Protein AF-A0A127CJ32-F1 (afdb_monomer)

Solvent-accessible surface area (backbone atoms only — not comparable to full-atom values): 21690 Å² total; per-residue (Å²): 109,70,67,39,52,53,50,20,53,51,26,46,73,71,66,37,37,70,59,18,32,52,29,31,52,57,45,31,76,76,44,78,71,43,34,70,42,28,24,51,36,9,49,26,25,50,77,70,68,38,36,68,61,11,40,55,28,12,53,53,11,35,75,62,33,82,74,50,36,66,20,25,42,38,36,1,36,33,29,38,77,70,67,36,59,68,58,13,13,54,27,20,23,50,15,33,53,49,46,43,75,73,35,54,48,81,48,98,65,89,65,73,87,57,88,65,82,77,72,32,80,92,42,14,89,19,22,33,42,22,20,31,47,69,52,68,53,53,19,43,51,53,31,38,40,49,36,27,53,47,30,63,82,47,38,66,28,42,28,42,34,36,32,27,50,90,53,38,48,68,66,54,55,50,49,26,45,74,42,65,23,47,78,45,70,58,47,83,73,55,63,73,47,46,66,76,46,50,24,55,51,58,62,61,45,89,76,43,42,34,41,34,32,37,44,34,38,28,67,79,45,61,53,57,39,50,57,50,49,53,34,62,74,67,62,44,38,21,36,36,57,31,61,53,51,74,54,42,55,89,43,43,68,40,35,29,32,40,33,44,68,56,57,74,57,42,70,59,55,51,55,58,61,65,74,49,88,72,95,43,65,87,56,40,46,46,56,44,33,36,66,72,42,33,26,50,34,78,78,38,54,41,40,32,28,68,58,42,61,63,90,75,38,42,72,62,67,78,85,84,71,62,87,86,54,50,79,66,41,70,40,36,75,42,73,51,74,46,84,48,103,54,63,63,71,45,61,34,42,34,35,40,30,36,56,43,94,53,63,92,93,56,79,77,46,68,44,78,76,48,73,55,70,44,53,24,52,93,34,26,37,70,49,44,39,33,40,77,58,59,74,31,45,86,73,44,36,46,75,43,43,30,42,79,88,78,66,45,68,50,80,132

Radius of gyration: 22.95 Å; Cα contacts (8 Å, |Δi|>4): 775; chains: 1; bounding box: 63×51×63 Å

Foldseek 3Di:
DVVLVVQLVVCVVVLVLVSNLVSLVVVCVVVVLALVSLLSNLVSCLSVVVLVSSLVSLVSSCVNPVLPLSSLLSQLSSVQSVVNLQSLQVSLLSSQVSLCVVAQDAAPDDFDQDADDFQDLVLADQEEAFEFDEADAQLLLVLLLLQLQCCVVQPVRYAYEYEYEPRHDPVSVVSSVVSVHHYHYQDPLLVVAQRLCSRVQSLQDPRHFKYAAAYSLFHRDNLLSVQVVVQSVVSFFKEAEAQGSSSSANHDSHGMMGTRRLFDNPSVLRVVLVVDDDPDSVCSSSVSCSNRVSNSQVVTYAYEYCRHCHPNHHHGDDDDPSSPDTGRDRQFPDKDKDQAPDDFFDKKKKFKWFWDDDDPPDDIDIDTPDMDIATQDPRMGMGTHGNVLVVCCVPGIDMWIADRPPRHTDDD

pLDDT: mean 92.84, std 7.93, range [50.16, 98.88]

Sequence (412 aa):
MSSFWEGYNRAYHYANYGEALAFARAAAGVQPDNPVIWSNIAVCHLRLGAFDDAIEAAERSLSFDPRHFVAFDALSHAWGEKKDDRKTGEYGRRALELRDEIFGCAPPEDRPAVRQPPPSAATRERNVIAFSLYGDRPRYCETAVMNARARESVYPDWTCRFYVDKSVPGVTIGQLREAGAEVIFADQRMRRWPGPMWRFAALDENGAHRVIFRDADSLISAREAETVREWVESGRQFHGIRDWFTHTELLLAGLWGATVGALPPMRLLVSRFLQAPLNSRHFADQHFLRQFVWPYARRDILQHDRLFGFMSPRPLPGADDLTTHHIGANLSSGGISRRVDLADGVAVRWELRETLPTPEGEAPGYRVVCSYSTVVQNGMLIEHLPKPWLDRMAKDIRIVFFHPKTGQPSGP

Mean predicted aligned error: 5.3 Å

Structure (mmCIF, N/CA/C/O backbone):
data_AF-A0A127CJ32-F1
#
_entry.id   AF-A0A127CJ32-F1
#
loop_
_atom_site.group_PDB
_atom_site.id
_atom_site.type_symbol
_atom_site.label_atom_id
_atom_site.label_alt_id
_atom_site.label_comp_id
_atom_site.label_asym_id
_atom_site.label_entity_id
_atom_site.label_seq_id
_atom_site.pdbx_PDB_ins_code
_atom_site.Cartn_x
_atom_site.Cartn_y
_atom_site.Cartn_z
_atom_site.occupancy
_atom_site.B_iso_or_equiv
_atom_site.auth_seq_id
_atom_site.auth_comp_id
_atom_site.auth_asym_id
_atom_site.auth_atom_id
_atom_site.pdbx_PDB_model_num
ATOM 1 N N . MET A 1 1 ? 29.771 -12.470 -5.934 1.00 60.44 1 MET A N 1
ATOM 2 C CA . MET A 1 1 ? 28.434 -12.344 -6.562 1.00 60.44 1 MET A CA 1
ATOM 3 C C . MET A 1 1 ? 27.342 -12.503 -5.513 1.00 60.44 1 MET A C 1
ATOM 5 O O . MET A 1 1 ? 26.740 -11.493 -5.183 1.00 60.44 1 MET A O 1
ATOM 9 N N . SER A 1 2 ? 27.158 -13.691 -4.914 1.00 72.56 2 SER A N 1
ATOM 10 C CA . SER A 1 2 ? 26.175 -13.898 -3.824 1.00 72.56 2 SER A CA 1
ATOM 11 C C . SER A 1 2 ? 26.381 -12.937 -2.647 1.00 72.56 2 SER A C 1
ATOM 13 O O . SER A 1 2 ? 25.444 -12.276 -2.221 1.00 72.56 2 SER A O 1
ATOM 15 N N . SER A 1 3 ? 27.635 -12.740 -2.221 1.00 82.81 3 SER A N 1
ATOM 16 C CA . SER A 1 3 ? 27.980 -11.869 -1.088 1.00 82.81 3 SER A CA 1
ATOM 17 C C . SER A 1 3 ? 27.609 -10.392 -1.276 1.00 82.81 3 SER A C 1
ATOM 19 O O . SER A 1 3 ? 27.178 -9.752 -0.319 1.00 82.81 3 SER A O 1
ATOM 21 N N . PHE A 1 4 ? 27.740 -9.840 -2.491 1.00 87.56 4 PHE A N 1
ATOM 22 C CA . PHE A 1 4 ? 27.346 -8.452 -2.771 1.00 87.56 4 PHE A CA 1
ATOM 23 C C . PHE A 1 4 ? 25.832 -8.284 -2.686 1.00 87.56 4 PHE A C 1
ATOM 25 O O . PHE A 1 4 ? 25.355 -7.328 -2.084 1.00 87.56 4 PHE A O 1
ATOM 32 N N . TRP A 1 5 ? 25.081 -9.231 -3.254 1.00 85.38 5 TRP A N 1
ATOM 33 C CA . TRP A 1 5 ? 23.622 -9.188 -3.251 1.00 85.38 5 TRP A CA 1
ATOM 34 C C . TRP A 1 5 ? 23.029 -9.450 -1.875 1.00 85.38 5 TRP A C 1
ATOM 36 O O . TRP A 1 5 ? 22.090 -8.771 -1.476 1.00 85.38 5 TRP A O 1
ATOM 46 N N . GLU A 1 6 ? 23.599 -10.381 -1.117 1.00 88.19 6 GLU A N 1
ATOM 47 C CA . GLU A 1 6 ? 23.233 -10.613 0.279 1.00 88.19 6 GLU A CA 1
ATOM 48 C C . GLU A 1 6 ? 23.499 -9.369 1.134 1.00 88.19 6 GLU A C 1
ATOM 50 O O . GLU A 1 6 ? 22.621 -8.948 1.887 1.00 88.19 6 GLU A O 1
ATOM 55 N N . GLY A 1 7 ? 24.672 -8.744 0.974 1.00 91.38 7 GLY A N 1
ATOM 56 C CA . GLY A 1 7 ? 25.023 -7.493 1.647 1.00 91.38 7 GLY A CA 1
ATOM 57 C C . GLY A 1 7 ? 24.068 -6.352 1.295 1.00 91.38 7 GLY A C 1
ATOM 58 O O . GLY A 1 7 ? 23.503 -5.731 2.195 1.00 91.38 7 GLY A O 1
ATOM 59 N N . TYR A 1 8 ? 23.822 -6.137 -0.002 1.00 92.75 8 TYR A N 1
ATOM 60 C CA . TYR A 1 8 ? 22.871 -5.147 -0.511 1.00 92.75 8 TYR A CA 1
ATOM 61 C C . TYR A 1 8 ? 21.465 -5.368 0.053 1.00 92.75 8 TYR A C 1
ATOM 63 O O . TYR A 1 8 ? 20.904 -4.467 0.672 1.00 92.75 8 TYR A O 1
ATOM 71 N N . ASN A 1 9 ? 20.908 -6.572 -0.113 1.00 89.62 9 ASN A N 1
ATOM 72 C CA . ASN A 1 9 ? 19.543 -6.889 0.306 1.00 89.62 9 ASN A CA 1
ATOM 73 C C . ASN A 1 9 ? 19.374 -6.731 1.817 1.00 89.62 9 ASN A C 1
ATOM 75 O O . ASN A 1 9 ? 18.359 -6.204 2.269 1.00 89.62 9 ASN A O 1
ATOM 79 N N . ARG A 1 10 ? 20.376 -7.143 2.602 1.00 90.19 10 ARG A N 1
ATOM 80 C CA . ARG A 1 10 ? 20.375 -6.971 4.056 1.00 90.19 10 ARG A CA 1
ATOM 81 C C . ARG A 1 10 ? 20.405 -5.493 4.439 1.00 90.19 10 ARG A C 1
ATOM 83 O O . ARG A 1 10 ? 19.554 -5.061 5.210 1.00 90.19 10 ARG A O 1
ATOM 90 N N . ALA A 1 11 ? 21.346 -4.720 3.900 1.00 91.50 11 ALA A N 1
ATOM 91 C CA . ALA A 1 11 ? 21.467 -3.295 4.201 1.00 91.50 11 ALA A CA 1
ATOM 92 C C . ALA A 1 11 ? 20.196 -2.528 3.802 1.00 91.50 11 ALA A C 1
ATOM 94 O O . ALA A 1 11 ? 19.658 -1.759 4.597 1.00 91.50 11 ALA A O 1
ATOM 95 N N . TYR A 1 12 ? 19.655 -2.813 2.614 1.00 89.19 12 TYR A N 1
ATOM 96 C CA . TYR A 1 12 ? 18.417 -2.213 2.126 1.00 89.19 12 TYR A CA 1
ATOM 97 C C . TYR A 1 12 ? 17.211 -2.583 3.002 1.00 89.19 12 TYR A C 1
ATOM 99 O O . TYR A 1 12 ? 16.410 -1.717 3.346 1.00 89.19 12 TYR A O 1
ATOM 107 N N . HIS A 1 13 ? 17.105 -3.846 3.430 1.00 85.75 13 HIS A N 1
ATOM 108 C CA . HIS A 1 13 ? 16.056 -4.305 4.346 1.00 85.75 13 HIS A CA 1
ATOM 109 C C . HIS A 1 13 ? 16.076 -3.555 5.688 1.00 85.75 13 HIS A C 1
ATOM 111 O O . HIS A 1 13 ? 15.020 -3.241 6.232 1.00 85.75 13 HIS A O 1
ATOM 117 N N . TYR A 1 14 ? 17.262 -3.233 6.211 1.00 86.88 14 TYR A N 1
ATOM 118 C CA . TYR A 1 14 ? 17.421 -2.437 7.433 1.00 86.88 14 TYR A CA 1
ATOM 119 C C . TYR A 1 14 ? 17.436 -0.920 7.187 1.00 86.88 14 TYR A C 1
ATOM 121 O O . TYR A 1 14 ? 17.801 -0.165 8.084 1.00 86.88 14 TYR A O 1
ATOM 129 N N . ALA A 1 15 ? 17.038 -0.468 5.991 1.00 90.00 15 ALA A N 1
ATOM 130 C CA . ALA A 1 15 ? 17.041 0.937 5.581 1.00 90.00 15 ALA A CA 1
ATOM 131 C C . ALA A 1 15 ? 18.417 1.634 5.696 1.00 90.00 15 ALA A C 1
ATOM 133 O O . ALA A 1 15 ? 18.497 2.861 5.719 1.00 90.00 15 ALA A O 1
ATOM 134 N N . ASN A 1 16 ? 19.516 0.870 5.716 1.00 93.69 16 ASN A N 1
ATOM 135 C CA . ASN A 1 16 ? 20.873 1.402 5.638 1.00 93.69 16 ASN A CA 1
ATOM 136 C C . ASN A 1 16 ? 21.259 1.625 4.169 1.00 93.69 16 ASN A C 1
ATOM 138 O O . ASN A 1 16 ? 22.044 0.882 3.575 1.00 93.69 16 ASN A O 1
ATOM 142 N N . TYR A 1 17 ? 20.656 2.641 3.552 1.00 96.19 17 TYR A N 1
ATOM 143 C CA . TYR A 1 17 ? 20.795 2.889 2.115 1.00 96.19 17 TYR A CA 1
ATOM 144 C C . TYR A 1 17 ? 22.214 3.303 1.701 1.00 96.19 17 TYR A C 1
ATOM 146 O O . TYR A 1 17 ? 22.620 3.020 0.576 1.00 96.19 17 TYR A O 1
ATOM 154 N N . GLY A 1 18 ? 22.992 3.910 2.606 1.00 97.31 18 GLY A N 1
ATOM 155 C CA . GLY A 1 18 ? 24.402 4.228 2.363 1.00 97.31 18 GLY A CA 1
ATOM 156 C C . GLY A 1 18 ? 25.269 2.972 2.246 1.00 97.31 18 GLY A C 1
ATOM 157 O O . GLY A 1 18 ? 26.056 2.840 1.310 1.00 97.31 18 GLY A O 1
ATOM 158 N N . GLU A 1 19 ? 25.074 2.003 3.143 1.00 96.69 19 GLU A N 1
ATOM 159 C CA . GLU A 1 19 ? 25.751 0.704 3.057 1.00 96.69 19 GLU A CA 1
ATOM 160 C C . GLU A 1 19 ? 25.273 -0.102 1.839 1.00 96.69 19 GLU A C 1
ATOM 162 O O . GLU A 1 19 ? 26.089 -0.670 1.112 1.00 96.69 19 GLU A O 1
ATOM 167 N N . ALA A 1 20 ? 23.967 -0.098 1.550 1.00 97.00 20 ALA A N 1
ATOM 168 C CA . ALA A 1 20 ? 23.429 -0.737 0.350 1.00 97.00 20 ALA A CA 1
ATOM 169 C C . ALA A 1 20 ? 24.051 -0.143 -0.928 1.00 97.00 20 ALA A C 1
ATOM 171 O O . ALA A 1 20 ? 24.468 -0.882 -1.821 1.00 97.00 20 ALA A O 1
ATOM 172 N N . LEU A 1 21 ? 24.188 1.184 -1.001 1.00 97.88 21 LEU A N 1
ATOM 173 C CA . LEU A 1 21 ? 24.863 1.866 -2.105 1.00 97.88 21 LEU A CA 1
ATOM 174 C C . LEU A 1 21 ? 26.329 1.432 -2.244 1.00 97.88 21 LEU A C 1
ATOM 176 O O . LEU A 1 21 ? 26.787 1.201 -3.363 1.00 97.88 21 LEU A O 1
ATOM 180 N N . ALA A 1 22 ? 27.058 1.274 -1.135 1.00 97.38 22 ALA A N 1
ATOM 181 C CA . ALA A 1 22 ? 28.441 0.799 -1.159 1.00 97.38 22 ALA A CA 1
ATOM 182 C C . ALA A 1 22 ? 28.550 -0.618 -1.754 1.00 97.38 22 ALA A C 1
ATOM 184 O O . ALA A 1 22 ? 29.389 -0.851 -2.628 1.00 97.38 22 ALA A O 1
ATOM 185 N N . PHE A 1 23 ? 27.661 -1.540 -1.362 1.00 97.38 23 PHE A N 1
ATOM 186 C CA . PHE A 1 23 ? 27.599 -2.879 -1.962 1.00 97.38 23 PHE A CA 1
ATOM 187 C C . PHE A 1 23 ? 27.260 -2.836 -3.457 1.00 97.38 23 PHE A C 1
ATOM 189 O O . PHE A 1 23 ? 27.900 -3.532 -4.246 1.00 97.38 23 PHE A O 1
ATOM 196 N N . ALA A 1 24 ? 26.296 -2.004 -3.860 1.00 96.50 24 ALA A N 1
ATOM 197 C CA . ALA A 1 24 ? 25.907 -1.867 -5.263 1.00 96.50 24 ALA A CA 1
ATOM 198 C C . ALA A 1 24 ? 27.045 -1.285 -6.126 1.00 96.50 24 ALA A C 1
ATOM 200 O O . ALA A 1 24 ? 27.310 -1.789 -7.215 1.00 96.50 24 ALA A O 1
ATOM 201 N N . ARG A 1 25 ? 27.789 -0.291 -5.620 1.00 97.25 25 ARG A N 1
ATOM 202 C CA . ARG A 1 25 ? 28.976 0.268 -6.296 1.00 97.25 25 ARG A CA 1
ATOM 203 C C . ARG A 1 25 ? 30.116 -0.743 -6.406 1.00 97.25 25 ARG A C 1
ATOM 205 O O . ARG A 1 25 ? 30.742 -0.839 -7.458 1.00 97.25 25 ARG A O 1
ATOM 212 N N . ALA A 1 26 ? 30.361 -1.533 -5.360 1.00 96.69 26 ALA A N 1
ATOM 213 C CA . ALA A 1 26 ? 31.343 -2.613 -5.421 1.00 96.69 26 ALA A CA 1
ATOM 214 C C . ALA A 1 26 ? 30.962 -3.665 -6.480 1.00 96.69 26 ALA A C 1
ATOM 216 O O . ALA A 1 26 ? 31.823 -4.115 -7.234 1.00 96.69 26 ALA A O 1
ATOM 217 N N . ALA A 1 27 ? 29.671 -4.002 -6.596 1.00 95.94 27 ALA A N 1
ATOM 218 C CA . ALA A 1 27 ? 29.175 -4.884 -7.649 1.00 95.94 27 ALA A CA 1
ATOM 219 C C . ALA A 1 27 ? 29.354 -4.273 -9.053 1.00 95.94 27 ALA A C 1
ATOM 221 O O . ALA A 1 27 ? 29.775 -4.981 -9.968 1.00 95.94 27 ALA A O 1
ATOM 222 N N . ALA A 1 28 ? 29.116 -2.966 -9.214 1.00 96.31 28 ALA A N 1
ATOM 223 C CA . ALA A 1 28 ? 29.332 -2.253 -10.477 1.00 96.31 28 ALA A CA 1
ATOM 224 C C . ALA A 1 28 ? 30.807 -2.255 -10.910 1.00 96.31 28 ALA A C 1
ATOM 226 O O . ALA A 1 28 ? 31.095 -2.315 -12.099 1.00 96.31 28 ALA A O 1
ATOM 227 N N . GLY A 1 29 ? 31.753 -2.255 -9.962 1.00 96.12 29 GLY A N 1
ATOM 228 C CA . GLY A 1 29 ? 33.181 -2.407 -10.264 1.00 96.12 29 GLY A CA 1
ATOM 229 C C . GLY A 1 29 ? 33.552 -3.770 -10.864 1.00 96.12 29 GLY A C 1
ATOM 230 O O . GLY A 1 29 ? 34.578 -3.885 -11.527 1.00 96.12 29 GLY A O 1
ATOM 231 N N . VAL A 1 30 ? 32.720 -4.797 -10.653 1.00 96.25 30 VAL A N 1
ATOM 232 C CA . VAL A 1 30 ? 32.907 -6.150 -11.205 1.00 96.25 30 VAL A CA 1
ATOM 233 C C . VAL A 1 30 ? 32.093 -6.356 -12.485 1.00 96.25 30 VAL A C 1
ATOM 235 O O . VAL A 1 30 ? 32.560 -7.022 -13.403 1.00 96.25 30 VAL A O 1
ATOM 238 N N . GLN A 1 31 ? 30.879 -5.803 -12.546 1.00 95.00 31 GLN A N 1
ATOM 239 C CA . GLN A 1 31 ? 29.969 -5.889 -13.693 1.00 95.00 31 GLN A CA 1
ATOM 240 C C . GLN A 1 31 ? 29.469 -4.490 -14.081 1.00 95.00 31 GLN A C 1
ATOM 242 O O . GLN A 1 31 ? 28.337 -4.120 -13.749 1.00 95.00 31 GLN A O 1
ATOM 247 N N . PRO A 1 32 ? 30.314 -3.686 -14.748 1.00 96.00 32 PRO A N 1
ATOM 248 C CA . PRO A 1 32 ? 30.006 -2.288 -15.042 1.00 96.00 32 PRO A CA 1
ATOM 249 C C . PRO A 1 32 ? 28.881 -2.108 -16.066 1.00 96.00 32 PRO A C 1
ATOM 251 O O . PRO A 1 32 ? 28.354 -1.005 -16.182 1.00 96.00 32 PRO A O 1
ATOM 254 N N . ASP A 1 33 ? 28.511 -3.163 -16.788 1.00 96.56 33 ASP A N 1
ATOM 255 C CA . ASP A 1 33 ? 27.497 -3.210 -17.844 1.00 96.56 33 ASP A CA 1
ATOM 256 C C . ASP A 1 33 ? 26.167 -3.846 -17.407 1.00 96.56 33 ASP A C 1
ATOM 258 O O . ASP A 1 33 ? 25.260 -4.016 -18.217 1.00 96.56 33 ASP A O 1
ATOM 262 N N . ASN A 1 34 ? 26.012 -4.187 -16.124 1.00 96.81 34 ASN A N 1
ATOM 263 C CA . ASN A 1 34 ? 24.796 -4.824 -15.629 1.00 96.81 34 ASN A CA 1
ATOM 264 C C . ASN A 1 34 ? 23.712 -3.779 -15.277 1.00 96.81 34 ASN A C 1
ATOM 266 O O . ASN A 1 34 ? 23.861 -3.051 -14.285 1.00 96.81 34 ASN A O 1
ATOM 270 N N . PRO A 1 35 ? 22.580 -3.729 -16.005 1.00 97.25 35 PRO A N 1
ATOM 271 C CA . PRO A 1 35 ? 21.538 -2.723 -15.792 1.00 97.25 35 PRO A CA 1
ATOM 272 C C . PRO A 1 35 ? 20.882 -2.823 -14.409 1.00 97.25 35 PRO A C 1
ATOM 274 O O . PRO A 1 35 ? 20.533 -1.796 -13.823 1.00 97.25 35 PRO A O 1
ATOM 277 N N . VAL A 1 36 ? 20.768 -4.030 -13.840 1.00 96.19 36 VAL A N 1
ATOM 278 C CA . VAL A 1 36 ? 20.150 -4.258 -12.523 1.00 96.19 36 VAL A CA 1
ATOM 279 C C . VAL A 1 36 ? 20.970 -3.604 -11.411 1.00 96.19 36 VAL A C 1
ATOM 281 O O . VAL A 1 36 ? 20.409 -3.025 -10.479 1.00 96.19 36 VAL A O 1
ATOM 284 N N . ILE A 1 37 ? 22.303 -3.652 -11.508 1.00 97.06 37 ILE A N 1
ATOM 285 C CA . ILE A 1 37 ? 23.186 -2.994 -10.538 1.00 97.06 37 ILE A CA 1
ATOM 286 C C . ILE A 1 37 ? 22.979 -1.476 -10.583 1.00 97.06 37 ILE A C 1
ATOM 288 O O . ILE A 1 37 ? 22.774 -0.858 -9.538 1.00 97.06 37 ILE A O 1
ATOM 292 N N . TRP A 1 38 ? 22.958 -0.884 -11.777 1.00 98.44 38 TRP A N 1
ATOM 293 C CA . TRP A 1 38 ? 22.760 0.557 -11.945 1.00 98.44 38 TRP A CA 1
ATOM 294 C C . TRP A 1 38 ? 21.380 1.033 -11.483 1.00 98.44 38 TRP A C 1
ATOM 296 O O . TRP A 1 38 ? 21.287 2.057 -10.808 1.00 98.44 38 TRP A O 1
ATOM 306 N N . SER A 1 39 ? 20.313 0.262 -11.720 1.00 97.62 39 SER A N 1
ATOM 307 C CA . SER A 1 39 ? 19.000 0.601 -11.157 1.00 97.62 39 SER A CA 1
ATOM 308 C C . SER A 1 39 ? 18.976 0.502 -9.630 1.00 97.62 39 SER A C 1
ATOM 310 O O . SER A 1 39 ? 18.330 1.311 -8.973 1.00 97.62 39 SER A O 1
ATOM 312 N N . ASN A 1 40 ? 19.706 -0.448 -9.038 1.00 97.06 40 ASN A N 1
ATOM 313 C CA . ASN A 1 40 ? 19.808 -0.564 -7.581 1.00 97.06 40 ASN A CA 1
ATOM 314 C C . ASN A 1 40 ? 20.594 0.604 -6.965 1.00 97.06 40 ASN A C 1
ATOM 316 O O . ASN A 1 40 ? 20.224 1.083 -5.892 1.00 97.06 40 ASN A O 1
ATOM 320 N N . ILE A 1 41 ? 21.630 1.097 -7.657 1.00 98.38 41 ILE A N 1
ATOM 321 C CA . ILE A 1 41 ? 22.334 2.343 -7.313 1.00 98.38 41 ILE A CA 1
ATOM 322 C C . ILE A 1 41 ? 21.359 3.527 -7.358 1.00 98.38 41 ILE A C 1
ATOM 324 O O . ILE A 1 41 ? 21.283 4.275 -6.383 1.00 98.38 41 ILE A O 1
ATOM 328 N N . ALA A 1 42 ? 20.569 3.656 -8.430 1.00 98.56 42 ALA A N 1
ATOM 329 C CA . ALA A 1 42 ? 19.568 4.714 -8.564 1.00 98.56 42 ALA A CA 1
ATOM 330 C C . ALA A 1 42 ? 18.549 4.690 -7.413 1.00 98.56 42 ALA A C 1
ATOM 332 O O . ALA A 1 42 ? 18.299 5.713 -6.778 1.00 98.56 42 ALA A O 1
ATOM 333 N N . VAL A 1 43 ? 18.022 3.509 -7.070 1.00 97.25 43 VAL A N 1
ATOM 334 C CA . VAL A 1 43 ? 17.089 3.337 -5.946 1.00 97.25 43 VAL A CA 1
ATOM 335 C C . VAL A 1 43 ? 17.726 3.734 -4.610 1.00 97.25 43 VAL A C 1
ATOM 337 O O . VAL A 1 43 ? 17.070 4.390 -3.802 1.00 97.25 43 VAL A O 1
ATOM 340 N N . CYS A 1 44 ? 18.994 3.398 -4.363 1.00 97.94 44 CYS A N 1
ATOM 341 C CA . CYS A 1 44 ? 19.684 3.863 -3.158 1.00 97.94 44 CYS A CA 1
ATOM 342 C C . CYS A 1 44 ? 19.823 5.390 -3.124 1.00 97.94 44 CYS A C 1
ATOM 344 O O . CYS A 1 44 ? 19.557 5.992 -2.086 1.00 97.94 44 CYS A O 1
ATOM 346 N N . HIS A 1 45 ? 20.186 6.023 -4.243 1.00 98.56 45 HIS A N 1
ATOM 347 C CA . HIS A 1 45 ? 20.282 7.482 -4.331 1.00 98.56 45 HIS A CA 1
ATOM 348 C C . HIS A 1 45 ? 18.931 8.173 -4.088 1.00 98.56 45 HIS A C 1
ATOM 350 O O . HIS A 1 45 ? 18.883 9.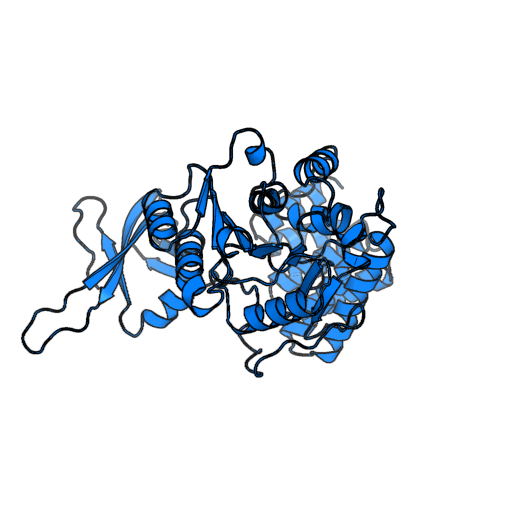136 -3.323 1.00 98.56 45 HIS A O 1
ATOM 356 N N . LEU A 1 46 ? 17.821 7.627 -4.606 1.00 97.88 46 LEU A N 1
ATOM 357 C CA . LEU A 1 46 ? 16.466 8.102 -4.283 1.00 97.88 46 LEU A CA 1
ATOM 358 C C . LEU A 1 46 ? 16.195 8.074 -2.777 1.00 97.88 46 LEU A C 1
ATOM 360 O O . LEU A 1 46 ? 15.709 9.047 -2.209 1.00 97.88 46 LEU A 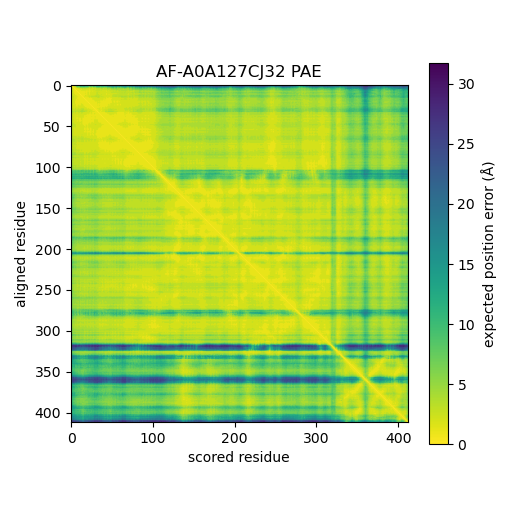O 1
ATOM 364 N N . ARG A 1 47 ? 16.538 6.967 -2.109 1.00 96.06 47 ARG A N 1
ATOM 365 C CA . ARG A 1 47 ? 16.340 6.815 -0.658 1.00 96.06 47 ARG A CA 1
ATOM 366 C C . ARG A 1 47 ? 17.228 7.734 0.179 1.00 96.06 47 ARG A C 1
ATOM 368 O O . ARG A 1 47 ? 16.891 8.006 1.326 1.00 96.06 47 ARG A O 1
ATOM 375 N N . LEU A 1 48 ? 18.332 8.205 -0.391 1.00 96.81 48 LEU A N 1
ATOM 376 C CA . LEU A 1 48 ? 19.244 9.173 0.215 1.00 96.81 48 LEU A CA 1
ATOM 377 C C . LEU A 1 48 ? 18.895 10.632 -0.140 1.00 96.81 48 LEU A C 1
ATOM 379 O O . LEU A 1 48 ? 19.576 11.536 0.335 1.00 96.81 48 LEU A O 1
ATOM 383 N N . GLY A 1 49 ? 17.866 10.878 -0.961 1.00 97.25 49 GLY A N 1
ATOM 384 C CA . GLY A 1 49 ? 17.489 12.222 -1.424 1.00 97.25 49 GLY A CA 1
ATOM 385 C C . GLY A 1 49 ? 18.426 12.817 -2.484 1.00 97.25 49 GLY A C 1
ATOM 386 O O . GLY A 1 49 ? 18.331 13.998 -2.807 1.00 97.25 49 GLY A O 1
ATOM 387 N N . ALA A 1 50 ? 19.339 12.016 -3.036 1.00 98.25 50 ALA A N 1
ATOM 388 C CA . ALA A 1 50 ? 20.295 12.426 -4.060 1.00 98.25 50 ALA A CA 1
ATOM 389 C C . ALA A 1 50 ? 19.686 12.235 -5.461 1.00 98.25 50 ALA A C 1
ATOM 391 O O . ALA A 1 50 ? 20.030 11.305 -6.187 1.00 98.25 50 ALA A O 1
ATOM 392 N N . PHE A 1 51 ? 18.716 13.080 -5.820 1.00 98.44 51 PHE A N 1
ATOM 393 C CA . PHE A 1 51 ? 17.881 12.862 -7.008 1.00 98.44 51 PHE A CA 1
ATOM 394 C C . PHE A 1 51 ? 18.635 12.982 -8.339 1.00 98.44 51 PHE A C 1
ATOM 396 O O . PHE A 1 51 ? 18.331 12.237 -9.265 1.00 98.44 51 PHE A O 1
ATOM 403 N N . ASP A 1 52 ? 19.625 13.872 -8.439 1.00 98.69 52 ASP A N 1
ATOM 404 C CA . ASP A 1 52 ? 20.444 14.005 -9.653 1.00 98.69 52 ASP A CA 1
ATOM 405 C C . ASP A 1 52 ? 21.323 12.766 -9.885 1.00 98.69 52 ASP A C 1
ATOM 407 O O . ASP A 1 52 ? 21.305 12.200 -10.977 1.00 98.69 52 ASP A O 1
ATOM 411 N N . ASP A 1 53 ? 21.974 12.258 -8.835 1.00 98.69 53 ASP A N 1
ATOM 412 C CA . ASP A 1 53 ? 22.734 11.002 -8.900 1.00 98.69 53 ASP A CA 1
ATOM 413 C C . ASP A 1 53 ? 21.831 9.802 -9.244 1.00 98.69 53 ASP A C 1
ATOM 415 O O . ASP A 1 53 ? 22.239 8.869 -9.940 1.00 98.69 53 ASP A O 1
ATOM 419 N N . ALA A 1 54 ? 20.586 9.805 -8.750 1.00 98.75 54 ALA A N 1
ATOM 420 C CA . ALA A 1 54 ? 19.613 8.769 -9.078 1.00 98.75 54 ALA A CA 1
ATOM 421 C C . ALA A 1 54 ? 19.248 8.777 -10.568 1.00 98.75 54 ALA A C 1
ATOM 423 O O . ALA A 1 54 ? 19.139 7.705 -11.168 1.00 98.75 54 ALA A O 1
ATOM 424 N N . ILE A 1 55 ? 19.080 9.965 -11.160 1.00 98.88 55 ILE A N 1
ATOM 425 C CA . ILE A 1 55 ? 18.812 10.131 -12.593 1.00 98.88 55 ILE A CA 1
ATOM 426 C C . ILE A 1 55 ? 19.996 9.611 -13.406 1.00 98.88 55 ILE A C 1
ATOM 428 O O . ILE A 1 55 ? 19.789 8.761 -14.269 1.00 98.88 55 ILE A O 1
ATOM 432 N N . GLU A 1 56 ? 21.223 10.030 -13.084 1.00 98.75 56 GLU A N 1
ATOM 433 C CA . GLU A 1 56 ? 22.429 9.582 -13.793 1.00 98.75 56 GLU A CA 1
ATOM 434 C C . GLU A 1 56 ? 22.572 8.051 -13.749 1.00 98.75 56 GLU A C 1
ATOM 436 O O . GLU A 1 56 ? 22.778 7.400 -14.775 1.00 98.75 56 GLU A O 1
ATOM 441 N N . ALA A 1 57 ? 22.393 7.444 -12.572 1.00 98.75 57 ALA A N 1
ATOM 442 C CA . ALA A 1 57 ? 22.472 5.994 -12.420 1.00 98.75 57 ALA A CA 1
ATOM 443 C C . ALA A 1 57 ? 21.357 5.253 -13.182 1.00 98.75 57 ALA A C 1
ATOM 445 O O . ALA A 1 57 ? 21.600 4.186 -13.754 1.00 98.75 57 ALA A O 1
ATOM 446 N N . ALA A 1 58 ? 20.140 5.799 -13.219 1.00 98.75 58 ALA A N 1
ATOM 447 C CA . ALA A 1 58 ? 19.035 5.203 -13.961 1.00 98.75 58 ALA A CA 1
ATOM 448 C C . ALA A 1 58 ? 19.227 5.332 -15.482 1.00 98.75 58 ALA A C 1
ATOM 450 O O . ALA A 1 58 ? 19.030 4.356 -16.203 1.00 98.75 58 ALA A O 1
ATOM 451 N N . GLU A 1 59 ? 19.690 6.480 -15.979 1.00 98.75 59 GLU A N 1
ATOM 452 C CA . GLU A 1 59 ? 20.063 6.666 -17.388 1.00 98.75 59 GLU A CA 1
ATOM 453 C C . GLU A 1 59 ? 21.211 5.728 -17.782 1.00 98.75 59 GLU A C 1
ATOM 455 O O . GLU A 1 59 ? 21.182 5.107 -18.848 1.00 98.75 59 GLU A O 1
ATOM 460 N N . ARG A 1 60 ? 22.183 5.524 -16.884 1.00 98.50 60 ARG A N 1
ATOM 461 C CA . ARG A 1 60 ? 23.254 4.544 -17.083 1.00 98.50 60 ARG A CA 1
ATOM 462 C C . ARG A 1 60 ? 22.718 3.119 -17.187 1.00 98.50 60 ARG A C 1
ATOM 464 O O . ARG A 1 60 ? 23.145 2.389 -18.080 1.00 98.50 60 ARG A O 1
ATOM 471 N N . SER A 1 61 ? 21.760 2.737 -16.342 1.00 98.69 61 SER A N 1
ATOM 472 C CA . SER A 1 61 ? 21.062 1.448 -16.440 1.00 98.69 61 SER A CA 1
ATOM 473 C C . SER A 1 61 ? 20.397 1.271 -17.811 1.00 98.69 61 SER A C 1
ATOM 475 O O . SER A 1 61 ? 20.627 0.264 -18.482 1.00 98.69 61 SER A O 1
ATOM 477 N N . LEU A 1 62 ? 19.668 2.291 -18.276 1.00 98.56 62 LEU A N 1
ATOM 478 C CA . LEU A 1 62 ? 18.992 2.278 -19.577 1.00 98.56 62 LEU A CA 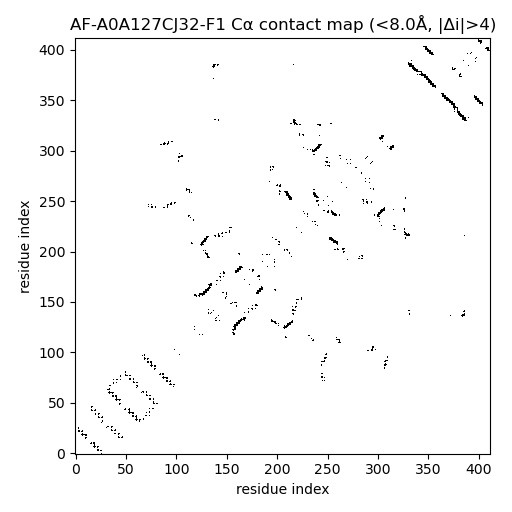1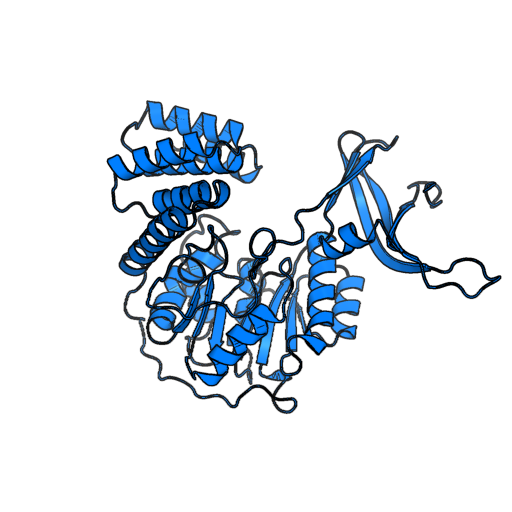
ATOM 479 C C . LEU A 1 62 ? 19.951 2.279 -20.775 1.00 98.56 62 LEU A C 1
ATOM 481 O O . LEU A 1 62 ? 19.586 1.791 -21.841 1.00 98.56 62 LEU A O 1
ATOM 485 N N . SER A 1 63 ? 21.181 2.778 -20.611 1.00 98.44 63 SER A N 1
ATOM 486 C CA . SER A 1 63 ? 22.214 2.684 -21.652 1.00 98.44 63 SER A CA 1
ATOM 487 C C . SER A 1 63 ? 22.673 1.243 -21.913 1.00 98.44 63 SER A C 1
ATOM 489 O O . SER A 1 63 ? 23.144 0.949 -23.010 1.00 98.44 63 SER A O 1
ATOM 491 N N . PHE A 1 64 ? 22.505 0.345 -20.933 1.00 98.25 64 PHE A N 1
ATOM 492 C CA . PHE A 1 64 ? 22.812 -1.082 -21.065 1.00 98.25 64 PHE A CA 1
ATOM 493 C C . PHE A 1 64 ? 21.582 -1.923 -21.409 1.00 98.25 64 PHE A C 1
ATOM 495 O O . PHE A 1 64 ? 21.672 -2.821 -22.242 1.00 98.25 64 PHE A O 1
ATOM 502 N N . ASP A 1 65 ? 20.429 -1.620 -20.809 1.00 97.94 65 ASP A N 1
ATOM 503 C CA . ASP A 1 65 ? 19.148 -2.229 -21.170 1.00 97.94 65 ASP A CA 1
ATOM 504 C C . ASP A 1 65 ? 18.052 -1.158 -21.294 1.00 97.94 65 ASP A C 1
ATOM 506 O O . ASP A 1 65 ? 17.439 -0.768 -20.293 1.00 97.94 65 ASP A O 1
ATOM 510 N N . PRO A 1 66 ? 17.735 -0.721 -22.529 1.00 97.81 66 PRO A N 1
ATOM 511 C CA . PRO A 1 66 ? 16.687 0.267 -22.787 1.00 97.81 66 PRO A CA 1
ATOM 512 C C . PRO A 1 66 ? 15.269 -0.187 -22.404 1.00 97.81 66 PRO A C 1
ATOM 514 O O . PRO A 1 66 ? 14.315 0.585 -22.530 1.00 97.81 66 PRO A O 1
ATOM 517 N N . ARG A 1 67 ? 15.091 -1.450 -21.998 1.00 97.25 67 ARG A N 1
ATOM 518 C CA . ARG A 1 67 ? 13.809 -2.050 -21.610 1.00 97.25 67 ARG A CA 1
ATOM 519 C C . ARG A 1 67 ? 13.733 -2.355 -20.109 1.00 97.25 67 ARG A C 1
ATOM 521 O O . ARG A 1 67 ? 12.756 -2.961 -19.664 1.00 97.25 67 ARG A O 1
ATOM 528 N N . HIS A 1 68 ? 14.699 -1.895 -19.312 1.00 97.19 68 HIS A N 1
ATOM 529 C CA . HIS A 1 68 ? 14.717 -2.118 -17.867 1.00 97.19 68 HIS A CA 1
ATOM 530 C C . HIS A 1 68 ? 13.735 -1.198 -17.124 1.00 97.19 68 HIS A C 1
ATOM 532 O O . HIS A 1 68 ? 14.074 -0.092 -16.701 1.00 97.19 68 HIS A O 1
ATOM 538 N N . PHE A 1 69 ? 12.493 -1.658 -16.937 1.00 97.00 69 PHE A N 1
ATOM 539 C CA . PHE A 1 69 ? 11.410 -0.851 -16.349 1.00 97.00 69 PHE A CA 1
ATOM 540 C C . PHE A 1 69 ? 11.712 -0.298 -14.944 1.00 97.00 69 PHE A C 1
ATOM 542 O O . PHE A 1 69 ? 11.189 0.755 -14.591 1.00 97.00 69 PHE A O 1
ATOM 549 N N . VAL A 1 70 ? 12.582 -0.949 -14.158 1.00 96.81 70 VAL A N 1
ATOM 550 C CA . VAL A 1 70 ? 12.958 -0.475 -12.810 1.00 96.81 70 VAL A CA 1
ATOM 551 C C . VAL A 1 70 ? 13.757 0.830 -12.872 1.00 96.81 70 VAL A C 1
ATOM 553 O O . VAL A 1 70 ? 13.632 1.676 -11.988 1.00 96.81 70 VAL A O 1
ATOM 556 N N . ALA A 1 71 ? 14.551 1.041 -13.925 1.00 98.38 71 ALA A N 1
ATOM 557 C CA . ALA A 1 71 ? 15.221 2.324 -14.131 1.00 98.38 71 ALA A CA 1
ATOM 558 C C . ALA A 1 71 ? 14.219 3.432 -14.492 1.00 98.38 71 ALA A C 1
ATOM 560 O O . ALA A 1 71 ? 14.348 4.554 -14.009 1.00 98.38 71 ALA A O 1
ATOM 561 N N . PHE A 1 72 ? 13.172 3.111 -15.259 1.00 98.75 72 PHE A N 1
ATOM 562 C CA . PHE A 1 72 ? 12.083 4.052 -15.530 1.00 98.75 72 PHE A CA 1
ATOM 563 C C . PHE A 1 72 ? 11.277 4.406 -14.270 1.00 98.75 72 PHE A C 1
ATOM 565 O O . PHE A 1 72 ? 10.915 5.569 -14.099 1.00 98.75 72 PHE A O 1
ATOM 572 N N . ASP A 1 73 ? 11.068 3.460 -13.345 1.00 98.06 73 ASP A N 1
ATOM 573 C CA . ASP A 1 73 ? 10.495 3.772 -12.025 1.00 98.06 73 ASP A CA 1
ATOM 574 C C . ASP A 1 73 ? 11.360 4.770 -11.260 1.00 98.06 73 ASP A C 1
ATOM 576 O O . ASP A 1 73 ? 10.848 5.726 -10.676 1.00 98.06 73 ASP A O 1
ATOM 580 N N . ALA A 1 74 ? 12.678 4.547 -11.266 1.00 98.50 74 ALA A N 1
ATOM 581 C CA . ALA A 1 74 ? 13.613 5.408 -10.563 1.00 98.50 74 ALA A CA 1
ATOM 582 C C . ALA A 1 74 ? 13.624 6.829 -11.149 1.00 98.50 74 ALA A C 1
ATOM 584 O O . ALA A 1 74 ? 13.617 7.800 -10.394 1.00 98.50 74 ALA A O 1
ATOM 585 N N . LEU A 1 75 ? 13.557 6.955 -12.478 1.00 98.75 75 LEU A N 1
ATOM 586 C CA . LEU A 1 75 ? 13.431 8.243 -13.159 1.00 98.75 75 LEU A CA 1
ATOM 587 C C . LEU A 1 75 ? 12.102 8.931 -12.840 1.00 98.75 75 LEU A C 1
ATOM 589 O O . LEU A 1 75 ? 12.109 10.106 -12.486 1.00 98.75 75 LEU A O 1
ATOM 593 N N . SER A 1 76 ? 10.977 8.212 -12.909 1.00 98.50 76 SER A N 1
ATOM 594 C CA . SER A 1 76 ? 9.660 8.750 -12.535 1.00 98.50 76 SER A CA 1
ATOM 595 C C . SER A 1 76 ? 9.675 9.303 -11.109 1.00 98.50 76 SER A C 1
ATOM 597 O O . SER A 1 76 ? 9.217 10.415 -10.861 1.00 98.50 76 SER A O 1
ATOM 599 N N . HIS A 1 77 ? 10.277 8.563 -10.176 1.00 98.19 77 HIS A N 1
ATOM 600 C CA . HIS A 1 77 ? 10.431 8.994 -8.791 1.00 98.19 77 HIS A CA 1
ATOM 601 C C . HIS A 1 77 ? 11.311 10.246 -8.673 1.00 98.19 77 HIS A C 1
ATOM 603 O O . HIS A 1 77 ? 10.874 11.237 -8.094 1.00 98.19 77 HIS A O 1
ATOM 609 N N . ALA A 1 78 ? 12.520 10.235 -9.242 1.00 98.44 78 ALA A N 1
ATOM 610 C CA . ALA A 1 78 ? 13.447 11.362 -9.139 1.00 98.44 78 ALA A CA 1
ATOM 611 C C . ALA A 1 78 ? 12.860 12.652 -9.731 1.00 98.44 78 ALA A C 1
ATOM 613 O O . ALA A 1 78 ? 12.954 13.717 -9.122 1.00 98.44 78 ALA A O 1
ATOM 614 N N . TRP A 1 79 ? 12.228 12.567 -10.904 1.00 98.31 79 TRP A N 1
ATOM 615 C CA . TRP A 1 79 ? 11.600 13.724 -11.540 1.00 98.31 79 TRP A CA 1
ATOM 616 C C . TRP A 1 79 ? 10.352 14.200 -10.795 1.00 98.31 79 TRP A C 1
ATOM 618 O O . TRP A 1 79 ? 10.117 15.408 -10.744 1.00 98.31 79 TRP A O 1
ATOM 628 N N . GLY A 1 80 ? 9.624 13.288 -10.146 1.00 96.00 80 GLY A N 1
ATOM 629 C CA . GLY A 1 80 ? 8.511 13.625 -9.264 1.00 96.00 80 GLY A CA 1
ATOM 630 C C . GLY A 1 80 ? 8.951 14.435 -8.045 1.00 96.00 80 GLY A C 1
ATOM 631 O O . GLY A 1 80 ? 8.360 15.471 -7.748 1.00 96.00 80 GLY A O 1
ATOM 632 N N . GLU A 1 81 ? 10.050 14.039 -7.399 1.00 95.75 81 GLU A N 1
ATOM 633 C CA . GLU A 1 81 ? 10.666 14.796 -6.295 1.00 95.75 81 GLU A CA 1
ATOM 634 C C . GLU A 1 81 ? 11.183 16.169 -6.756 1.00 95.75 81 GLU A C 1
ATOM 636 O O . GLU A 1 81 ? 11.061 17.173 -6.050 1.00 95.75 81 GLU A O 1
ATOM 641 N N . LYS A 1 82 ? 11.686 16.251 -7.994 1.00 96.19 82 LYS A N 1
ATOM 642 C CA . LYS A 1 82 ? 12.071 17.515 -8.644 1.00 96.19 82 LYS A CA 1
ATOM 643 C C . LYS A 1 82 ? 10.880 18.331 -9.172 1.00 96.19 82 LYS A C 1
ATOM 645 O O . LYS A 1 82 ? 11.102 19.413 -9.714 1.00 96.19 82 LYS A O 1
ATOM 650 N N . LYS A 1 83 ? 9.641 17.853 -8.997 1.00 94.75 83 LYS A N 1
ATOM 651 C CA . LYS A 1 83 ? 8.391 18.499 -9.435 1.00 94.75 83 LYS A CA 1
ATOM 652 C C . LYS A 1 83 ? 8.310 18.750 -10.951 1.00 94.75 83 LYS A C 1
ATOM 654 O O . LYS A 1 83 ? 7.681 19.711 -11.387 1.00 94.75 83 LYS A O 1
ATOM 659 N N . ASP A 1 84 ? 8.940 17.894 -11.760 1.00 96.38 84 ASP A N 1
ATOM 660 C CA . ASP A 1 84 ? 8.794 17.891 -13.224 1.00 96.38 84 ASP A CA 1
ATOM 661 C C . ASP A 1 84 ? 7.745 16.844 -13.627 1.00 96.38 84 ASP A C 1
ATOM 663 O O . ASP A 1 84 ? 8.059 15.687 -13.927 1.00 96.38 84 ASP A O 1
ATOM 667 N N . ASP A 1 85 ? 6.474 17.252 -13.621 1.00 93.94 85 ASP A N 1
ATOM 668 C CA . ASP A 1 85 ? 5.343 16.373 -13.943 1.00 93.94 85 ASP A CA 1
ATOM 669 C C . ASP A 1 85 ? 5.411 15.830 -15.380 1.00 93.94 85 ASP A C 1
ATOM 671 O O . ASP A 1 85 ? 4.965 14.711 -15.640 1.00 93.94 85 ASP A O 1
ATOM 675 N N . ARG A 1 86 ? 6.021 16.572 -16.318 1.00 97.12 86 ARG A N 1
ATOM 676 C CA . ARG A 1 86 ? 6.155 16.131 -17.714 1.00 97.12 86 ARG A CA 1
ATOM 677 C C . ARG A 1 86 ? 7.081 14.921 -17.807 1.00 97.12 86 ARG A C 1
ATOM 679 O O . ARG A 1 86 ? 6.697 13.910 -18.394 1.00 97.12 86 ARG A O 1
ATOM 686 N N . LYS A 1 87 ? 8.284 15.010 -17.231 1.00 98.31 87 LYS A N 1
ATOM 687 C CA . LYS A 1 87 ? 9.237 13.886 -17.215 1.00 98.31 87 LYS A CA 1
ATOM 688 C C . LYS A 1 87 ? 8.741 12.734 -16.351 1.00 98.31 87 LYS A C 1
ATOM 690 O O . LYS A 1 87 ? 8.905 11.577 -16.727 1.00 98.31 87 LYS A O 1
ATOM 695 N N . THR A 1 88 ? 8.091 13.042 -15.234 1.00 97.94 88 THR A N 1
ATOM 696 C CA . THR A 1 88 ? 7.435 12.041 -14.384 1.00 97.94 88 THR A CA 1
ATOM 697 C C . THR A 1 88 ? 6.419 11.225 -15.180 1.00 97.94 88 THR A C 1
ATOM 699 O O . THR A 1 88 ? 6.477 9.996 -15.190 1.00 97.94 88 THR A O 1
ATOM 702 N N . GLY A 1 89 ? 5.519 11.902 -15.899 1.00 97.81 89 GLY A N 1
ATOM 703 C CA . GLY A 1 89 ? 4.519 11.261 -16.748 1.00 97.81 89 GLY A CA 1
ATOM 704 C C . GLY A 1 89 ? 5.141 10.407 -17.853 1.00 97.81 89 GLY A C 1
ATOM 705 O O . GLY A 1 89 ? 4.716 9.273 -18.061 1.00 97.81 89 GLY A O 1
ATOM 706 N N . GLU A 1 90 ? 6.176 10.923 -18.522 1.00 98.44 90 GLU A N 1
ATOM 707 C CA . GLU A 1 90 ? 6.919 10.232 -19.586 1.00 98.44 90 GLU A CA 1
ATOM 708 C C . GLU A 1 90 ? 7.552 8.920 -19.094 1.00 98.44 90 GLU A C 1
ATOM 710 O O . GLU A 1 90 ? 7.273 7.846 -19.636 1.00 98.44 90 GLU A O 1
ATOM 715 N N . TYR A 1 91 ? 8.359 8.984 -18.032 1.00 98.69 91 TYR A N 1
ATOM 716 C CA . TYR A 1 91 ? 9.069 7.813 -17.521 1.00 98.69 91 TYR A CA 1
ATOM 717 C C . TYR A 1 91 ? 8.145 6.829 -16.807 1.00 98.69 91 TYR A C 1
ATOM 719 O O . TYR A 1 91 ? 8.260 5.621 -17.017 1.00 98.69 91 TYR A O 1
ATOM 727 N N . GLY A 1 92 ? 7.180 7.318 -16.026 1.00 98.56 92 GLY A N 1
ATOM 728 C CA . GLY A 1 92 ? 6.206 6.453 -15.368 1.00 98.56 92 GLY A CA 1
ATOM 729 C C . GLY A 1 92 ? 5.306 5.720 -16.366 1.00 98.56 92 GLY A C 1
ATOM 730 O O . GLY A 1 92 ? 5.076 4.519 -16.209 1.00 98.56 92 GLY A O 1
ATOM 731 N N . ARG A 1 93 ? 4.883 6.381 -17.458 1.00 98.69 93 ARG A N 1
ATOM 732 C CA . ARG A 1 93 ? 4.186 5.714 -18.572 1.00 98.69 93 ARG A CA 1
ATOM 733 C C . ARG A 1 93 ? 5.044 4.606 -19.164 1.00 98.69 93 ARG A C 1
ATOM 735 O O . ARG A 1 93 ? 4.554 3.491 -19.328 1.00 98.69 93 ARG A O 1
ATOM 742 N N . ARG A 1 94 ? 6.320 4.887 -19.446 1.00 98.62 94 ARG A N 1
ATOM 743 C CA . ARG A 1 94 ? 7.207 3.896 -20.059 1.00 98.62 94 ARG A CA 1
ATOM 744 C C . ARG A 1 94 ? 7.422 2.675 -19.164 1.00 98.62 94 ARG A C 1
ATOM 746 O O . ARG A 1 94 ? 7.440 1.548 -19.658 1.00 98.62 94 ARG A O 1
ATOM 753 N N . ALA A 1 95 ? 7.528 2.886 -17.852 1.00 98.56 95 ALA A N 1
ATOM 754 C CA . ALA A 1 95 ? 7.623 1.808 -16.874 1.00 98.56 95 ALA A CA 1
ATOM 755 C C . ALA A 1 95 ? 6.369 0.911 -16.871 1.00 98.56 95 ALA A C 1
ATOM 757 O O . ALA A 1 95 ? 6.484 -0.312 -16.760 1.00 98.56 95 ALA A O 1
ATOM 758 N N . LEU A 1 96 ? 5.178 1.502 -17.015 1.00 98.50 96 LEU A N 1
ATOM 759 C CA . LEU A 1 96 ? 3.902 0.781 -17.084 1.00 98.50 96 LEU A CA 1
ATOM 760 C C . LEU A 1 96 ? 3.741 0.011 -18.401 1.00 98.50 96 LEU A C 1
ATOM 762 O O . LEU A 1 96 ? 3.368 -1.159 -18.375 1.00 98.50 96 LEU A O 1
ATOM 766 N N . GLU A 1 97 ? 4.076 0.627 -19.536 1.00 98.56 97 GLU A N 1
ATOM 767 C CA . GLU A 1 97 ? 4.035 -0.017 -20.857 1.00 98.56 97 GLU A CA 1
ATOM 768 C C . GLU A 1 97 ? 4.941 -1.248 -20.916 1.00 98.56 97 GLU A C 1
ATOM 770 O O . GLU A 1 97 ? 4.493 -2.325 -21.295 1.00 98.56 97 GLU A O 1
ATOM 775 N N . LEU A 1 98 ? 6.196 -1.124 -20.471 1.00 98.38 98 LEU A N 1
ATOM 776 C CA . LEU A 1 98 ? 7.133 -2.249 -20.445 1.00 98.38 98 LEU A CA 1
ATOM 777 C C . LEU A 1 98 ? 6.651 -3.375 -19.527 1.00 98.38 98 LEU A C 1
ATOM 779 O O . LEU A 1 98 ? 6.757 -4.549 -19.880 1.00 98.38 98 LEU A O 1
ATOM 783 N N . ARG A 1 99 ? 6.090 -3.041 -18.360 1.00 97.81 99 ARG A N 1
ATOM 784 C CA . ARG A 1 99 ? 5.477 -4.044 -17.484 1.00 97.81 99 ARG A CA 1
ATOM 785 C C . ARG A 1 99 ? 4.288 -4.733 -18.150 1.00 97.81 99 ARG A C 1
ATOM 787 O O . ARG A 1 99 ? 4.151 -5.944 -18.011 1.00 97.81 99 ARG A O 1
ATOM 794 N N . ASP A 1 100 ? 3.440 -4.000 -18.862 1.00 98.00 100 ASP A N 1
ATOM 795 C CA . ASP A 1 100 ? 2.282 -4.564 -19.560 1.00 98.00 100 ASP A CA 1
ATOM 796 C C . ASP A 1 100 ? 2.687 -5.443 -20.749 1.00 98.00 100 ASP A C 1
ATOM 798 O O . ASP A 1 100 ? 2.088 -6.495 -20.961 1.00 98.00 100 ASP A O 1
ATOM 802 N N . GLU A 1 101 ? 3.747 -5.077 -21.472 1.00 97.19 101 GLU A N 1
ATOM 803 C CA . GLU A 1 101 ? 4.359 -5.929 -22.498 1.00 97.19 101 GLU A CA 1
ATOM 804 C C . GLU A 1 101 ? 4.836 -7.269 -21.903 1.00 97.19 101 GLU A C 1
ATOM 806 O O . GLU A 1 101 ? 4.680 -8.315 -22.531 1.00 97.19 101 GLU A O 1
ATOM 811 N N . ILE A 1 102 ? 5.393 -7.257 -20.684 1.00 95.88 102 ILE A N 1
ATOM 812 C CA . ILE A 1 102 ? 5.923 -8.457 -20.012 1.00 95.88 102 ILE A CA 1
ATOM 813 C C . ILE A 1 102 ? 4.805 -9.312 -19.397 1.00 95.88 102 ILE A C 1
ATOM 815 O O . ILE A 1 102 ? 4.832 -10.538 -19.502 1.00 95.88 102 ILE A O 1
ATOM 819 N N . PHE A 1 103 ? 3.851 -8.684 -18.708 1.00 96.12 103 PHE A N 1
ATOM 820 C CA . PHE A 1 103 ? 2.897 -9.376 -17.835 1.00 96.12 103 PHE A CA 1
ATOM 821 C C . PHE A 1 103 ? 1.459 -9.382 -18.345 1.00 96.12 103 PHE A C 1
ATOM 823 O O . PHE A 1 103 ? 0.626 -10.126 -17.833 1.00 96.12 103 PHE A O 1
ATOM 830 N N . GLY A 1 104 ? 1.134 -8.574 -19.345 1.00 93.25 104 GLY A N 1
ATOM 831 C CA . GLY A 1 104 ? -0.200 -8.498 -19.914 1.00 93.25 104 GLY A CA 1
ATOM 832 C C . GLY A 1 104 ? -0.506 -9.645 -20.885 1.00 93.25 104 GLY A C 1
ATOM 833 O O . GLY A 1 104 ? -1.032 -9.437 -21.974 1.00 93.25 104 GLY A O 1
ATOM 834 N N . CYS A 1 105 ? -0.184 -10.881 -20.533 1.00 90.94 105 CYS A N 1
ATOM 835 C CA . CYS A 1 105 ? -0.593 -12.023 -21.341 1.00 90.94 105 CYS A CA 1
ATOM 836 C C . CYS A 1 105 ? -2.118 -12.242 -21.275 1.00 90.94 105 CYS A C 1
ATOM 838 O O . CYS A 1 105 ? -2.822 -11.670 -20.438 1.00 90.94 105 CYS A O 1
ATOM 840 N N . ALA A 1 106 ? -2.643 -13.077 -22.174 1.00 91.00 106 ALA A N 1
ATOM 841 C CA . ALA A 1 106 ? -4.017 -13.549 -22.050 1.00 91.00 106 ALA A CA 1
ATOM 842 C C . ALA A 1 106 ? -4.163 -14.386 -20.763 1.00 91.00 106 ALA A C 1
ATOM 844 O O . ALA A 1 106 ? -3.264 -15.174 -20.448 1.00 91.00 106 ALA A O 1
ATOM 845 N N . PRO A 1 107 ? -5.270 -14.240 -20.014 1.00 91.69 107 PRO A N 1
ATOM 846 C CA . PRO A 1 107 ? -5.489 -15.057 -18.834 1.00 91.69 107 PRO A CA 1
ATOM 847 C C . PRO A 1 107 ? -5.649 -16.539 -19.228 1.00 91.69 107 PRO A C 1
ATOM 849 O O . PRO A 1 107 ? -6.131 -16.830 -20.323 1.00 91.69 107 PRO A O 1
ATOM 852 N N . PRO A 1 108 ? -5.293 -17.492 -18.342 1.00 88.88 108 PRO A N 1
ATOM 853 C CA . PRO A 1 108 ? -5.462 -18.926 -18.608 1.00 88.88 108 PRO A CA 1
ATOM 854 C C . PRO A 1 108 ? -6.905 -19.358 -18.895 1.00 88.88 108 PRO A C 1
ATOM 856 O O . PRO A 1 108 ? -7.122 -20.380 -19.540 1.00 88.88 108 PRO A O 1
ATOM 859 N N . GLU A 1 109 ? -7.881 -18.611 -18.382 1.00 90.06 109 GLU A N 1
ATOM 860 C CA . GLU A 1 109 ? -9.301 -18.813 -18.642 1.00 90.06 109 GLU A CA 1
ATOM 861 C C . GLU A 1 109 ? -9.973 -17.463 -18.901 1.00 90.06 109 GLU A C 1
ATOM 863 O O . GLU A 1 109 ? -9.709 -16.484 -18.200 1.00 90.06 109 GLU A O 1
ATOM 868 N N . ASP A 1 110 ? -10.855 -17.411 -19.899 1.00 88.38 110 ASP A N 1
ATOM 869 C CA . ASP A 1 110 ? -11.717 -16.253 -20.110 1.00 88.38 110 ASP A CA 1
ATOM 870 C C . ASP A 1 110 ? -12.838 -16.244 -19.067 1.00 88.38 110 ASP A C 1
ATOM 872 O O . ASP A 1 110 ? -13.414 -17.280 -18.723 1.00 88.38 110 ASP A O 1
ATOM 876 N N . ARG A 1 111 ? -13.178 -15.048 -18.579 1.00 89.62 111 ARG A N 1
ATOM 877 C CA . ARG A 1 111 ? -14.283 -14.843 -17.642 1.00 89.62 111 ARG A CA 1
ATOM 878 C C . ARG A 1 111 ? -15.217 -13.755 -18.152 1.00 89.62 111 ARG A C 1
ATOM 880 O O . ARG A 1 111 ? -14.753 -12.641 -18.400 1.00 89.62 111 ARG A O 1
ATOM 887 N N . PRO A 1 112 ? -16.515 -14.052 -18.332 1.00 86.31 112 PRO A N 1
ATOM 888 C CA . PRO A 1 112 ? -17.465 -13.046 -18.774 1.00 86.31 112 PRO A CA 1
ATOM 889 C C . PRO A 1 112 ? -17.623 -11.966 -17.702 1.00 86.31 112 PRO A C 1
ATOM 891 O O . PRO A 1 112 ? -17.539 -12.242 -16.504 1.00 86.31 112 PRO A O 1
ATOM 894 N N . ALA A 1 113 ? -17.887 -10.737 -18.142 1.00 88.38 113 ALA A N 1
ATOM 895 C CA . ALA A 1 113 ? -18.168 -9.637 -17.233 1.00 88.38 113 ALA A CA 1
ATOM 896 C C . ALA A 1 113 ? -19.412 -9.945 -16.386 1.00 88.38 113 ALA A C 1
ATOM 898 O O . ALA A 1 113 ? -20.467 -10.313 -16.908 1.00 88.38 113 ALA A O 1
ATOM 899 N N . VAL A 1 114 ? -19.293 -9.761 -15.074 1.00 88.38 114 VAL A N 1
ATOM 900 C CA . VAL A 1 114 ? -20.375 -9.943 -14.112 1.00 88.38 114 VAL A CA 1
ATOM 901 C C . VAL A 1 114 ? -20.970 -8.579 -13.789 1.00 88.38 114 VAL A C 1
ATOM 903 O O . VAL A 1 114 ? -20.270 -7.654 -13.381 1.00 88.38 114 VAL A O 1
ATOM 906 N N . ARG A 1 115 ? -22.286 -8.432 -13.958 1.00 88.62 115 ARG A N 1
ATOM 907 C CA . ARG A 1 115 ? -22.993 -7.229 -13.507 1.00 88.62 115 ARG A CA 1
ATOM 908 C C . ARG A 1 115 ? -23.479 -7.426 -12.082 1.00 88.62 115 ARG A C 1
ATOM 910 O O . ARG A 1 115 ? -24.128 -8.420 -11.777 1.00 88.62 115 ARG A O 1
ATOM 917 N N . GLN A 1 116 ? -23.195 -6.444 -11.239 1.00 93.19 116 GLN A N 1
ATOM 918 C CA . GLN A 1 116 ? -23.683 -6.378 -9.867 1.00 93.19 116 GLN A CA 1
ATOM 919 C C . GLN A 1 116 ? -24.514 -5.103 -9.687 1.00 93.19 116 GLN A C 1
ATOM 921 O O . GLN A 1 116 ? -24.193 -4.090 -10.322 1.00 93.19 116 GLN A O 1
ATOM 926 N N . PRO A 1 117 ? -25.549 -5.104 -8.829 1.00 93.81 117 PRO A N 1
ATOM 927 C CA . PRO A 1 117 ? -26.305 -3.888 -8.534 1.00 93.81 117 PRO A CA 1
ATOM 928 C C . PRO A 1 117 ? -25.378 -2.813 -7.947 1.00 93.81 117 PRO A C 1
ATOM 930 O O . PRO A 1 117 ? -24.361 -3.166 -7.343 1.00 93.81 117 PRO A O 1
ATOM 933 N N . PRO A 1 118 ? -25.663 -1.514 -8.132 1.00 94.81 118 PRO A N 1
ATOM 934 C CA . PRO A 1 118 ? -24.865 -0.459 -7.515 1.00 94.81 118 PRO A CA 1
ATOM 935 C C . PRO A 1 118 ? -24.891 -0.577 -5.977 1.00 94.81 118 PRO A C 1
ATOM 937 O O . PRO A 1 118 ? -25.874 -1.086 -5.429 1.00 94.81 118 PRO A O 1
ATOM 940 N N . PRO A 1 119 ? -23.836 -0.127 -5.271 1.00 97.56 119 PRO A N 1
ATOM 941 C CA . PRO A 1 119 ? -23.868 0.008 -3.821 1.00 97.56 119 PRO A CA 1
ATOM 942 C C . PRO A 1 119 ? -25.071 0.843 -3.373 1.00 97.56 119 PRO A C 1
ATOM 944 O O . PRO A 1 119 ? -25.425 1.838 -4.000 1.00 97.56 119 PRO A O 1
ATOM 947 N N . SER A 1 120 ? -25.711 0.393 -2.302 1.00 97.38 120 SER A N 1
ATOM 948 C CA . SER A 1 120 ? -26.844 1.035 -1.645 1.00 97.38 120 SER A CA 1
ATOM 949 C C . SER A 1 120 ? -26.903 0.547 -0.199 1.00 97.38 120 SER A C 1
ATOM 951 O O . SER A 1 120 ? -26.297 -0.480 0.129 1.00 97.38 120 SER A O 1
ATOM 953 N N . ALA A 1 121 ? -27.718 1.185 0.639 1.00 96.25 121 ALA A N 1
ATOM 954 C CA . ALA A 1 121 ? -27.942 0.730 2.009 1.00 96.25 121 ALA A CA 1
ATOM 955 C C . ALA A 1 121 ? -28.366 -0.754 2.086 1.00 96.25 121 ALA A C 1
ATOM 957 O O . ALA A 1 121 ? -27.936 -1.468 2.988 1.00 96.25 121 ALA A O 1
ATOM 958 N N . ALA A 1 122 ? -29.145 -1.245 1.111 1.00 96.56 122 ALA A N 1
ATOM 959 C CA . ALA A 1 122 ? -29.619 -2.632 1.057 1.00 96.56 122 ALA A CA 1
ATOM 960 C C . ALA A 1 122 ? -28.536 -3.647 0.646 1.00 96.56 122 ALA A C 1
ATOM 962 O O . ALA A 1 122 ? -28.653 -4.837 0.931 1.00 96.56 122 ALA A O 1
ATOM 963 N N . THR A 1 123 ? -27.487 -3.198 -0.044 1.00 96.31 123 THR A N 1
ATOM 964 C CA . THR A 1 123 ? -26.381 -4.046 -0.517 1.00 96.31 123 THR A CA 1
ATOM 965 C C . THR A 1 123 ? -25.064 -3.720 0.180 1.00 96.31 123 THR A C 1
ATOM 967 O O . THR A 1 123 ? -24.016 -4.179 -0.273 1.00 96.31 123 THR A O 1
ATOM 970 N N . ARG A 1 124 ? -25.093 -2.931 1.261 1.00 96.00 124 ARG A N 1
ATOM 971 C CA . ARG A 1 124 ? -23.902 -2.420 1.953 1.00 96.00 124 ARG A CA 1
ATOM 972 C C . ARG A 1 124 ? -22.922 -3.529 2.324 1.00 96.00 124 ARG A C 1
ATOM 974 O O . ARG A 1 124 ? -21.767 -3.486 1.922 1.00 96.00 124 ARG A O 1
ATOM 981 N N . GLU A 1 125 ? -23.417 -4.581 2.971 1.00 94.38 125 GLU A N 1
ATOM 982 C CA . GLU A 1 125 ? -22.622 -5.742 3.409 1.00 94.38 125 GLU A CA 1
ATOM 983 C C . GLU A 1 125 ? -21.986 -6.529 2.249 1.00 94.38 125 GLU A C 1
ATOM 985 O O . GLU A 1 125 ? -21.076 -7.333 2.446 1.00 94.38 125 GLU A O 1
ATOM 990 N N . ARG A 1 126 ? -22.442 -6.291 1.013 1.00 96.88 126 ARG A N 1
ATOM 991 C CA . ARG A 1 126 ? -21.914 -6.926 -0.198 1.00 96.88 126 ARG A CA 1
ATOM 992 C C . ARG A 1 126 ? -20.857 -6.072 -0.901 1.00 96.88 126 ARG A C 1
ATOM 994 O O . ARG A 1 126 ? -20.205 -6.570 -1.812 1.00 96.88 126 ARG A O 1
ATOM 1001 N N . ASN A 1 127 ? -20.669 -4.810 -0.524 1.00 98.31 127 ASN A N 1
ATOM 1002 C CA . ASN A 1 127 ? -19.670 -3.927 -1.127 1.00 98.31 127 ASN A CA 1
ATOM 1003 C C . ASN A 1 127 ? -18.588 -3.637 -0.085 1.00 98.31 127 ASN A C 1
ATOM 1005 O O . ASN A 1 127 ? -18.825 -2.946 0.900 1.00 98.31 127 ASN A O 1
ATOM 1009 N N . VAL A 1 128 ? -17.403 -4.216 -0.269 1.00 98.62 128 VAL A N 1
ATOM 1010 C CA . VAL A 1 128 ? -16.398 -4.334 0.796 1.00 98.62 128 VAL A CA 1
ATOM 1011 C C . VAL A 1 128 ? -15.188 -3.441 0.531 1.00 98.62 128 VAL A C 1
ATOM 1013 O O . VAL A 1 128 ? -14.619 -3.465 -0.557 1.00 98.62 128 VAL A O 1
ATOM 1016 N N . ILE A 1 129 ? -14.750 -2.709 1.555 1.00 98.75 129 ILE A N 1
ATOM 1017 C CA . ILE A 1 129 ? -13.435 -2.058 1.617 1.00 98.75 129 ILE A CA 1
ATOM 1018 C C . ILE A 1 129 ? -12.533 -2.954 2.464 1.00 98.75 129 ILE A C 1
ATOM 1020 O O . ILE A 1 129 ? -12.699 -3.040 3.681 1.00 98.75 129 ILE A O 1
ATOM 1024 N N . ALA A 1 130 ? -11.626 -3.683 1.821 1.00 98.69 130 ALA A N 1
ATOM 1025 C CA . ALA A 1 130 ? -10.842 -4.729 2.462 1.00 98.69 130 ALA A CA 1
ATOM 1026 C C . ALA A 1 130 ? -9.443 -4.239 2.866 1.00 98.69 130 ALA A C 1
ATOM 1028 O O . ALA A 1 130 ? -8.681 -3.728 2.038 1.00 98.69 130 ALA A O 1
ATOM 1029 N N . PHE A 1 131 ? -9.086 -4.490 4.128 1.00 98.62 131 PHE A N 1
ATOM 1030 C CA . PHE A 1 131 ? -7.814 -4.124 4.750 1.00 98.62 131 PHE A CA 1
ATOM 1031 C C . PHE A 1 131 ? -7.138 -5.344 5.386 1.00 98.62 131 PHE A C 1
ATOM 1033 O O . PHE A 1 131 ? -7.805 -6.229 5.921 1.00 98.62 131 PHE A O 1
ATOM 1040 N N . SER A 1 132 ? -5.807 -5.362 5.378 1.00 98.06 132 SER A N 1
ATOM 1041 C CA . SER A 1 132 ? -4.994 -6.287 6.179 1.00 98.06 132 SER A CA 1
ATOM 1042 C C . SER A 1 132 ? -4.402 -5.499 7.346 1.00 98.06 132 SER A C 1
ATOM 1044 O O . SER A 1 132 ? -3.831 -4.434 7.115 1.00 98.06 132 SER A O 1
ATOM 1046 N N . LEU A 1 133 ? -4.519 -5.996 8.578 1.00 97.81 133 LEU A N 1
ATOM 1047 C CA . LEU A 1 133 ? -3.979 -5.330 9.766 1.00 97.81 133 LEU A CA 1
ATOM 1048 C C . LEU A 1 133 ? -3.325 -6.351 10.703 1.00 97.81 133 LEU A C 1
ATOM 1050 O O . LEU A 1 133 ? -3.944 -7.319 11.125 1.00 97.81 133 LEU A O 1
ATOM 1054 N N . TYR A 1 134 ? -2.062 -6.127 11.036 1.00 95.62 134 TYR A N 1
ATOM 1055 C CA . TYR A 1 134 ? -1.284 -6.953 11.954 1.00 95.62 134 TYR A CA 1
ATOM 1056 C C . TYR A 1 134 ? -0.225 -6.085 12.636 1.00 95.62 134 TYR A C 1
ATOM 1058 O O . TYR A 1 134 ? 0.179 -5.041 12.119 1.00 95.62 134 TYR A O 1
ATOM 1066 N N . GLY A 1 135 ? 0.235 -6.535 13.795 1.00 94.44 135 GLY A N 1
ATOM 1067 C CA . GLY A 1 135 ? 1.060 -5.773 14.717 1.00 94.44 135 GLY A CA 1
ATOM 1068 C C . GLY A 1 135 ? 0.244 -4.842 15.612 1.00 94.44 135 GLY A C 1
ATOM 1069 O O . GLY A 1 135 ? -0.965 -4.677 15.460 1.00 94.44 135 GLY A O 1
ATOM 1070 N N . ASP A 1 136 ? 0.953 -4.213 16.537 1.00 94.19 136 ASP A N 1
ATOM 1071 C CA . ASP A 1 136 ? 0.431 -3.352 17.598 1.00 94.19 136 ASP A CA 1
ATOM 1072 C C . ASP A 1 136 ? 0.872 -1.891 17.461 1.00 94.19 136 ASP A C 1
ATOM 1074 O O . ASP A 1 136 ? 0.599 -1.067 18.333 1.00 94.19 136 ASP A O 1
ATO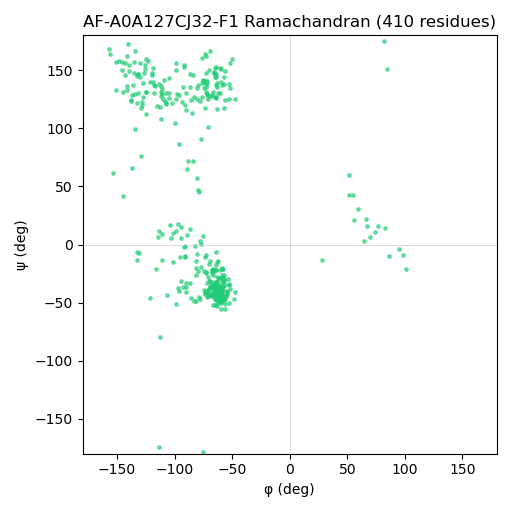M 1078 N N . ARG A 1 137 ? 1.544 -1.544 16.356 1.00 93.06 137 ARG A N 1
ATOM 1079 C CA . ARG A 1 137 ? 2.074 -0.192 16.169 1.00 93.06 137 ARG A CA 1
ATOM 1080 C C . ARG A 1 137 ? 0.933 0.827 16.037 1.00 93.06 137 ARG A C 1
ATOM 1082 O O . ARG A 1 137 ? 0.067 0.633 15.170 1.00 93.06 137 ARG A O 1
ATOM 1089 N N . PRO A 1 138 ? 0.979 1.949 16.782 1.00 93.06 138 PRO A N 1
ATOM 1090 C CA . PRO A 1 138 ? -0.067 2.973 16.774 1.00 93.06 138 PRO A CA 1
ATOM 1091 C C . PRO A 1 138 ? -0.369 3.493 15.375 1.00 93.06 138 PRO A C 1
ATOM 1093 O O . PRO A 1 138 ? -1.524 3.616 14.989 1.00 93.06 138 PRO A O 1
ATOM 1096 N N . ARG A 1 139 ? 0.672 3.726 14.571 1.00 91.75 139 ARG A N 1
ATOM 1097 C CA . ARG A 1 139 ? 0.539 4.229 13.201 1.00 91.75 139 ARG A CA 1
ATOM 1098 C C . ARG A 1 139 ? -0.444 3.413 12.345 1.00 91.75 139 ARG A C 1
ATOM 1100 O O . ARG A 1 139 ? -1.243 3.979 11.610 1.00 91.75 139 ARG A O 1
ATOM 1107 N N . TYR A 1 140 ? -0.460 2.089 12.506 1.00 94.62 140 TYR A N 1
ATOM 1108 C CA . TYR A 1 140 ? -1.370 1.208 11.773 1.00 94.62 140 TYR A CA 1
ATOM 1109 C C . TYR A 1 140 ? -2.725 1.070 12.463 1.00 94.62 140 TYR A C 1
ATOM 1111 O O . TYR A 1 140 ? -3.761 1.187 11.812 1.00 94.62 140 TYR A O 1
ATOM 1119 N N . CYS A 1 141 ? -2.723 0.848 13.779 1.00 96.00 141 CYS A N 1
ATOM 1120 C CA . CYS A 1 141 ? -3.944 0.624 14.551 1.00 96.00 141 CYS A CA 1
ATOM 1121 C C . CYS A 1 141 ? -4.857 1.859 14.548 1.00 96.00 141 CYS A C 1
ATOM 1123 O O . CYS A 1 141 ? -6.053 1.748 14.285 1.00 96.00 141 CYS A O 1
ATOM 1125 N N . GLU A 1 142 ? -4.287 3.044 14.762 1.00 95.00 142 GLU A N 1
ATOM 1126 C CA . GLU A 1 142 ? -5.030 4.302 14.772 1.00 95.00 142 GLU A CA 1
ATOM 1127 C C . GLU A 1 142 ? -5.556 4.659 13.378 1.00 95.00 142 GLU A C 1
ATOM 1129 O O . GLU A 1 142 ? -6.720 5.035 13.246 1.00 95.00 142 GLU A O 1
ATOM 1134 N N . THR A 1 143 ? -4.749 4.483 12.322 1.00 95.19 143 THR A N 1
ATOM 1135 C CA . THR A 1 143 ? -5.205 4.749 10.944 1.00 95.19 143 THR A CA 1
ATOM 1136 C C . THR A 1 143 ? -6.327 3.791 10.531 1.00 95.19 143 THR A C 1
ATOM 1138 O O . THR A 1 143 ? -7.307 4.215 9.920 1.00 95.19 143 THR A O 1
ATOM 1141 N N . ALA A 1 144 ? -6.259 2.516 10.930 1.00 97.12 144 ALA A N 1
ATOM 1142 C CA . ALA A 1 144 ? -7.330 1.551 10.690 1.00 97.12 144 ALA A CA 1
ATOM 1143 C C . ALA A 1 144 ? -8.655 1.970 11.355 1.00 97.12 144 ALA A C 1
ATOM 1145 O O . ALA A 1 144 ? -9.711 1.929 10.719 1.00 97.12 144 ALA A O 1
ATOM 1146 N N . VAL A 1 145 ? -8.608 2.431 12.610 1.00 97.00 145 VAL A N 1
ATOM 1147 C CA . VAL A 1 145 ? -9.794 2.935 13.327 1.00 97.00 145 VAL A CA 1
ATOM 1148 C C . VAL A 1 145 ? -10.338 4.211 12.679 1.00 97.00 145 VAL A C 1
ATOM 1150 O O . VAL A 1 145 ? -11.553 4.350 12.529 1.00 97.00 145 VAL A O 1
ATOM 1153 N N . MET A 1 146 ? -9.466 5.125 12.242 1.00 95.88 146 MET A N 1
ATOM 1154 C CA . MET A 1 146 ? -9.877 6.308 11.477 1.00 95.88 146 MET A CA 1
ATOM 1155 C C . MET A 1 146 ? -10.594 5.923 10.178 1.00 95.88 146 MET A C 1
ATOM 1157 O O . MET A 1 146 ? -11.657 6.469 9.899 1.00 95.88 146 MET A O 1
ATOM 1161 N N . ASN A 1 147 ? -10.072 4.948 9.429 1.00 97.31 147 ASN A N 1
ATOM 1162 C CA . ASN A 1 147 ? -10.704 4.428 8.215 1.00 97.31 147 ASN A CA 1
ATOM 1163 C C . ASN A 1 147 ? -12.097 3.845 8.484 1.00 97.31 147 ASN A C 1
ATOM 1165 O O . ASN A 1 147 ? -13.053 4.159 7.775 1.00 97.31 147 ASN A O 1
ATOM 1169 N N . ALA A 1 148 ? -12.242 3.030 9.533 1.00 98.19 148 ALA A N 1
ATOM 1170 C CA . ALA A 1 148 ? -13.532 2.451 9.906 1.00 98.19 148 ALA A CA 1
ATOM 1171 C C . ALA A 1 148 ? -14.587 3.524 10.238 1.00 98.19 148 ALA A C 1
ATOM 1173 O O . ALA A 1 148 ? -15.746 3.390 9.846 1.00 98.19 148 ALA A O 1
ATOM 1174 N N . ARG A 1 149 ? -14.177 4.607 10.913 1.00 97.12 149 ARG A N 1
ATOM 1175 C CA . ARG A 1 149 ? -15.046 5.746 11.253 1.00 97.12 149 ARG A CA 1
ATOM 1176 C C . ARG A 1 149 ? -15.368 6.623 10.039 1.00 97.12 149 ARG A C 1
ATOM 1178 O O . ARG A 1 149 ? -16.518 7.006 9.856 1.00 97.12 149 ARG A O 1
ATOM 1185 N N . ALA A 1 150 ? -14.382 6.907 9.188 1.00 96.38 150 ALA A N 1
ATOM 1186 C CA . ALA A 1 150 ? -14.549 7.747 8.000 1.00 96.38 150 ALA A CA 1
ATOM 1187 C C . ALA A 1 150 ? -15.494 7.133 6.951 1.00 96.38 150 ALA A C 1
ATOM 1189 O O . ALA A 1 150 ? -16.078 7.851 6.143 1.00 96.38 150 ALA A O 1
ATOM 1190 N N . ARG A 1 151 ? -15.691 5.809 6.975 1.00 96.88 151 ARG A N 1
ATOM 1191 C CA . ARG A 1 151 ? -16.570 5.100 6.034 1.00 96.88 151 ARG A CA 1
ATOM 1192 C C . ARG A 1 151 ? -18.001 5.632 6.048 1.00 96.88 151 ARG A C 1
ATOM 1194 O O . ARG A 1 151 ? -18.626 5.627 5.000 1.00 96.88 151 ARG A O 1
ATOM 1201 N N . GLU A 1 152 ? -18.515 6.134 7.170 1.00 96.31 152 GLU A N 1
ATOM 1202 C CA . GLU A 1 152 ? -19.886 6.667 7.228 1.00 96.31 152 GLU A CA 1
ATOM 1203 C C . GLU A 1 152 ? -20.113 7.869 6.319 1.00 96.31 152 GLU A C 1
ATOM 1205 O O . GLU A 1 152 ? -21.139 7.937 5.650 1.00 96.31 152 GLU A O 1
ATOM 1210 N N . SER A 1 153 ? -19.146 8.781 6.253 1.00 96.25 153 SER A N 1
ATOM 1211 C CA . SER A 1 153 ? -19.236 9.968 5.407 1.00 96.25 153 SER A CA 1
ATOM 1212 C C . SER A 1 153 ? -18.683 9.740 4.002 1.00 96.25 153 SER A C 1
ATOM 1214 O O . SER A 1 153 ? -19.188 10.331 3.053 1.00 96.25 153 SER A O 1
ATOM 1216 N N . VAL A 1 154 ? -17.656 8.898 3.852 1.00 96.31 154 VAL A N 1
ATOM 1217 C CA . VAL A 1 154 ? -16.946 8.707 2.576 1.00 96.31 154 VAL A CA 1
ATOM 1218 C C . VAL A 1 154 ? -17.562 7.592 1.722 1.00 96.31 154 VAL A C 1
ATOM 1220 O O . VAL A 1 154 ? -17.697 7.748 0.512 1.00 96.31 154 VAL A O 1
ATOM 1223 N N . TYR A 1 155 ? -17.958 6.475 2.338 1.00 97.50 155 TYR A N 1
ATOM 1224 C CA . TYR A 1 155 ? -18.522 5.300 1.663 1.00 97.50 155 TYR A CA 1
ATOM 1225 C C . TYR A 1 155 ? -19.738 4.741 2.431 1.00 97.50 155 TYR A C 1
ATOM 1227 O O . TYR A 1 155 ? -19.688 3.615 2.940 1.00 97.50 155 TYR A O 1
ATOM 1235 N N . PRO A 1 156 ? -20.855 5.489 2.525 1.00 97.31 156 PRO A N 1
ATOM 1236 C CA . PRO A 1 156 ? -22.015 5.094 3.333 1.00 97.31 156 PRO A CA 1
ATOM 1237 C C . PRO A 1 156 ? -22.647 3.761 2.902 1.00 97.31 156 PRO A C 1
ATOM 1239 O O . PRO A 1 156 ? -23.316 3.111 3.703 1.00 97.31 156 PRO A O 1
ATOM 1242 N N . ASP A 1 157 ? -22.425 3.334 1.659 1.00 98.06 157 ASP A N 1
ATOM 1243 C CA . ASP A 1 157 ? -22.982 2.112 1.069 1.00 98.06 157 ASP A CA 1
ATOM 1244 C C . ASP A 1 157 ? -21.974 0.959 0.959 1.00 98.06 157 ASP A C 1
ATOM 1246 O O . ASP A 1 157 ? -22.202 -0.005 0.227 1.00 98.06 157 ASP A O 1
ATOM 1250 N N . TRP A 1 158 ? -20.859 1.046 1.688 1.00 98.50 158 TRP A N 1
ATOM 1251 C CA . TRP A 1 158 ? -19.837 0.002 1.756 1.00 98.50 158 TRP A CA 1
ATOM 1252 C C . TRP A 1 158 ? -19.572 -0.417 3.200 1.00 98.50 158 TRP A C 1
ATOM 1254 O O . TRP A 1 158 ? -19.835 0.336 4.136 1.00 98.50 158 TRP A O 1
ATOM 1264 N N . THR A 1 159 ? -18.999 -1.602 3.383 1.00 98.19 159 THR A N 1
ATOM 1265 C CA . THR A 1 159 ? -18.548 -2.110 4.682 1.00 98.19 159 THR A CA 1
ATOM 1266 C C . THR A 1 159 ? -17.026 -2.197 4.716 1.00 98.19 159 THR A C 1
ATOM 1268 O O . THR A 1 159 ? -16.410 -2.830 3.857 1.00 98.19 159 THR A O 1
ATOM 1271 N N . CYS A 1 160 ? -16.397 -1.604 5.734 1.00 98.69 160 CYS A N 1
ATOM 1272 C CA . CYS A 1 160 ? -14.984 -1.858 6.014 1.00 98.69 160 CYS A CA 1
ATOM 1273 C C . CYS A 1 160 ? -14.813 -3.262 6.601 1.00 98.69 160 CYS A C 1
ATOM 1275 O O . CYS A 1 160 ? -15.494 -3.616 7.562 1.00 98.69 160 CYS A O 1
ATOM 1277 N N . ARG A 1 161 ? -13.868 -4.037 6.066 1.00 98.56 161 ARG A N 1
ATOM 1278 C CA . ARG A 1 161 ? -13.525 -5.382 6.538 1.00 98.56 161 ARG A CA 1
ATOM 1279 C C . ARG A 1 161 ? -12.025 -5.487 6.780 1.00 98.56 161 ARG A C 1
ATOM 1281 O O . ARG A 1 161 ? -11.230 -5.327 5.854 1.00 98.56 161 ARG A O 1
ATOM 1288 N N . PHE A 1 162 ? -11.645 -5.794 8.014 1.00 98.69 162 PHE A N 1
ATOM 1289 C CA . PHE A 1 162 ? -10.257 -5.939 8.443 1.00 98.69 162 PHE A CA 1
ATOM 1290 C C . PHE A 1 162 ? -9.921 -7.409 8.677 1.00 98.69 162 PHE A C 1
ATOM 1292 O O . PHE A 1 162 ? -10.529 -8.070 9.519 1.00 98.69 162 PHE A O 1
ATOM 1299 N N . TYR A 1 163 ? -8.916 -7.904 7.960 1.00 98.31 163 TYR A N 1
ATOM 1300 C CA . TYR A 1 163 ? -8.311 -9.208 8.206 1.00 98.31 163 TYR A CA 1
ATOM 1301 C C . TYR A 1 163 ? -7.160 -9.042 9.193 1.00 98.31 163 TYR A C 1
ATOM 1303 O O . TYR A 1 163 ? -6.177 -8.364 8.885 1.00 98.31 163 TYR A O 1
ATOM 1311 N N . VAL A 1 164 ? -7.299 -9.644 10.375 1.00 98.38 164 VAL A N 1
ATOM 1312 C CA . VAL A 1 164 ? -6.412 -9.423 11.525 1.00 98.38 164 VAL A CA 1
ATOM 1313 C C . VAL A 1 164 ? -5.765 -10.699 12.042 1.00 98.38 164 VAL A C 1
ATOM 1315 O O . VAL A 1 164 ? -6.294 -11.794 11.866 1.00 98.38 164 VAL A O 1
ATOM 1318 N N . ASP A 1 165 ? -4.643 -10.576 12.746 1.00 96.62 165 ASP A N 1
ATOM 1319 C CA . ASP A 1 165 ? -4.114 -11.656 13.581 1.00 96.62 165 ASP A CA 1
ATOM 1320 C C . ASP A 1 165 ? -4.165 -11.301 15.079 1.00 96.62 165 ASP A C 1
ATOM 1322 O O . ASP A 1 165 ? -4.743 -10.297 15.491 1.00 96.62 165 ASP A O 1
ATOM 1326 N N . LYS A 1 166 ? -3.592 -12.169 15.920 1.00 95.75 166 LYS A N 1
ATOM 1327 C CA . LYS A 1 166 ? -3.602 -12.000 17.381 1.00 95.75 166 LYS A CA 1
ATOM 1328 C C . LYS A 1 166 ? -2.674 -10.891 17.887 1.00 95.75 166 LYS A C 1
ATOM 1330 O O . LYS A 1 166 ? -2.708 -10.608 19.078 1.00 95.75 166 LYS A O 1
ATOM 1335 N N . SER A 1 167 ? -1.824 -10.326 17.031 1.00 96.00 167 SER A N 1
ATOM 1336 C CA . SER A 1 167 ? -0.921 -9.239 17.416 1.00 96.00 167 SER A CA 1
ATOM 1337 C C . SER A 1 167 ? -1.606 -7.872 17.407 1.00 96.00 167 SER A C 1
ATOM 1339 O O . SER A 1 167 ? -1.083 -6.941 18.008 1.00 96.00 167 SER A O 1
ATOM 1341 N N . VAL A 1 168 ? -2.791 -7.754 16.796 1.00 97.44 168 VAL A N 1
ATOM 1342 C CA . VAL A 1 168 ? -3.597 -6.530 16.865 1.00 97.44 168 VAL A CA 1
ATOM 1343 C C . VAL A 1 168 ? -4.195 -6.378 18.273 1.00 97.44 168 VAL A C 1
ATOM 1345 O O . VAL A 1 168 ? -4.829 -7.319 18.763 1.00 97.44 168 VAL A O 1
ATOM 1348 N N . PRO A 1 169 ? -4.053 -5.213 18.934 1.00 95.94 169 PRO A N 1
ATOM 1349 C CA . PRO A 1 169 ? -4.589 -4.994 20.271 1.00 95.94 169 PRO A CA 1
ATOM 1350 C C . PRO A 1 169 ? -6.111 -5.175 20.339 1.00 95.94 169 PRO A C 1
ATOM 1352 O O . PRO A 1 169 ? -6.859 -4.713 19.475 1.00 95.94 169 PRO A O 1
ATOM 1355 N N . GLY A 1 170 ? -6.593 -5.792 21.423 1.00 95.69 170 GLY A N 1
ATOM 1356 C CA . GLY A 1 170 ? -8.028 -6.012 21.641 1.00 95.69 170 GLY A CA 1
ATOM 1357 C C . GLY A 1 170 ? -8.847 -4.716 21.678 1.00 95.69 170 GLY A C 1
ATOM 1358 O O . GLY A 1 170 ? -9.979 -4.701 21.203 1.00 95.69 170 GLY A O 1
ATOM 1359 N N . VAL A 1 171 ? -8.255 -3.620 22.168 1.00 93.69 171 VAL A N 1
ATOM 1360 C CA . VAL A 1 171 ? -8.869 -2.280 22.154 1.00 93.69 171 VAL A CA 1
ATOM 1361 C C . VAL A 1 171 ? -9.100 -1.804 20.721 1.00 93.69 171 VAL A C 1
ATOM 1363 O O . VAL A 1 171 ? -10.211 -1.400 20.392 1.00 93.69 171 VAL A O 1
ATOM 1366 N N . THR A 1 172 ? -8.098 -1.931 19.846 1.00 96.31 172 THR A N 1
ATOM 1367 C CA . THR A 1 172 ? -8.219 -1.596 18.421 1.00 96.31 172 THR A CA 1
ATOM 1368 C C . THR A 1 172 ? -9.312 -2.432 17.757 1.00 96.31 172 THR A C 1
ATOM 1370 O O . THR A 1 172 ? -10.168 -1.887 17.069 1.00 96.31 172 THR A O 1
ATOM 1373 N N . ILE A 1 173 ? -9.355 -3.745 18.014 1.00 98.19 173 ILE A N 1
ATOM 1374 C CA . ILE A 1 173 ? -10.419 -4.626 17.497 1.00 98.19 173 ILE A CA 1
ATOM 1375 C C . ILE A 1 173 ? -11.807 -4.181 17.982 1.00 98.19 173 ILE A C 1
ATOM 1377 O O . ILE A 1 173 ? -12.755 -4.173 17.196 1.00 98.19 173 ILE A O 1
ATOM 1381 N N . GLY A 1 174 ? -11.934 -3.808 19.259 1.00 97.88 174 GLY A N 1
ATOM 1382 C CA . GLY A 1 174 ? -13.172 -3.270 19.826 1.00 97.88 174 GLY A CA 1
ATOM 1383 C C . GLY A 1 174 ? -13.622 -1.997 19.110 1.00 97.88 174 GLY A C 1
ATOM 1384 O O . GLY A 1 174 ? -14.758 -1.928 18.651 1.00 97.88 174 GLY A O 1
ATOM 1385 N N . GLN A 1 175 ? -12.707 -1.045 18.917 1.00 96.94 175 GLN A N 1
ATOM 1386 C CA . GLN A 1 175 ? -12.980 0.220 18.229 1.00 96.94 175 GLN A CA 1
ATOM 1387 C C . GLN A 1 175 ? -13.359 0.032 16.754 1.00 96.94 175 GLN A C 1
ATOM 1389 O O . GLN A 1 175 ? -14.232 0.739 16.253 1.00 96.94 175 GLN A O 1
ATOM 1394 N N . LEU A 1 176 ? -12.736 -0.922 16.052 1.00 98.56 176 LEU A N 1
ATOM 1395 C CA . LEU A 1 176 ? -13.115 -1.271 14.679 1.00 98.56 176 LEU A CA 1
ATOM 1396 C C . LEU A 1 176 ? -14.564 -1.776 14.620 1.00 98.56 176 LEU A C 1
ATOM 1398 O O . LEU A 1 176 ? -15.339 -1.324 13.779 1.00 98.56 176 LEU A O 1
ATOM 1402 N N . ARG A 1 177 ? -14.945 -2.670 15.540 1.00 98.56 177 ARG A N 1
ATOM 1403 C CA . ARG A 1 177 ? -16.311 -3.212 15.621 1.00 98.56 177 ARG A CA 1
ATOM 1404 C C . ARG A 1 177 ? -17.337 -2.152 16.013 1.00 98.56 177 ARG A C 1
ATOM 1406 O O . ARG A 1 177 ? -18.397 -2.099 15.400 1.00 98.56 177 ARG A O 1
ATOM 1413 N N . GLU A 1 178 ? -17.022 -1.292 16.982 1.00 97.88 178 GLU A N 1
ATOM 1414 C CA . GLU A 1 178 ? -17.876 -0.151 17.352 1.00 97.88 178 GLU A CA 1
ATOM 1415 C C . GLU A 1 178 ? -18.108 0.801 16.175 1.00 97.88 178 GLU A C 1
ATOM 1417 O O . GLU A 1 178 ? -19.208 1.317 16.009 1.00 97.88 178 GLU A O 1
ATOM 1422 N N . ALA A 1 179 ? -17.104 0.995 15.316 1.00 97.44 179 ALA A N 1
ATOM 1423 C CA . ALA A 1 179 ? -17.229 1.785 14.092 1.00 97.44 179 ALA A CA 1
ATOM 1424 C C . ALA A 1 179 ? -17.992 1.061 12.959 1.00 97.44 179 ALA A C 1
ATOM 1426 O O . ALA A 1 179 ? -18.040 1.559 11.830 1.00 97.44 179 ALA A O 1
ATOM 1427 N N . GLY A 1 180 ? -18.575 -0.112 13.228 1.00 97.12 180 GLY A N 1
ATOM 1428 C CA . GLY A 1 180 ? -19.348 -0.898 12.267 1.00 97.12 180 GLY A CA 1
ATOM 1429 C C . GLY A 1 180 ? -18.501 -1.661 11.248 1.00 97.12 180 GLY A C 1
ATOM 1430 O O . GLY A 1 180 ? -19.029 -2.075 10.218 1.00 97.12 180 GLY A O 1
ATOM 1431 N N . ALA A 1 181 ? -17.196 -1.826 11.490 1.00 98.44 181 ALA A N 1
ATOM 1432 C CA . ALA A 1 181 ? -16.344 -2.628 10.623 1.00 98.44 181 ALA A CA 1
ATOM 1433 C C . ALA A 1 181 ? -16.422 -4.117 10.976 1.00 98.44 181 ALA A C 1
ATOM 1435 O O . ALA A 1 181 ? -16.490 -4.519 12.141 1.00 98.44 181 ALA A O 1
ATOM 1436 N N . GLU A 1 182 ? -16.325 -4.950 9.950 1.00 98.12 182 GLU A N 1
ATOM 1437 C CA . GLU A 1 182 ? -16.158 -6.384 10.114 1.00 98.12 182 GLU A CA 1
ATOM 1438 C C . GLU A 1 182 ? -14.698 -6.714 10.434 1.00 98.12 182 GLU A C 1
ATOM 1440 O O . GLU A 1 182 ? -13.771 -6.178 9.824 1.00 98.12 182 GLU A O 1
ATOM 1445 N N . VAL A 1 183 ? -14.481 -7.628 11.381 1.00 98.44 183 VAL A N 1
ATOM 1446 C CA . VAL A 1 183 ? -13.141 -8.068 11.787 1.00 98.44 183 VAL A CA 1
ATOM 1447 C C . VAL A 1 183 ? -13.047 -9.581 11.653 1.00 98.44 183 VAL A C 1
ATOM 1449 O O . VAL A 1 183 ? -13.678 -10.315 12.418 1.00 98.44 183 VAL A O 1
ATOM 1452 N N . ILE A 1 184 ? -12.232 -10.037 10.704 1.00 97.56 184 ILE A N 1
ATOM 1453 C CA . ILE A 1 184 ? -12.006 -11.450 10.397 1.00 97.56 184 ILE A CA 1
ATOM 1454 C C . ILE A 1 184 ? -10.615 -11.842 10.884 1.00 97.56 184 ILE A C 1
ATOM 1456 O O . ILE A 1 184 ? -9.610 -11.292 10.443 1.00 97.56 184 ILE A O 1
ATOM 1460 N N . PHE A 1 185 ? -10.536 -12.820 11.784 1.00 97.69 185 PHE A N 1
ATOM 1461 C CA . PHE A 1 185 ? -9.246 -13.348 12.217 1.00 97.69 185 PHE A CA 1
ATOM 1462 C C . PHE A 1 185 ? -8.674 -14.294 11.161 1.00 97.69 185 PHE A C 1
ATOM 1464 O O . PHE A 1 185 ? -9.287 -15.311 10.839 1.00 97.69 185 PHE A O 1
ATOM 1471 N N . ALA A 1 186 ? -7.466 -14.001 10.681 1.00 94.88 186 ALA A N 1
ATOM 1472 C CA . ALA A 1 186 ? -6.716 -14.858 9.778 1.00 94.88 186 ALA A CA 1
ATOM 1473 C C . ALA A 1 186 ? -6.519 -16.243 10.410 1.00 94.88 186 ALA A C 1
ATOM 1475 O O . ALA A 1 186 ? -5.883 -16.386 11.466 1.00 94.88 186 ALA A O 1
ATOM 1476 N N . ASP A 1 187 ? -7.074 -17.263 9.758 1.00 92.25 187 ASP A N 1
ATOM 1477 C CA . ASP A 1 187 ? -6.949 -18.658 10.157 1.00 92.25 187 ASP A CA 1
ATOM 1478 C C . ASP A 1 187 ? -5.552 -19.223 9.823 1.00 92.25 187 ASP A C 1
ATOM 1480 O O . ASP A 1 187 ? -4.660 -18.536 9.317 1.00 92.25 187 ASP A O 1
ATOM 1484 N N . GLN A 1 188 ? -5.327 -20.506 10.115 1.00 89.75 188 GLN A N 1
ATOM 1485 C CA . GLN A 1 188 ? -4.036 -21.145 9.839 1.00 89.75 188 GLN A CA 1
ATOM 1486 C C . GLN A 1 188 ? -3.686 -21.203 8.344 1.00 89.75 188 GLN A C 1
ATOM 1488 O O . GLN A 1 188 ? -2.504 -21.242 8.000 1.00 89.75 188 GLN A O 1
ATOM 1493 N N . ARG A 1 189 ? -4.683 -21.240 7.453 1.00 88.56 189 ARG A N 1
ATOM 1494 C CA . ARG A 1 189 ? -4.466 -21.324 6.005 1.00 88.56 189 ARG A CA 1
ATOM 1495 C C . ARG A 1 189 ? -4.085 -19.953 5.455 1.00 88.56 189 ARG A C 1
ATOM 1497 O O . ARG A 1 189 ? -3.084 -19.847 4.750 1.00 88.56 189 ARG A O 1
ATOM 1504 N N . MET A 1 190 ? -4.815 -18.912 5.846 1.00 92.06 190 MET A N 1
ATOM 1505 C CA . MET A 1 190 ? -4.581 -17.523 5.458 1.00 92.06 190 MET A CA 1
ATOM 1506 C C . MET A 1 190 ? -3.235 -17.004 5.969 1.00 92.06 190 MET A C 1
ATOM 1508 O O . MET A 1 190 ? -2.524 -16.334 5.230 1.00 92.06 190 MET A O 1
ATOM 1512 N N . ARG A 1 191 ? -2.802 -17.389 7.178 1.00 91.44 191 ARG A N 1
ATOM 1513 C CA . ARG A 1 191 ? -1.480 -16.995 7.713 1.00 91.44 191 ARG A CA 1
ATOM 1514 C C . ARG A 1 191 ? -0.283 -17.494 6.898 1.00 91.44 191 ARG A C 1
ATOM 1516 O O . ARG A 1 191 ? 0.824 -16.999 7.089 1.00 91.44 191 ARG A O 1
ATOM 1523 N N . ARG A 1 192 ? -0.473 -18.453 5.984 1.00 91.75 192 ARG A N 1
ATOM 1524 C CA . ARG A 1 192 ? 0.577 -18.850 5.027 1.00 91.75 192 ARG A CA 1
ATOM 1525 C C . ARG A 1 192 ? 0.809 -17.771 3.969 1.00 91.75 192 ARG A C 1
ATOM 1527 O O . ARG A 1 192 ? 1.924 -17.643 3.460 1.00 91.75 192 ARG A O 1
ATOM 1534 N N . TRP A 1 193 ? -0.217 -16.979 3.663 1.00 94.62 193 TRP A N 1
ATOM 1535 C CA . TRP A 1 193 ? -0.120 -15.874 2.722 1.00 94.62 193 TRP A CA 1
ATOM 1536 C C . TRP A 1 193 ? 0.723 -14.747 3.329 1.00 94.62 193 TRP A C 1
ATOM 1538 O O . TRP A 1 193 ? 0.743 -14.571 4.552 1.00 94.62 193 TRP A O 1
ATOM 1548 N N . PRO A 1 194 ? 1.432 -13.970 2.499 1.00 94.62 194 PRO A N 1
ATOM 1549 C CA . PRO A 1 194 ? 1.980 -12.688 2.918 1.00 94.62 194 PRO A CA 1
ATOM 1550 C C . PRO A 1 194 ? 0.891 -11.816 3.557 1.00 94.62 194 PRO A C 1
ATOM 1552 O O . PRO A 1 194 ? -0.207 -11.715 3.014 1.00 94.62 194 PRO A O 1
ATOM 1555 N N . GLY A 1 195 ? 1.201 -11.191 4.696 1.00 94.31 195 GLY A N 1
ATOM 1556 C CA . GLY A 1 195 ? 0.251 -10.386 5.477 1.00 94.31 195 GLY A CA 1
ATOM 1557 C C . GLY A 1 195 ? -0.542 -9.362 4.655 1.00 94.31 195 GLY A C 1
ATOM 1558 O O . GLY A 1 195 ? -1.768 -9.350 4.758 1.00 94.31 195 GLY A O 1
ATOM 1559 N N . PRO A 1 196 ? 0.099 -8.562 3.776 1.00 94.75 196 PRO A N 1
ATOM 1560 C CA . PRO A 1 196 ? -0.614 -7.596 2.939 1.00 94.75 196 PRO A CA 1
ATOM 1561 C C . PRO A 1 196 ? -1.708 -8.224 2.067 1.00 94.75 196 PRO A C 1
ATOM 1563 O O . PRO A 1 196 ? -2.739 -7.597 1.843 1.00 94.75 196 PRO A O 1
ATOM 1566 N N . MET A 1 197 ? -1.551 -9.486 1.655 1.00 96.88 197 MET A N 1
ATOM 1567 C CA . MET A 1 197 ? -2.485 -10.184 0.769 1.00 96.88 197 MET A CA 1
ATOM 1568 C C . MET A 1 197 ? -3.731 -10.740 1.476 1.00 96.88 197 MET A C 1
ATOM 1570 O O . MET A 1 197 ? -4.633 -11.209 0.786 1.00 96.88 197 MET A O 1
ATOM 1574 N N . TRP A 1 198 ? -3.827 -10.715 2.813 1.00 97.44 198 TRP A N 1
ATOM 1575 C CA . TRP A 1 198 ? -4.999 -11.260 3.522 1.00 97.44 198 TRP A CA 1
ATOM 1576 C C . TRP A 1 198 ? -6.306 -10.599 3.082 1.00 97.44 198 TRP A C 1
ATOM 1578 O O . TRP A 1 198 ? -7.286 -11.296 2.830 1.00 97.44 198 TRP A O 1
ATOM 1588 N N . ARG A 1 199 ? -6.293 -9.279 2.857 1.00 97.56 199 ARG A N 1
ATOM 1589 C CA . ARG A 1 199 ? -7.432 -8.526 2.314 1.00 97.56 199 ARG A CA 1
ATOM 1590 C C . ARG A 1 199 ? -7.973 -9.080 1.002 1.00 97.56 199 ARG A C 1
ATOM 1592 O O . ARG A 1 199 ? -9.174 -8.983 0.776 1.00 97.56 199 ARG A O 1
ATOM 1599 N N . PHE A 1 200 ? -7.136 -9.704 0.165 1.00 97.75 200 PHE A N 1
ATOM 1600 C CA . PHE A 1 200 ? -7.563 -10.276 -1.117 1.00 97.75 200 PHE A CA 1
ATOM 1601 C C . PHE A 1 200 ? -8.552 -11.433 -0.948 1.00 97.75 200 PHE A C 1
ATOM 1603 O O . PHE A 1 200 ? -9.350 -11.682 -1.853 1.00 97.75 200 PHE A O 1
ATOM 1610 N N . ALA A 1 201 ? -8.578 -12.086 0.220 1.00 96.62 201 ALA A N 1
ATOM 1611 C CA . ALA A 1 201 ? -9.554 -13.126 0.535 1.00 96.62 201 ALA A CA 1
ATOM 1612 C C . ALA A 1 201 ? -11.010 -12.632 0.468 1.00 96.62 201 ALA A C 1
ATOM 1614 O O . ALA A 1 201 ? -11.906 -13.439 0.245 1.00 96.62 201 ALA A O 1
ATOM 1615 N N . ALA A 1 202 ? -11.252 -11.317 0.552 1.00 97.19 202 ALA A N 1
ATOM 1616 C CA . ALA A 1 202 ? -12.591 -10.744 0.423 1.00 97.19 202 ALA A CA 1
ATOM 1617 C C . ALA A 1 202 ? -13.284 -11.056 -0.914 1.00 97.19 202 ALA A C 1
ATOM 1619 O O . ALA A 1 202 ? -14.508 -11.005 -0.968 1.00 97.19 202 ALA A O 1
ATOM 1620 N N . LEU A 1 203 ? -12.542 -11.408 -1.973 1.00 96.06 203 LEU A N 1
ATOM 1621 C CA . LEU A 1 203 ? -13.130 -11.846 -3.248 1.00 96.06 203 LEU A CA 1
ATOM 1622 C C . LEU A 1 203 ? -13.657 -13.286 -3.231 1.00 96.06 203 LEU A C 1
ATOM 1624 O O . LEU A 1 203 ? -14.455 -13.639 -4.095 1.00 96.06 203 LEU A O 1
ATOM 1628 N N . ASP A 1 204 ? -13.209 -14.107 -2.281 1.00 93.88 204 ASP A N 1
ATOM 1629 C CA . ASP A 1 204 ? -13.648 -15.498 -2.122 1.00 93.88 204 ASP A CA 1
ATOM 1630 C C . ASP A 1 204 ? -14.850 -15.642 -1.177 1.00 93.88 204 ASP A C 1
ATOM 1632 O O . ASP A 1 204 ? -15.430 -16.726 -1.089 1.00 93.88 204 ASP A O 1
ATOM 1636 N N . GLU A 1 205 ? -15.209 -14.574 -0.465 1.00 86.50 205 GLU A N 1
ATOM 1637 C CA . GLU A 1 205 ? -16.304 -14.543 0.504 1.00 86.50 205 GLU A CA 1
ATOM 1638 C C . GLU A 1 205 ? -17.665 -14.601 -0.206 1.00 86.50 205 GLU A C 1
ATOM 1640 O O . GLU A 1 205 ? -17.957 -13.831 -1.127 1.00 86.50 205 GLU A O 1
ATOM 1645 N N . ASN A 1 206 ? -18.533 -15.512 0.242 1.00 76.81 206 ASN A N 1
ATOM 1646 C CA . ASN A 1 206 ? -19.846 -15.698 -0.365 1.00 76.81 206 ASN A CA 1
ATOM 1647 C C . ASN A 1 206 ? -20.718 -14.447 -0.186 1.00 76.81 206 ASN A C 1
ATOM 1649 O O . ASN A 1 206 ? -20.961 -13.993 0.928 1.00 76.81 206 ASN A O 1
ATOM 1653 N N . GLY A 1 207 ? -21.260 -13.941 -1.295 1.00 87.56 207 GLY A N 1
ATOM 1654 C CA . GLY A 1 207 ? -22.272 -12.884 -1.294 1.00 87.56 207 GLY A CA 1
ATOM 1655 C C . GLY A 1 207 ? -21.747 -11.471 -1.539 1.00 87.56 207 GLY A C 1
ATOM 1656 O O . GLY A 1 207 ? -22.567 -10.586 -1.783 1.00 87.56 207 GLY A O 1
ATOM 1657 N N . ALA A 1 208 ? -20.427 -11.256 -1.555 1.00 94.69 208 ALA A N 1
ATOM 1658 C CA . ALA A 1 208 ? -19.867 -9.979 -1.977 1.00 94.69 208 ALA A CA 1
ATOM 1659 C C . ALA A 1 208 ? -20.176 -9.702 -3.465 1.00 94.69 208 ALA A C 1
ATOM 1661 O O . ALA A 1 208 ? -20.217 -10.596 -4.309 1.00 94.69 208 ALA A O 1
ATOM 1662 N N . HIS A 1 209 ? -20.417 -8.434 -3.776 1.00 97.00 209 HIS A N 1
ATOM 1663 C CA . HIS A 1 209 ? -20.631 -7.885 -5.110 1.00 97.00 209 HIS A CA 1
ATOM 1664 C C . HIS A 1 209 ? -19.348 -7.252 -5.632 1.00 97.00 209 HIS A C 1
ATOM 1666 O O . HIS A 1 209 ? -18.901 -7.562 -6.735 1.00 97.00 209 HIS A O 1
ATOM 1672 N N . ARG A 1 210 ? -18.745 -6.370 -4.832 1.00 98.00 210 ARG A N 1
ATOM 1673 C CA . ARG A 1 210 ? -17.522 -5.644 -5.177 1.00 98.00 210 ARG A CA 1
ATOM 1674 C C . ARG A 1 210 ? -16.606 -5.565 -3.979 1.00 98.00 210 ARG A C 1
ATOM 1676 O O . ARG A 1 210 ? -17.061 -5.477 -2.840 1.00 98.00 210 ARG A O 1
ATOM 1683 N N . VAL A 1 211 ? -15.314 -5.543 -4.267 1.00 98.75 211 VAL A N 1
ATOM 1684 C CA . VAL A 1 211 ? -14.278 -5.344 -3.265 1.00 98.75 211 VAL A CA 1
ATOM 1685 C C . VAL A 1 211 ? -13.313 -4.284 -3.768 1.00 98.75 211 VAL A C 1
ATOM 1687 O O . VAL A 1 211 ? -12.830 -4.380 -4.895 1.00 98.75 211 VAL A O 1
ATOM 1690 N N . ILE A 1 212 ? -13.018 -3.296 -2.931 1.00 98.75 212 ILE A N 1
ATOM 1691 C CA . ILE A 1 212 ? -11.876 -2.397 -3.103 1.00 98.75 212 ILE A CA 1
ATOM 1692 C C . ILE A 1 212 ? -10.835 -2.709 -2.028 1.00 98.75 212 ILE A C 1
ATOM 1694 O O . ILE A 1 212 ? -11.177 -3.030 -0.891 1.00 98.75 212 ILE A O 1
ATOM 1698 N N . PHE A 1 213 ? -9.557 -2.647 -2.387 1.00 98.62 213 PHE A N 1
ATOM 1699 C CA . PHE A 1 213 ? -8.450 -3.019 -1.508 1.00 98.62 213 PHE A CA 1
ATOM 1700 C C . PHE A 1 213 ? -7.660 -1.793 -1.117 1.00 98.62 213 PHE A C 1
ATOM 1702 O O . PHE A 1 213 ? -7.270 -1.027 -1.998 1.00 98.62 213 PHE A O 1
ATOM 1709 N N . ARG A 1 214 ? -7.417 -1.628 0.184 1.00 97.56 214 ARG A N 1
ATOM 1710 C CA . ARG A 1 214 ? -6.698 -0.484 0.744 1.00 97.56 214 ARG A CA 1
ATOM 1711 C C . ARG A 1 214 ? -5.614 -0.932 1.716 1.00 97.56 214 ARG A C 1
ATOM 1713 O O . ARG A 1 214 ? -5.743 -1.952 2.404 1.00 97.56 214 ARG A O 1
ATOM 1720 N N . ASP A 1 215 ? -4.525 -0.174 1.750 1.00 95.50 215 ASP A N 1
ATOM 1721 C CA . ASP A 1 215 ? -3.535 -0.292 2.816 1.00 95.50 215 ASP A CA 1
ATOM 1722 C C . ASP A 1 215 ? -4.077 0.359 4.093 1.00 95.50 215 ASP A C 1
ATOM 1724 O O . ASP A 1 215 ? -4.757 1.383 4.049 1.00 95.50 215 ASP A O 1
ATOM 1728 N N . ALA A 1 216 ? -3.815 -0.260 5.247 1.00 94.25 216 ALA A N 1
ATOM 1729 C CA . ALA A 1 216 ? -4.364 0.202 6.522 1.00 94.25 216 ALA A CA 1
ATOM 1730 C C . ALA A 1 216 ? -3.752 1.530 7.004 1.00 94.25 216 ALA A C 1
ATOM 1732 O O . ALA A 1 216 ? -4.339 2.174 7.869 1.00 94.25 216 ALA A O 1
ATOM 1733 N N . ASP A 1 217 ? -2.601 1.936 6.457 1.00 91.00 217 ASP A N 1
ATOM 1734 C CA . ASP A 1 217 ? -1.911 3.207 6.727 1.00 91.00 217 ASP A CA 1
ATOM 1735 C C . ASP A 1 217 ? -2.247 4.332 5.734 1.00 91.00 217 ASP A C 1
ATOM 1737 O O . ASP A 1 217 ? -1.677 5.423 5.827 1.00 91.00 217 ASP A O 1
ATOM 1741 N N . SER A 1 218 ? -3.194 4.091 4.827 1.00 91.62 218 SER A N 1
ATOM 1742 C CA . SER A 1 218 ? -3.733 5.090 3.906 1.00 91.62 218 SER A CA 1
ATOM 1743 C C . SER A 1 218 ? -5.172 5.418 4.287 1.00 91.62 218 SER A C 1
ATOM 1745 O O . SER A 1 218 ? -6.001 4.511 4.392 1.00 91.62 218 SER A O 1
ATOM 1747 N N . LEU A 1 219 ? -5.486 6.699 4.508 1.00 92.38 219 LEU A N 1
ATOM 1748 C CA . LEU A 1 219 ? -6.864 7.092 4.802 1.00 92.38 219 LEU A CA 1
ATOM 1749 C C . LEU A 1 219 ? -7.722 7.104 3.544 1.00 92.38 219 LEU A C 1
ATOM 1751 O O . LEU A 1 219 ? -7.315 7.613 2.497 1.00 92.38 219 LEU A O 1
ATOM 1755 N N . ILE A 1 220 ? -8.943 6.607 3.699 1.00 94.38 220 ILE A N 1
ATOM 1756 C CA . ILE A 1 220 ? -9.987 6.772 2.702 1.00 94.38 220 ILE A CA 1
ATOM 1757 C C . ILE A 1 220 ? -10.393 8.241 2.575 1.00 94.38 220 ILE A C 1
ATOM 1759 O O . ILE A 1 220 ? -10.362 8.998 3.549 1.00 94.38 220 ILE A O 1
ATOM 1763 N N . SER A 1 221 ? -10.778 8.663 1.371 1.00 92.62 221 SER A N 1
ATOM 1764 C CA . SER A 1 221 ? -11.092 10.071 1.090 1.00 92.62 221 SER A CA 1
ATOM 1765 C C . SER A 1 221 ? -12.258 10.240 0.119 1.00 92.62 221 SER A C 1
ATOM 1767 O O . SER A 1 221 ? -12.528 9.374 -0.707 1.00 92.62 221 SER A O 1
ATOM 1769 N N . ALA A 1 222 ? -12.930 11.394 0.172 1.00 91.94 222 ALA A N 1
ATOM 1770 C CA . ALA A 1 222 ? -14.009 11.715 -0.766 1.00 91.94 222 ALA A CA 1
ATOM 1771 C C . ALA A 1 222 ? -13.537 11.673 -2.231 1.00 91.94 222 ALA A C 1
ATOM 1773 O O . ALA A 1 222 ? -14.263 11.208 -3.106 1.00 91.94 222 ALA A O 1
ATOM 1774 N N . ARG A 1 223 ? -12.285 12.084 -2.479 1.00 90.75 223 ARG A N 1
ATOM 1775 C CA . ARG A 1 223 ? -11.676 12.083 -3.812 1.00 90.75 223 ARG A CA 1
ATOM 1776 C C . ARG A 1 223 ? -11.575 10.677 -4.392 1.00 90.75 223 ARG A C 1
ATOM 1778 O O . ARG A 1 223 ? -11.932 10.461 -5.543 1.00 90.75 223 ARG A O 1
ATOM 1785 N N . GLU A 1 224 ? -11.128 9.700 -3.600 1.00 93.62 224 GLU A N 1
ATOM 1786 C CA . GLU A 1 224 ? -11.112 8.318 -4.085 1.00 93.62 224 GLU A CA 1
ATOM 1787 C C . GLU A 1 224 ? -12.520 7.716 -4.194 1.00 93.62 224 GLU A C 1
ATOM 1789 O O . GLU A 1 224 ? -12.770 6.953 -5.126 1.00 93.62 224 GLU A O 1
ATOM 1794 N N . ALA A 1 225 ? -13.459 8.088 -3.318 1.00 95.88 225 ALA A N 1
ATOM 1795 C CA . ALA A 1 225 ? -14.832 7.592 -3.378 1.00 95.88 225 ALA A CA 1
ATOM 1796 C C . ALA A 1 225 ? -15.527 8.006 -4.677 1.00 95.88 225 ALA A C 1
ATOM 1798 O O . ALA A 1 225 ? -16.269 7.219 -5.264 1.00 95.88 225 ALA A O 1
ATOM 1799 N N . GLU A 1 226 ? -15.215 9.198 -5.182 1.00 95.38 226 GLU A N 1
ATOM 1800 C CA . GLU A 1 226 ? -15.688 9.656 -6.482 1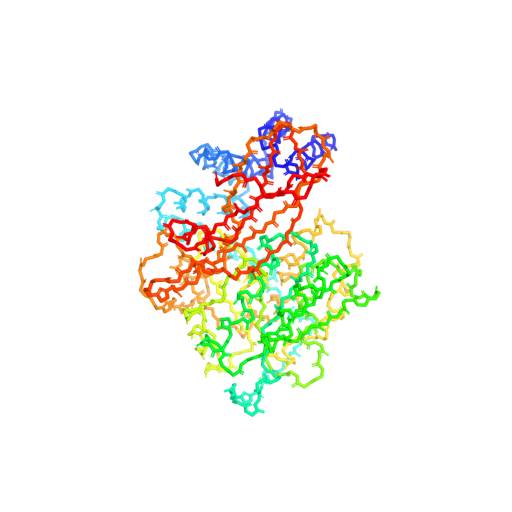.00 95.38 226 GLU A CA 1
ATOM 1801 C C . GLU A 1 226 ? -15.146 8.795 -7.634 1.00 95.38 226 GLU A C 1
ATOM 1803 O O . GLU A 1 226 ? -15.918 8.355 -8.484 1.00 95.38 226 GLU A O 1
ATOM 1808 N N . THR A 1 227 ? -13.860 8.430 -7.609 1.00 96.75 227 THR A N 1
ATOM 1809 C CA . THR A 1 227 ? -13.283 7.517 -8.619 1.00 96.75 227 THR A CA 1
ATOM 1810 C C . THR A 1 227 ? -13.902 6.120 -8.578 1.00 96.75 227 THR A C 1
ATOM 1812 O O . THR A 1 227 ? -14.061 5.465 -9.610 1.00 96.75 227 THR A O 1
ATOM 1815 N N . VAL A 1 228 ? -14.250 5.640 -7.379 1.00 98.12 228 VAL A N 1
ATOM 1816 C CA . VAL A 1 228 ? -14.918 4.348 -7.182 1.00 98.12 228 VAL A CA 1
ATOM 1817 C C . VAL A 1 228 ? -16.355 4.422 -7.692 1.00 98.12 228 VAL A C 1
ATOM 1819 O O . VAL A 1 228 ? -16.821 3.471 -8.318 1.00 98.12 228 VAL A O 1
ATOM 1822 N N . ARG A 1 229 ? -17.047 5.548 -7.492 1.00 97.56 229 ARG A N 1
ATOM 1823 C CA . ARG A 1 229 ? -18.381 5.794 -8.053 1.00 97.56 229 ARG A CA 1
ATOM 1824 C C . ARG A 1 229 ? -18.353 5.759 -9.584 1.00 97.56 229 ARG A C 1
ATOM 1826 O O . ARG A 1 229 ? -19.137 5.016 -10.168 1.00 97.56 229 ARG A O 1
ATOM 1833 N N . GLU A 1 230 ? -17.412 6.457 -10.224 1.00 97.75 230 GLU A N 1
ATOM 1834 C CA . GLU A 1 230 ? -17.240 6.404 -11.686 1.00 97.75 230 GLU A CA 1
ATOM 1835 C C . GLU A 1 230 ? -16.955 4.979 -12.185 1.00 97.75 230 GLU A C 1
ATOM 1837 O O . GLU A 1 230 ? -17.488 4.545 -13.211 1.00 97.75 230 GLU A O 1
ATOM 1842 N N . TRP A 1 231 ? -16.157 4.205 -11.441 1.00 98.19 231 TRP A N 1
ATOM 1843 C CA . TRP A 1 231 ? -15.935 2.792 -11.746 1.00 98.19 231 TRP A CA 1
ATOM 1844 C C . TRP A 1 231 ? -17.217 1.966 -11.671 1.00 98.19 231 TRP A C 1
ATOM 1846 O O . TRP A 1 231 ? -17.525 1.238 -12.620 1.00 98.19 231 TRP A O 1
ATOM 1856 N N . VAL A 1 232 ? -17.989 2.101 -10.594 1.00 97.94 232 VAL A N 1
ATOM 1857 C CA . VAL A 1 232 ? -19.271 1.407 -10.437 1.00 97.94 232 VAL A CA 1
ATOM 1858 C C . VAL A 1 232 ? -20.220 1.745 -11.589 1.00 97.94 232 VAL A C 1
ATOM 1860 O O . VAL A 1 232 ? -20.800 0.831 -12.178 1.00 97.94 232 VAL A O 1
ATOM 1863 N N . GLU A 1 233 ? -20.347 3.028 -11.936 1.00 96.75 233 GLU A N 1
ATOM 1864 C CA . GLU A 1 233 ? -21.204 3.522 -13.024 1.00 96.75 233 GLU A CA 1
ATOM 1865 C C . GLU A 1 233 ? -20.759 3.002 -14.398 1.00 96.75 233 GLU A C 1
ATOM 1867 O O . GLU A 1 233 ? -21.594 2.694 -15.249 1.00 96.75 233 GLU A O 1
ATOM 1872 N N . SER A 1 234 ? -19.450 2.837 -14.611 1.00 96.56 234 SER A N 1
ATOM 1873 C CA . SER A 1 234 ? -18.905 2.325 -15.873 1.00 96.56 234 SER A CA 1
ATOM 1874 C C . SER A 1 234 ? -19.240 0.853 -16.151 1.00 96.56 234 SER A C 1
ATOM 1876 O O . SER A 1 234 ? -19.156 0.410 -17.297 1.00 96.56 234 SER A O 1
ATOM 1878 N N . GLY A 1 235 ? -19.569 0.073 -15.115 1.00 96.12 235 GLY A N 1
ATOM 1879 C CA . GLY A 1 235 ? -19.813 -1.368 -15.219 1.00 96.12 235 GLY A CA 1
ATOM 1880 C C . GLY A 1 235 ? -18.571 -2.225 -15.515 1.00 96.12 235 GLY A C 1
ATOM 1881 O O . GLY A 1 235 ? -18.717 -3.431 -15.726 1.00 96.12 235 GLY A O 1
ATOM 1882 N N . ARG A 1 236 ? -17.367 -1.634 -15.526 1.00 97.19 236 ARG A N 1
ATOM 1883 C CA . ARG A 1 236 ? -16.091 -2.346 -15.715 1.00 97.19 236 ARG A CA 1
ATOM 1884 C C . ARG A 1 236 ? -15.825 -3.310 -14.562 1.00 97.19 236 ARG A C 1
ATOM 1886 O O . ARG A 1 236 ? -16.126 -3.009 -13.408 1.00 97.19 236 ARG A O 1
ATOM 1893 N N . GLN A 1 237 ? -15.218 -4.458 -14.844 1.00 97.81 237 GLN A N 1
ATOM 1894 C CA . GLN A 1 237 ? -14.933 -5.465 -13.822 1.00 97.81 237 GLN A CA 1
ATOM 1895 C C . GLN A 1 237 ? -13.857 -5.037 -12.821 1.00 97.81 237 GLN A C 1
ATOM 1897 O O . GLN A 1 237 ? -13.943 -5.437 -11.660 1.00 97.81 237 GLN A O 1
ATOM 1902 N N . PHE A 1 238 ? -12.884 -4.224 -13.241 1.00 98.56 238 PHE A N 1
ATOM 1903 C CA . PHE A 1 238 ? -11.738 -3.827 -12.420 1.00 98.56 238 PHE A CA 1
ATOM 1904 C C . PHE A 1 238 ? -11.572 -2.308 -12.330 1.00 98.56 238 PHE A C 1
ATOM 1906 O O . PHE A 1 238 ? -11.947 -1.568 -13.242 1.00 98.56 238 PHE A O 1
ATOM 1913 N N . HIS A 1 239 ? -10.942 -1.862 -11.245 1.00 98.69 239 HIS A N 1
ATOM 1914 C CA . HIS A 1 239 ? -10.575 -0.468 -10.994 1.00 98.69 239 HIS A CA 1
ATOM 1915 C C . HIS A 1 239 ? -9.115 -0.351 -10.587 1.00 98.69 239 HIS A C 1
ATOM 1917 O O . HIS A 1 239 ? -8.615 -1.203 -9.852 1.00 98.69 239 HIS A O 1
ATOM 1923 N N . GLY A 1 240 ? -8.455 0.722 -11.015 1.00 98.38 240 GLY A N 1
ATOM 1924 C CA . GLY A 1 240 ? -7.123 1.100 -10.547 1.00 98.38 240 GLY A CA 1
ATOM 1925 C C . GLY A 1 240 ? -6.980 2.615 -10.419 1.00 98.38 240 GLY A C 1
ATOM 1926 O O . GLY A 1 240 ? -7.551 3.362 -11.217 1.00 98.38 240 GLY A O 1
ATOM 1927 N N . ILE A 1 241 ? -6.210 3.064 -9.426 1.00 97.88 241 ILE A N 1
ATOM 1928 C CA . ILE A 1 241 ? -5.945 4.485 -9.167 1.00 97.88 241 ILE A CA 1
ATOM 1929 C C . ILE A 1 241 ? -4.431 4.748 -9.145 1.00 97.88 241 ILE A C 1
ATOM 1931 O O . ILE A 1 241 ? -3.690 4.060 -8.443 1.00 97.88 241 ILE A O 1
ATOM 1935 N N . ARG A 1 242 ? -3.974 5.780 -9.868 1.00 96.06 242 ARG A N 1
ATOM 1936 C CA . ARG A 1 242 ? -2.600 6.309 -9.843 1.00 96.06 242 ARG A CA 1
ATOM 1937 C C . ARG A 1 242 ? -2.625 7.822 -9.638 1.00 96.06 242 ARG A C 1
ATOM 1939 O O . ARG A 1 242 ? -3.143 8.557 -10.467 1.00 96.06 242 ARG A O 1
ATOM 1946 N N . ASP A 1 243 ? -2.058 8.295 -8.536 1.00 93.56 243 ASP A N 1
ATOM 1947 C CA . ASP A 1 243 ? -2.136 9.710 -8.144 1.00 93.56 243 ASP A CA 1
ATOM 1948 C C . ASP A 1 243 ? -0.770 10.305 -7.764 1.00 93.56 243 ASP A C 1
ATOM 1950 O O . ASP A 1 243 ? -0.628 11.516 -7.584 1.00 93.56 243 ASP A O 1
ATOM 1954 N N . TRP A 1 244 ? 0.266 9.465 -7.678 1.00 93.81 244 TRP A N 1
ATOM 1955 C CA . TRP A 1 244 ? 1.603 9.870 -7.257 1.00 93.81 244 TRP A CA 1
ATOM 1956 C C . TRP A 1 244 ? 2.691 9.398 -8.212 1.00 93.81 244 TRP A C 1
ATOM 1958 O O . TRP A 1 244 ? 2.529 8.402 -8.909 1.00 93.81 244 TRP A O 1
ATOM 1968 N N . PHE A 1 245 ? 3.831 10.084 -8.222 1.00 93.75 245 PHE A N 1
ATOM 1969 C CA . PHE A 1 245 ? 4.937 9.813 -9.148 1.00 93.75 245 PHE A CA 1
ATOM 1970 C C . PHE A 1 245 ? 5.587 8.431 -8.973 1.00 93.75 245 PHE A C 1
ATOM 1972 O O . PHE A 1 245 ? 6.260 7.942 -9.879 1.00 93.75 245 PHE A O 1
ATOM 1979 N N . THR A 1 246 ? 5.366 7.773 -7.832 1.00 94.81 246 THR A N 1
ATOM 1980 C CA . THR A 1 246 ? 5.810 6.395 -7.565 1.00 94.81 246 THR A CA 1
ATOM 1981 C C . THR A 1 246 ? 4.772 5.334 -7.939 1.00 94.81 246 THR A C 1
ATOM 1983 O O . THR A 1 246 ? 5.024 4.144 -7.763 1.00 94.81 246 THR A O 1
ATOM 1986 N N . HIS A 1 247 ? 3.592 5.722 -8.432 1.00 96.12 247 HIS A N 1
ATOM 1987 C CA . HIS A 1 247 ? 2.483 4.812 -8.733 1.00 96.12 247 HIS A CA 1
ATOM 1988 C C . HIS A 1 247 ? 2.674 4.089 -10.080 1.00 96.12 247 HIS A C 1
ATOM 1990 O O . HIS A 1 247 ? 1.757 4.020 -10.890 1.00 96.12 247 HIS A O 1
ATOM 1996 N N . THR A 1 248 ? 3.864 3.539 -10.325 1.00 96.94 248 THR A N 1
ATOM 1997 C CA . THR A 1 248 ? 4.298 2.973 -11.616 1.00 96.94 248 THR A CA 1
ATOM 1998 C C . THR A 1 248 ? 4.140 1.448 -11.722 1.00 96.94 248 THR A C 1
ATOM 2000 O O . THR A 1 248 ? 4.704 0.815 -12.613 1.00 96.94 248 THR A O 1
ATOM 2003 N N . GLU A 1 249 ? 3.337 0.833 -10.848 1.00 96.31 249 GLU A N 1
ATOM 2004 C CA . GLU A 1 249 ? 2.918 -0.572 -10.977 1.00 96.31 249 GLU A CA 1
ATOM 2005 C C . GLU A 1 249 ? 1.595 -0.723 -11.749 1.00 96.31 249 GLU A C 1
ATOM 2007 O O . GLU A 1 249 ? 0.751 0.180 -11.787 1.00 96.31 249 GLU A O 1
ATOM 2012 N N . LEU A 1 250 ? 1.401 -1.900 -12.361 1.00 97.75 250 LEU A N 1
ATOM 2013 C CA . LEU A 1 250 ? 0.218 -2.195 -13.188 1.00 97.75 250 LEU A CA 1
ATOM 2014 C C . LEU A 1 250 ? -1.083 -2.106 -12.380 1.00 97.75 250 LEU A C 1
ATOM 2016 O O . LEU A 1 250 ? -2.055 -1.511 -12.835 1.00 97.75 250 LEU A O 1
ATOM 2020 N N . LEU A 1 251 ? -1.073 -2.630 -11.154 1.00 97.69 251 LEU A N 1
ATOM 2021 C CA . LEU A 1 251 ? -2.111 -2.434 -10.145 1.00 97.69 251 LEU A CA 1
ATOM 2022 C C . LEU A 1 251 ? -1.430 -2.209 -8.804 1.00 97.69 251 LEU A C 1
ATOM 2024 O O . LEU A 1 251 ? -0.686 -3.071 -8.348 1.00 97.69 251 LEU A O 1
ATOM 2028 N N . LEU A 1 252 ? -1.716 -1.086 -8.154 1.00 97.25 252 LEU A N 1
ATOM 2029 C CA . LEU A 1 252 ? -1.221 -0.832 -6.808 1.00 97.25 252 LEU A CA 1
ATOM 2030 C C . LEU A 1 252 ? -2.019 -1.631 -5.789 1.00 97.25 252 LEU A C 1
ATOM 2032 O O . LEU A 1 252 ? -3.244 -1.522 -5.730 1.00 97.25 252 LEU A O 1
ATOM 2036 N N . ALA A 1 253 ? -1.319 -2.388 -4.946 1.00 95.31 253 ALA A N 1
ATOM 2037 C CA . ALA A 1 253 ? -1.943 -3.329 -4.023 1.00 95.31 253 ALA A CA 1
ATOM 2038 C C . ALA A 1 253 ? -2.961 -2.720 -3.052 1.00 95.31 253 ALA A C 1
ATOM 2040 O O . ALA A 1 253 ? -3.888 -3.426 -2.640 1.00 95.31 253 ALA A O 1
ATOM 2041 N N . GLY A 1 254 ? -2.794 -1.446 -2.701 1.00 96.31 254 GLY A N 1
ATOM 2042 C CA . GLY A 1 254 ? -3.705 -0.679 -1.860 1.00 96.31 254 GLY A CA 1
ATOM 2043 C C . GLY A 1 254 ? -4.625 0.279 -2.617 1.00 96.31 254 GLY A C 1
ATOM 2044 O O . GLY A 1 254 ? -5.238 1.103 -1.959 1.00 96.31 254 GLY A O 1
ATOM 2045 N N . LEU A 1 255 ? -4.712 0.233 -3.954 1.00 97.50 255 LEU A N 1
ATOM 2046 C CA . LEU A 1 255 ? -5.472 1.196 -4.772 1.00 97.50 255 LEU A CA 1
ATOM 2047 C C . LEU A 1 255 ? -6.137 0.556 -6.002 1.00 97.50 255 LEU A C 1
ATOM 2049 O O . LEU A 1 255 ? -6.149 1.115 -7.102 1.00 97.50 255 LEU A O 1
ATOM 2053 N N . TRP A 1 256 ? -6.708 -0.632 -5.817 1.00 98.62 256 TRP A N 1
ATOM 2054 C CA . TRP A 1 256 ? -7.452 -1.331 -6.863 1.00 98.62 256 TRP A CA 1
ATOM 2055 C C . TRP A 1 256 ? -8.771 -1.896 -6.340 1.00 98.62 256 TRP A C 1
ATOM 2057 O O . TRP A 1 256 ? -9.012 -1.945 -5.129 1.00 98.62 256 TRP A O 1
ATOM 2067 N N . GLY A 1 257 ? -9.636 -2.304 -7.263 1.00 98.56 257 GLY A N 1
ATOM 2068 C CA . GLY A 1 257 ? -10.910 -2.941 -6.960 1.00 98.56 257 GLY A CA 1
ATOM 2069 C C . GLY A 1 257 ? -11.322 -3.939 -8.031 1.00 98.56 257 GLY A C 1
ATOM 2070 O O . GLY A 1 257 ? -10.849 -3.881 -9.168 1.00 98.56 257 GLY A O 1
ATOM 2071 N N . ALA A 1 258 ? -12.194 -4.868 -7.654 1.00 98.31 258 ALA A N 1
ATOM 2072 C CA . ALA A 1 258 ? -12.732 -5.874 -8.554 1.00 98.31 258 ALA A CA 1
ATOM 2073 C C . ALA A 1 258 ? -14.181 -6.231 -8.215 1.00 98.31 258 ALA A C 1
ATOM 2075 O O . ALA A 1 258 ? -14.614 -6.212 -7.059 1.00 98.31 258 ALA A O 1
ATOM 2076 N N . THR A 1 259 ? -14.919 -6.603 -9.254 1.00 97.38 259 THR A N 1
ATOM 2077 C CA . THR A 1 259 ? -16.234 -7.229 -9.140 1.00 97.38 259 THR A CA 1
ATOM 2078 C C . THR A 1 259 ? -16.064 -8.716 -8.836 1.00 97.38 259 THR A C 1
ATOM 2080 O O . THR A 1 259 ? -15.246 -9.404 -9.451 1.00 97.38 259 THR A O 1
ATOM 2083 N N . VAL A 1 260 ? -16.831 -9.236 -7.879 1.00 95.50 260 VAL A N 1
ATOM 2084 C CA . VAL A 1 260 ? -16.786 -10.659 -7.522 1.00 95.50 260 VAL A CA 1
ATOM 2085 C C . VAL A 1 260 ? -17.213 -11.504 -8.722 1.00 95.50 260 VAL A C 1
ATOM 2087 O O . VAL A 1 260 ? -18.234 -11.240 -9.356 1.00 95.50 260 VAL A O 1
ATOM 2090 N N . GLY A 1 261 ? -16.404 -12.520 -9.030 1.00 92.56 261 GLY A N 1
ATOM 2091 C CA . GLY A 1 261 ? -16.538 -13.370 -10.216 1.00 92.56 261 GLY A CA 1
ATOM 2092 C C . GLY A 1 261 ? -15.571 -13.022 -11.352 1.00 92.56 261 GLY A C 1
ATOM 2093 O O . GLY A 1 261 ? -15.252 -13.909 -12.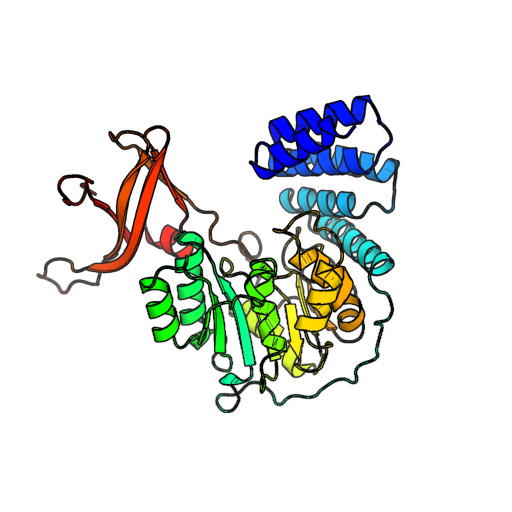143 1.00 92.56 261 GLY A O 1
ATOM 2094 N N . ALA A 1 262 ? -15.020 -11.801 -11.383 1.00 95.31 262 ALA A N 1
ATOM 2095 C CA . ALA A 1 262 ? -14.086 -11.361 -12.426 1.00 95.31 262 ALA A CA 1
ATOM 2096 C C . ALA A 1 262 ? -12.735 -12.105 -12.411 1.00 95.31 262 ALA A C 1
ATOM 2098 O O . ALA A 1 262 ? -12.031 -12.145 -13.418 1.00 95.31 262 ALA A O 1
ATOM 2099 N N . LEU A 1 263 ? -12.378 -12.716 -11.279 1.00 96.12 263 LEU A N 1
ATOM 2100 C CA . LEU A 1 263 ? -11.177 -13.532 -11.104 1.00 96.12 263 LEU A CA 1
ATOM 2101 C C . LEU A 1 263 ? -11.549 -14.970 -10.730 1.00 96.12 263 LEU A C 1
ATOM 2103 O O . LEU A 1 263 ? -12.573 -15.170 -10.067 1.00 96.12 263 LEU A O 1
ATOM 2107 N N . PRO A 1 264 ? -10.706 -15.967 -11.073 1.00 95.81 264 PRO A N 1
ATOM 2108 C CA . PRO A 1 264 ? -10.727 -17.269 -10.411 1.00 95.81 264 PRO A CA 1
ATOM 2109 C C . PRO A 1 264 ? -10.682 -17.113 -8.888 1.00 95.81 264 PRO A C 1
ATOM 2111 O O . PRO A 1 264 ? -10.216 -16.076 -8.409 1.00 95.81 264 PRO A O 1
ATOM 2114 N N . PRO A 1 265 ? -11.100 -18.137 -8.118 1.00 95.25 265 PRO A N 1
ATOM 2115 C CA . PRO A 1 265 ? -11.019 -18.076 -6.666 1.00 95.25 265 PRO A CA 1
ATOM 2116 C C . PRO A 1 265 ? -9.638 -17.593 -6.218 1.00 95.25 265 PRO A C 1
ATOM 2118 O O . PRO A 1 265 ? -8.616 -18.169 -6.603 1.00 95.25 265 PRO A O 1
ATOM 2121 N N . MET A 1 266 ? -9.601 -16.536 -5.415 1.00 96.12 266 MET A N 1
ATOM 2122 C CA . MET A 1 266 ? -8.378 -15.884 -4.969 1.00 96.12 266 MET A CA 1
ATOM 2123 C C . MET A 1 266 ? -7.443 -16.892 -4.304 1.00 96.12 266 MET A C 1
ATOM 2125 O O . MET A 1 266 ? -6.246 -16.914 -4.584 1.00 96.12 266 MET A O 1
ATOM 2129 N N . ARG A 1 267 ? -7.990 -17.821 -3.511 1.00 94.50 267 ARG A N 1
ATOM 2130 C CA . ARG A 1 267 ? -7.214 -18.915 -2.913 1.00 94.50 267 ARG A CA 1
ATOM 2131 C C . ARG A 1 267 ? -6.468 -19.782 -3.921 1.00 94.50 267 ARG A C 1
ATOM 2133 O O . ARG A 1 267 ? -5.369 -20.243 -3.621 1.00 94.50 267 ARG A O 1
ATOM 2140 N N . LEU A 1 268 ? -7.038 -20.001 -5.105 1.00 94.94 268 LEU A N 1
ATOM 2141 C CA . LEU A 1 268 ? -6.399 -20.770 -6.168 1.00 94.94 268 LEU A CA 1
ATOM 2142 C C . LEU A 1 268 ? -5.250 -19.970 -6.784 1.00 94.94 268 LEU A C 1
ATOM 2144 O O . LEU A 1 268 ? -4.160 -20.511 -6.960 1.00 94.94 268 LEU A O 1
ATOM 2148 N N . LEU A 1 269 ? -5.477 -18.685 -7.072 1.00 96.00 269 LEU A N 1
ATOM 2149 C CA . LEU A 1 269 ? -4.449 -17.798 -7.618 1.00 96.00 269 LEU A CA 1
ATOM 2150 C C . LEU A 1 269 ? -3.264 -17.669 -6.658 1.00 96.00 269 LEU A C 1
ATOM 2152 O O . LEU A 1 269 ? -2.122 -17.881 -7.063 1.00 96.00 269 LEU A O 1
ATOM 2156 N N . VAL A 1 270 ? -3.526 -17.403 -5.377 1.00 95.81 270 VAL A N 1
ATOM 2157 C CA . VAL A 1 270 ? -2.468 -17.291 -4.365 1.00 95.81 270 VAL A CA 1
ATOM 2158 C C . VAL A 1 270 ? -1.760 -18.628 -4.162 1.00 95.81 270 VAL A C 1
ATOM 2160 O O . VAL A 1 270 ? -0.537 -18.660 -4.060 1.00 95.81 270 VAL A O 1
ATOM 2163 N N . SER A 1 271 ? -2.486 -19.752 -4.175 1.00 94.38 271 SER A N 1
ATOM 2164 C CA . SER A 1 271 ? -1.852 -21.071 -4.095 1.00 94.38 271 SER A CA 1
ATOM 2165 C C . SER A 1 271 ? -0.896 -21.334 -5.257 1.00 94.38 271 SER A C 1
ATOM 2167 O O . SER A 1 271 ? 0.112 -21.990 -5.026 1.00 94.38 271 SER A O 1
ATOM 2169 N N . ARG A 1 272 ? -1.195 -20.863 -6.476 1.00 94.19 272 ARG A N 1
ATOM 2170 C CA . ARG A 1 272 ? -0.289 -20.976 -7.632 1.00 94.19 272 ARG A CA 1
ATOM 2171 C C . ARG A 1 272 ? 0.914 -20.048 -7.490 1.00 94.19 272 ARG A C 1
ATOM 2173 O O . ARG A 1 272 ? 2.037 -20.478 -7.714 1.00 94.19 272 ARG A O 1
ATOM 2180 N N . PHE A 1 273 ? 0.692 -18.810 -7.057 1.00 94.62 273 PHE A N 1
ATOM 2181 C CA . PHE A 1 273 ? 1.760 -17.838 -6.821 1.00 94.62 273 PHE A CA 1
ATOM 2182 C C . PHE A 1 273 ? 2.795 -18.330 -5.801 1.00 94.62 273 PHE A C 1
ATOM 2184 O O . PHE A 1 273 ? 3.996 -18.217 -6.027 1.00 94.62 273 PHE A O 1
ATOM 2191 N N . LEU A 1 274 ? 2.338 -18.949 -4.710 1.00 93.88 274 LEU A N 1
ATOM 2192 C CA . LEU A 1 274 ? 3.207 -19.457 -3.644 1.00 93.88 274 LEU A CA 1
ATOM 2193 C C . LEU A 1 274 ? 3.914 -20.786 -3.980 1.00 93.88 274 LEU A C 1
ATOM 2195 O O . LEU A 1 274 ? 4.615 -21.318 -3.121 1.00 93.88 274 LEU A O 1
ATOM 2199 N N . GLN A 1 275 ? 3.751 -21.336 -5.191 1.00 92.25 275 GLN A N 1
ATOM 2200 C CA . GLN A 1 275 ? 4.535 -22.497 -5.643 1.00 92.25 275 GLN A CA 1
ATOM 2201 C C . GLN A 1 275 ? 5.990 -22.128 -5.954 1.00 92.25 275 GLN A C 1
ATOM 2203 O O . GLN A 1 275 ? 6.860 -22.995 -5.902 1.00 92.25 275 GLN A O 1
ATOM 2208 N N . ALA A 1 276 ? 6.261 -20.855 -6.255 1.00 88.00 276 ALA A N 1
ATOM 2209 C CA . ALA A 1 276 ? 7.607 -20.337 -6.451 1.00 88.00 276 ALA A CA 1
ATOM 2210 C C . ALA A 1 276 ? 8.118 -19.625 -5.180 1.00 88.00 276 ALA A C 1
ATOM 2212 O O . ALA A 1 276 ? 7.322 -19.043 -4.434 1.00 88.00 276 ALA A O 1
ATOM 2213 N N . PRO A 1 277 ? 9.440 -19.625 -4.922 1.00 84.50 277 PRO A N 1
ATOM 2214 C CA . PRO A 1 277 ? 10.025 -18.831 -3.848 1.00 84.50 277 PRO A CA 1
ATOM 2215 C C . PRO A 1 277 ? 9.702 -17.341 -4.003 1.00 84.50 277 PRO A C 1
ATOM 2217 O O . PRO A 1 277 ? 9.779 -16.780 -5.095 1.00 84.50 277 PRO A O 1
ATOM 2220 N N . LEU A 1 278 ? 9.379 -16.682 -2.889 1.00 82.50 278 LEU A N 1
ATOM 2221 C CA . LEU A 1 278 ? 9.159 -15.239 -2.867 1.00 82.50 278 LEU A CA 1
ATOM 2222 C C . LEU A 1 278 ? 10.486 -14.507 -2.674 1.00 82.50 278 LEU A C 1
ATOM 2224 O O . LEU A 1 278 ? 11.148 -14.699 -1.656 1.00 82.50 278 LEU A O 1
ATOM 2228 N N . ASN A 1 279 ? 10.815 -13.595 -3.589 1.00 73.50 279 ASN A N 1
ATOM 2229 C CA . ASN A 1 279 ? 11.971 -12.702 -3.437 1.00 73.50 279 ASN A CA 1
ATOM 2230 C C . ASN A 1 279 ? 11.805 -11.742 -2.244 1.00 73.50 279 ASN A C 1
ATOM 2232 O O . ASN A 1 279 ? 12.773 -11.392 -1.578 1.00 73.50 279 ASN A O 1
ATOM 2236 N N . SER A 1 280 ? 10.569 -11.319 -1.961 1.00 76.88 280 SER A N 1
ATOM 2237 C CA . SER A 1 280 ? 10.216 -10.510 -0.794 1.00 76.88 280 SER A CA 1
ATOM 2238 C C . SER A 1 280 ? 8.783 -10.806 -0.377 1.00 76.88 280 SER A C 1
ATOM 2240 O O . SER A 1 280 ? 7.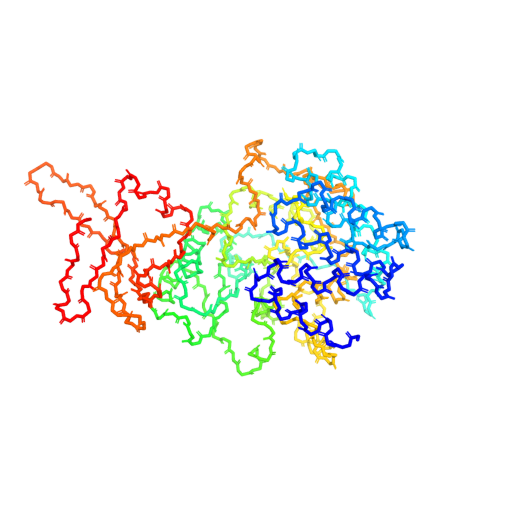878 -10.790 -1.208 1.00 76.88 280 SER A O 1
ATOM 2242 N N . ARG A 1 281 ? 8.556 -11.034 0.922 1.00 80.31 281 ARG A N 1
ATOM 2243 C CA . ARG A 1 281 ? 7.194 -11.136 1.475 1.00 80.31 281 ARG A CA 1
ATOM 2244 C C . ARG A 1 281 ? 6.497 -9.778 1.549 1.00 80.31 281 ARG A C 1
ATOM 2246 O O . ARG A 1 281 ? 5.273 -9.744 1.552 1.00 80.31 281 ARG A O 1
ATOM 2253 N N . HIS A 1 282 ? 7.259 -8.687 1.622 1.00 75.62 282 HIS A N 1
ATOM 2254 C CA . HIS A 1 282 ? 6.711 -7.337 1.738 1.00 75.62 282 HIS A CA 1
ATOM 2255 C C . HIS A 1 282 ? 6.118 -6.845 0.412 1.00 75.62 282 HIS A C 1
ATOM 2257 O O . HIS A 1 282 ? 5.044 -6.267 0.426 1.00 75.62 282 HIS A O 1
ATOM 2263 N N . PHE A 1 283 ? 6.766 -7.148 -0.720 1.00 84.62 283 PHE A N 1
ATOM 2264 C CA . PHE A 1 283 ? 6.308 -6.762 -2.068 1.00 84.62 283 PHE A CA 1
ATOM 2265 C C . PHE A 1 283 ? 5.559 -7.884 -2.807 1.00 84.62 283 PHE A C 1
ATOM 2267 O O . PHE A 1 283 ? 5.356 -7.830 -4.022 1.00 84.62 283 PHE A O 1
ATOM 2274 N N . ALA A 1 284 ? 5.200 -8.950 -2.088 1.00 91.44 284 ALA A N 1
ATOM 2275 C CA . ALA A 1 284 ? 4.593 -10.135 -2.678 1.00 91.44 284 ALA A CA 1
ATOM 2276 C C . ALA A 1 284 ? 3.221 -9.841 -3.301 1.00 91.44 284 ALA A C 1
ATOM 2278 O O . ALA A 1 284 ? 2.871 -10.451 -4.304 1.00 91.44 284 ALA A O 1
ATOM 2279 N N . ASP A 1 285 ? 2.469 -8.898 -2.740 1.00 94.62 285 ASP A N 1
ATOM 2280 C CA . ASP A 1 285 ? 1.183 -8.444 -3.261 1.00 94.62 285 ASP A CA 1
ATOM 2281 C C . ASP A 1 285 ? 1.318 -7.762 -4.630 1.00 94.62 285 ASP A C 1
ATOM 2283 O O . ASP A 1 285 ? 0.612 -8.139 -5.558 1.00 94.62 285 ASP A O 1
ATOM 2287 N N . GLN A 1 286 ? 2.269 -6.846 -4.810 1.00 94.69 286 GLN A N 1
ATOM 2288 C CA . GLN A 1 286 ? 2.533 -6.191 -6.098 1.00 94.69 286 GLN A CA 1
ATOM 2289 C C . GLN A 1 286 ? 2.950 -7.215 -7.168 1.00 94.69 286 GLN A C 1
ATOM 2291 O O . GLN A 1 286 ? 2.458 -7.206 -8.299 1.00 94.69 286 GLN A O 1
ATOM 2296 N N . HIS A 1 287 ? 3.828 -8.158 -6.804 1.00 94.56 287 HIS A N 1
ATOM 2297 C CA . HIS A 1 287 ? 4.249 -9.240 -7.699 1.00 94.56 287 HIS A CA 1
ATOM 2298 C C . HIS A 1 287 ? 3.105 -10.191 -8.052 1.00 94.56 287 HIS A C 1
ATOM 2300 O O . HIS A 1 287 ? 2.977 -10.594 -9.209 1.00 94.56 287 HIS A O 1
ATOM 2306 N N . PHE A 1 288 ? 2.260 -10.518 -7.076 1.00 97.25 288 PHE A N 1
ATOM 2307 C CA . PHE A 1 288 ? 1.062 -11.310 -7.289 1.00 97.25 288 PHE A CA 1
ATOM 2308 C C . PHE A 1 288 ? 0.108 -10.613 -8.259 1.00 97.25 288 PHE A C 1
ATOM 2310 O O . PHE A 1 288 ? -0.325 -11.223 -9.235 1.00 97.25 288 PHE A O 1
ATOM 2317 N N . LEU A 1 289 ? -0.188 -9.331 -8.033 1.00 98.00 289 LEU A N 1
ATOM 2318 C CA . LEU A 1 289 ? -1.144 -8.592 -8.850 1.00 98.00 289 LEU A CA 1
ATOM 2319 C C . LEU A 1 289 ? -0.698 -8.504 -10.304 1.00 98.00 289 LEU A C 1
ATOM 2321 O O . LEU A 1 289 ? -1.476 -8.857 -11.189 1.00 98.00 289 LEU A O 1
ATOM 2325 N N . ARG A 1 290 ? 0.555 -8.120 -10.568 1.00 96.38 290 ARG A N 1
ATOM 2326 C CA . ARG A 1 290 ? 1.045 -8.023 -11.950 1.00 96.38 290 ARG A CA 1
ATOM 2327 C C . ARG A 1 290 ? 1.073 -9.376 -12.671 1.00 96.38 290 ARG A C 1
ATOM 2329 O O . ARG A 1 290 ? 0.845 -9.411 -13.867 1.00 96.38 290 ARG A O 1
ATOM 2336 N N . GLN A 1 291 ? 1.324 -10.488 -11.975 1.00 95.44 291 GLN A N 1
ATOM 2337 C CA . GLN A 1 291 ? 1.456 -11.807 -12.614 1.00 95.44 291 GLN A CA 1
ATOM 2338 C C . GLN A 1 291 ? 0.133 -12.577 -12.725 1.00 95.44 291 GLN A C 1
ATOM 2340 O O . GLN A 1 291 ? -0.076 -13.293 -13.700 1.00 95.44 291 GLN A O 1
ATOM 2345 N N . PHE A 1 292 ? -0.751 -12.466 -11.730 1.00 96.38 292 PHE A N 1
ATOM 2346 C CA . PHE A 1 292 ? -1.930 -13.333 -11.596 1.00 96.38 292 PHE A CA 1
ATOM 2347 C C . PHE A 1 292 ? -3.263 -12.594 -11.721 1.00 96.38 292 PHE A C 1
ATOM 2349 O O . PHE A 1 292 ? -4.270 -13.235 -12.020 1.00 96.38 292 PHE A O 1
ATOM 2356 N N . VAL A 1 293 ? -3.291 -11.274 -11.513 1.00 97.94 293 VAL A N 1
ATOM 2357 C CA . VAL A 1 293 ? -4.518 -10.463 -11.609 1.00 97.94 293 VAL A CA 1
ATOM 2358 C C . VAL A 1 293 ? -4.531 -9.616 -12.876 1.00 97.94 293 VAL A C 1
ATOM 2360 O O . VAL A 1 293 ? -5.545 -9.579 -13.571 1.00 97.94 293 VAL A O 1
ATOM 2363 N N . TRP A 1 294 ? -3.409 -8.986 -13.222 1.00 98.12 294 TRP A N 1
ATOM 2364 C CA . TRP A 1 294 ? -3.301 -8.105 -14.383 1.00 98.12 294 TRP A CA 1
ATOM 2365 C C . TRP A 1 294 ? -3.735 -8.736 -15.716 1.00 98.12 294 TRP A C 1
ATOM 2367 O O . TRP A 1 294 ? -4.467 -8.058 -16.438 1.00 98.12 294 TRP A O 1
ATOM 2377 N N . PRO A 1 295 ? -3.418 -10.015 -16.029 1.00 97.44 295 PRO A N 1
ATOM 2378 C CA . PRO A 1 295 ? -3.921 -10.673 -17.241 1.00 97.44 295 PRO A CA 1
ATOM 2379 C C . PRO A 1 295 ? -5.448 -10.602 -17.409 1.00 97.44 295 PRO A C 1
ATOM 2381 O O . PRO A 1 295 ? -5.951 -10.470 -18.523 1.00 97.44 295 PRO A O 1
ATOM 2384 N N . TYR A 1 296 ? -6.197 -10.641 -16.301 1.00 97.38 296 TYR A N 1
ATOM 2385 C CA . TYR A 1 296 ? -7.651 -10.462 -16.298 1.00 97.38 296 TYR A CA 1
ATOM 2386 C C . TYR A 1 296 ? -8.021 -8.979 -16.309 1.00 97.38 296 TYR A C 1
ATOM 2388 O O . TYR A 1 296 ? -8.833 -8.546 -17.127 1.00 97.38 296 TYR A O 1
ATOM 2396 N N . ALA A 1 297 ? -7.400 -8.195 -15.421 1.00 97.56 297 ALA A N 1
ATOM 2397 C CA . ALA A 1 297 ? -7.749 -6.797 -15.215 1.00 97.56 297 ALA A CA 1
ATOM 2398 C C . ALA A 1 297 ? -7.591 -5.956 -16.483 1.00 97.56 297 ALA A C 1
ATOM 2400 O O . ALA A 1 297 ? -8.505 -5.214 -16.836 1.00 97.56 297 ALA A O 1
ATOM 2401 N N . ARG A 1 298 ? -6.492 -6.133 -17.230 1.00 96.50 298 ARG A N 1
ATOM 2402 C CA . ARG A 1 298 ? -6.191 -5.335 -18.430 1.00 96.50 298 ARG A CA 1
ATOM 2403 C C . ARG A 1 298 ? -7.269 -5.392 -19.516 1.00 96.50 298 ARG A C 1
ATOM 2405 O O . ARG A 1 298 ? -7.311 -4.517 -20.375 1.00 96.50 298 ARG A O 1
ATOM 2412 N N . ARG A 1 299 ? -8.125 -6.421 -19.501 1.00 95.12 299 ARG A N 1
ATOM 2413 C CA . ARG A 1 299 ? -9.196 -6.618 -20.487 1.00 95.12 299 ARG A CA 1
ATOM 2414 C C . ARG A 1 299 ? -10.441 -5.785 -20.192 1.00 95.12 299 ARG A C 1
ATOM 2416 O O . ARG A 1 299 ? -11.188 -5.490 -21.121 1.00 95.12 299 ARG A O 1
ATOM 2423 N N . ASP A 1 300 ? -10.680 -5.432 -18.927 1.00 96.19 300 ASP A N 1
ATOM 2424 C CA . ASP A 1 300 ? -11.894 -4.724 -18.513 1.00 96.19 300 ASP A CA 1
ATOM 2425 C C . ASP A 1 300 ? -11.693 -3.884 -17.238 1.00 96.19 300 ASP A C 1
ATOM 2427 O O . ASP A 1 300 ? -12.317 -4.111 -16.197 1.00 96.19 300 ASP A O 1
ATOM 2431 N N . ILE A 1 301 ? -10.795 -2.903 -17.325 1.00 97.75 301 ILE A N 1
ATOM 2432 C CA . ILE A 1 301 ? -10.444 -1.997 -16.227 1.00 97.75 301 ILE A CA 1
ATOM 2433 C C . ILE A 1 301 ? -10.865 -0.556 -16.527 1.00 97.75 301 ILE A C 1
ATOM 2435 O O . ILE A 1 301 ? -10.666 -0.058 -17.635 1.00 97.75 301 ILE A O 1
ATOM 2439 N N . LEU A 1 302 ? -11.406 0.137 -15.522 1.00 98.25 302 LEU A N 1
ATOM 2440 C CA . LEU A 1 302 ? -11.408 1.599 -15.483 1.00 98.25 302 LEU A CA 1
ATOM 2441 C C . LEU A 1 302 ? -10.224 2.077 -14.643 1.00 98.25 302 LEU A C 1
ATOM 2443 O O . LEU A 1 302 ? -10.047 1.643 -13.506 1.00 98.25 302 LEU A O 1
ATOM 2447 N N . GLN A 1 303 ? -9.429 2.994 -15.183 1.00 97.81 303 GLN A N 1
ATOM 2448 C CA . GLN A 1 303 ? -8.268 3.545 -14.489 1.00 97.81 303 GLN A CA 1
ATOM 2449 C C . GLN A 1 303 ? -8.440 5.042 -14.297 1.00 97.81 303 GLN A C 1
ATOM 2451 O O . GLN A 1 303 ? -8.901 5.717 -15.214 1.00 97.81 303 GLN A O 1
ATOM 2456 N N . HIS A 1 304 ? -8.040 5.539 -13.130 1.00 97.69 304 HIS A N 1
ATOM 2457 C CA . HIS A 1 304 ? -7.863 6.966 -12.890 1.00 97.69 304 HIS A CA 1
ATOM 2458 C C . HIS A 1 304 ? -6.383 7.254 -12.710 1.00 97.69 304 HIS A C 1
ATOM 2460 O O . HIS A 1 304 ? -5.701 6.546 -11.966 1.00 97.69 304 HIS A O 1
ATOM 2466 N N . ASP A 1 305 ? -5.888 8.262 -13.412 1.00 95.06 305 ASP A N 1
ATOM 2467 C CA . ASP A 1 305 ? -4.468 8.580 -13.460 1.00 95.06 305 ASP A CA 1
ATOM 2468 C C . ASP A 1 305 ? -4.276 10.092 -13.552 1.00 95.06 305 ASP A C 1
ATOM 2470 O O . ASP A 1 305 ? -4.909 10.755 -14.377 1.00 95.06 305 ASP A O 1
ATOM 2474 N N . ARG A 1 306 ? -3.398 10.634 -12.711 1.00 91.38 306 ARG A N 1
ATOM 2475 C CA . ARG A 1 306 ? -3.018 12.049 -12.760 1.00 91.38 306 ARG A CA 1
ATOM 2476 C C . ARG A 1 306 ? -1.873 12.340 -13.728 1.00 91.38 306 ARG A C 1
ATOM 2478 O O . ARG A 1 306 ? -1.811 13.437 -14.270 1.00 91.38 306 ARG A O 1
ATOM 2485 N N . LEU A 1 307 ? -0.941 11.405 -13.892 1.00 91.88 307 LEU A N 1
ATOM 2486 C CA . LEU A 1 307 ? 0.410 11.693 -14.379 1.00 91.88 307 LEU A CA 1
ATOM 2487 C C . LEU A 1 307 ? 0.762 10.930 -15.652 1.00 91.88 307 LEU A C 1
ATOM 2489 O O . LEU A 1 307 ? 1.337 11.495 -16.580 1.00 91.88 307 LEU A O 1
ATOM 2493 N N . PHE A 1 308 ? 0.467 9.634 -15.696 1.00 96.56 308 PHE A N 1
ATOM 2494 C CA . PHE A 1 308 ? 1.120 8.745 -16.650 1.00 96.56 308 PHE A CA 1
ATOM 2495 C C . PHE A 1 308 ? 0.312 8.577 -17.924 1.00 96.56 308 PHE A C 1
ATOM 2497 O O . PHE A 1 308 ? 0.890 8.414 -18.989 1.00 96.56 308 PHE A O 1
ATOM 2504 N N . GLY A 1 309 ? -1.019 8.642 -17.888 1.00 96.38 309 GLY A N 1
ATOM 2505 C CA . GLY A 1 309 ? -1.836 8.478 -19.098 1.00 96.38 309 GLY A CA 1
ATOM 2506 C C . GLY A 1 309 ? -1.766 7.067 -19.708 1.00 96.38 309 GLY A C 1
ATOM 2507 O O . GLY A 1 309 ? -2.030 6.893 -20.897 1.00 96.38 309 GLY A O 1
ATOM 2508 N N . PHE A 1 310 ? -1.387 6.059 -18.918 1.00 97.44 310 PHE A N 1
ATOM 2509 C CA . PHE A 1 310 ? -1.243 4.673 -19.364 1.00 97.44 310 PHE A CA 1
ATOM 2510 C C . PHE A 1 310 ? -2.611 4.018 -19.639 1.00 97.44 310 PHE A C 1
ATOM 2512 O O . PHE A 1 310 ? -3.479 3.997 -18.767 1.00 97.44 310 PHE A O 1
ATOM 2519 N N . MET A 1 311 ? -2.794 3.467 -20.849 1.00 95.81 311 MET A N 1
ATOM 2520 C CA . MET A 1 311 ? -4.055 2.879 -21.347 1.00 95.81 311 MET A CA 1
ATOM 2521 C C . MET A 1 311 ? -5.271 3.829 -21.285 1.00 95.81 311 MET A C 1
ATOM 2523 O O . MET A 1 311 ? -6.370 3.412 -20.920 1.00 95.81 311 MET A O 1
ATOM 2527 N N . SER A 1 312 ? -5.080 5.101 -21.653 1.00 94.75 312 SER A N 1
ATOM 2528 C CA . SER A 1 312 ? -6.153 6.111 -21.762 1.00 94.75 312 SER A CA 1
ATOM 2529 C C . SER A 1 312 ? -7.043 6.224 -20.505 1.00 94.75 312 SER A C 1
ATOM 2531 O O . SER A 1 312 ? -8.255 6.003 -20.577 1.00 94.75 312 SER A O 1
ATOM 2533 N N . PRO A 1 313 ? -6.458 6.551 -19.341 1.00 96.56 313 PRO A N 1
ATOM 2534 C CA . PRO A 1 313 ? -7.172 6.625 -18.072 1.00 96.56 313 PRO A CA 1
ATOM 2535 C C . PRO A 1 313 ? -8.088 7.857 -18.001 1.00 96.56 313 PRO A C 1
ATOM 2537 O O . PRO A 1 313 ? -7.928 8.827 -18.744 1.00 96.56 313 PRO A O 1
ATOM 2540 N N . ARG A 1 314 ? -9.038 7.831 -17.062 1.00 96.50 314 ARG A N 1
ATOM 2541 C CA . ARG A 1 314 ? -9.794 9.015 -16.641 1.00 96.50 314 ARG A CA 1
ATOM 2542 C C . ARG A 1 314 ? -8.899 9.939 -15.803 1.00 96.50 314 ARG A C 1
ATOM 2544 O O . ARG A 1 314 ? -8.045 9.439 -15.065 1.00 96.50 314 ARG A O 1
ATOM 2551 N N . PRO A 1 315 ? -9.102 11.265 -15.868 1.00 93.56 315 PRO A N 1
ATOM 2552 C CA . PRO A 1 315 ? -8.492 12.169 -14.903 1.00 93.56 315 PRO A CA 1
ATOM 2553 C C . PRO A 1 315 ? -9.032 11.879 -13.498 1.00 93.56 315 PRO A C 1
ATOM 2555 O O . PRO A 1 315 ? -10.152 11.398 -13.339 1.00 93.56 315 PRO A O 1
ATOM 2558 N N . LEU A 1 316 ? -8.240 12.182 -12.473 1.00 90.12 316 LEU A N 1
ATOM 2559 C CA . LEU A 1 316 ? -8.722 12.120 -11.097 1.00 90.12 316 LEU A CA 1
ATOM 2560 C C . LEU A 1 316 ? -9.643 13.313 -10.789 1.00 90.12 316 LEU A C 1
ATOM 2562 O O . LEU A 1 316 ? -9.271 14.440 -11.113 1.00 90.12 316 LEU A O 1
ATOM 2566 N N . PRO A 1 317 ? -10.803 13.097 -10.143 1.00 83.62 317 PRO A N 1
ATOM 2567 C CA . PRO A 1 317 ? -11.689 14.179 -9.730 1.00 83.62 317 PRO A CA 1
ATOM 2568 C C . PRO A 1 317 ? -11.113 14.948 -8.520 1.00 83.62 317 PRO A C 1
ATOM 2570 O O . PRO A 1 317 ? -10.210 14.453 -7.842 1.00 83.62 317 PRO A O 1
ATOM 2573 N N . GLY A 1 318 ? -11.632 16.152 -8.238 1.00 70.62 318 GLY A N 1
ATOM 2574 C CA . GLY A 1 318 ? -11.241 17.004 -7.095 1.00 70.62 318 GLY A CA 1
ATOM 2575 C C . GLY A 1 318 ? -10.007 17.908 -7.313 1.00 70.62 318 GLY A C 1
ATOM 2576 O O . GLY A 1 318 ? -9.126 17.585 -8.102 1.00 70.62 318 GLY A O 1
ATOM 2577 N N . ALA A 1 319 ? -9.957 19.057 -6.618 1.00 56.16 319 ALA A N 1
ATOM 2578 C CA . ALA A 1 319 ? -9.032 20.171 -6.892 1.00 56.16 319 ALA A CA 1
ATOM 2579 C C . ALA A 1 319 ? -7.592 20.021 -6.334 1.00 56.16 319 ALA A C 1
ATOM 2581 O O . ALA A 1 319 ? -7.387 19.848 -5.135 1.00 56.16 319 ALA A O 1
ATOM 2582 N N . ASP A 1 320 ? -6.630 20.157 -7.250 1.00 50.16 320 ASP A N 1
ATOM 2583 C CA . ASP A 1 320 ? -5.290 20.783 -7.292 1.00 50.16 320 ASP A CA 1
ATOM 2584 C C . ASP A 1 320 ? -4.344 20.971 -6.084 1.00 50.16 320 ASP A C 1
ATOM 2586 O O . ASP A 1 320 ? -3.160 21.186 -6.360 1.00 50.16 320 ASP A O 1
ATOM 2590 N N . ASP A 1 321 ? -4.706 20.830 -4.795 1.00 54.91 321 ASP A N 1
ATOM 2591 C CA . ASP A 1 321 ? -3.660 20.801 -3.733 1.00 54.91 321 ASP A CA 1
ATOM 2592 C C . ASP A 1 321 ? -3.008 19.412 -3.613 1.00 54.91 321 ASP A C 1
ATOM 2594 O O . ASP A 1 321 ? -3.004 18.731 -2.586 1.00 54.91 321 ASP A O 1
ATOM 2598 N N . LEU A 1 322 ? -2.462 18.987 -4.748 1.00 58.31 322 LEU A N 1
ATOM 2599 C CA . LEU A 1 322 ? -1.827 17.700 -5.010 1.00 58.31 322 LEU A CA 1
ATOM 2600 C C . LEU A 1 322 ? -0.331 17.748 -4.692 1.00 58.31 322 LEU A C 1
ATOM 2602 O O . LEU A 1 322 ? 0.406 16.823 -5.012 1.00 58.31 322 LEU A O 1
ATOM 2606 N N . THR A 1 323 ? 0.140 18.842 -4.087 1.00 52.53 323 THR A N 1
ATOM 2607 C CA . THR A 1 323 ? 1.561 19.049 -3.788 1.00 52.53 323 THR A CA 1
ATOM 2608 C C . THR A 1 323 ? 2.009 18.298 -2.537 1.00 52.53 323 THR A C 1
ATOM 2610 O O . THR A 1 323 ? 3.193 17.998 -2.392 1.00 52.53 323 THR A O 1
ATOM 2613 N N . THR A 1 324 ? 1.070 17.975 -1.640 1.00 56.09 324 THR A N 1
ATOM 2614 C CA . THR A 1 324 ? 1.353 17.348 -0.338 1.00 56.09 324 THR A CA 1
ATOM 2615 C C . THR A 1 324 ? 0.458 16.153 -0.002 1.00 56.09 324 THR A C 1
ATOM 2617 O O . THR A 1 324 ? 0.788 15.398 0.912 1.00 56.09 324 THR A O 1
ATOM 2620 N N . HIS A 1 325 ? -0.642 15.941 -0.735 1.00 73.88 325 HIS A N 1
ATOM 2621 C CA . HIS A 1 325 ? -1.616 14.886 -0.454 1.00 73.88 325 HIS A CA 1
ATOM 2622 C C . HIS A 1 325 ? -2.003 14.138 -1.737 1.00 73.88 325 HIS A C 1
ATOM 2624 O O . HIS A 1 325 ? -2.381 14.749 -2.733 1.00 73.88 325 HIS A O 1
ATOM 2630 N N . HIS A 1 326 ? -1.931 12.804 -1.698 1.00 88.31 326 HIS A N 1
ATOM 2631 C CA . HIS A 1 326 ? -2.374 11.917 -2.775 1.00 88.31 326 HIS A CA 1
ATOM 2632 C C . HIS A 1 326 ? -3.189 10.744 -2.229 1.00 88.31 326 HIS A C 1
ATOM 2634 O O . HIS A 1 326 ? -3.071 10.361 -1.062 1.00 88.31 326 HIS A O 1
ATOM 2640 N N . ILE A 1 327 ? -4.024 10.160 -3.081 1.00 92.12 327 ILE A N 1
ATOM 2641 C CA . ILE A 1 327 ? -4.786 8.951 -2.779 1.00 92.12 327 ILE A CA 1
ATOM 2642 C C . ILE A 1 327 ? -3.806 7.794 -2.560 1.00 92.12 327 ILE A C 1
ATOM 2644 O O . ILE A 1 327 ? -2.976 7.521 -3.422 1.00 92.12 327 ILE A O 1
ATOM 2648 N N . GLY A 1 328 ? -3.924 7.104 -1.422 1.00 90.62 328 GLY A N 1
ATOM 2649 C CA . GLY A 1 328 ? -3.002 6.031 -1.023 1.00 90.62 328 GLY A CA 1
ATOM 2650 C C . GLY A 1 328 ? -1.711 6.516 -0.362 1.00 90.62 328 GLY A C 1
ATOM 2651 O O . GLY A 1 328 ? -0.766 5.741 -0.235 1.00 90.62 328 GLY A O 1
ATOM 2652 N N . ALA A 1 329 ? -1.653 7.786 0.052 1.00 89.31 329 ALA A N 1
ATOM 2653 C CA . ALA A 1 329 ? -0.523 8.299 0.809 1.00 89.31 329 ALA A CA 1
ATOM 2654 C C . ALA A 1 329 ? -0.385 7.590 2.158 1.00 89.31 329 ALA A C 1
ATOM 2656 O O . ALA A 1 329 ? -1.346 7.465 2.921 1.00 89.31 329 ALA A O 1
ATOM 2657 N N . ASN A 1 330 ? 0.853 7.226 2.494 1.00 86.31 330 ASN A N 1
ATOM 2658 C CA . ASN A 1 330 ? 1.193 6.766 3.830 1.00 86.31 330 ASN A CA 1
ATOM 2659 C C . ASN A 1 330 ? 1.134 7.945 4.814 1.00 86.31 330 ASN A C 1
ATOM 2661 O O . ASN A 1 330 ? 2.066 8.748 4.910 1.00 86.31 330 ASN A O 1
ATOM 2665 N N . LEU A 1 331 ? 0.043 8.030 5.574 1.00 77.69 331 LEU A N 1
ATOM 2666 C CA . LEU A 1 331 ? -0.166 9.090 6.566 1.00 77.69 331 LEU A CA 1
ATOM 2667 C C . LEU A 1 331 ? 0.535 8.805 7.900 1.00 77.69 331 LEU A C 1
ATOM 2669 O O . LEU A 1 331 ? 0.481 9.621 8.815 1.00 77.69 331 LEU A O 1
ATOM 2673 N N . SER A 1 332 ? 1.207 7.661 8.010 1.00 71.06 332 SER A N 1
ATOM 2674 C CA . SER A 1 332 ? 1.894 7.158 9.201 1.00 71.06 332 SER A CA 1
ATOM 2675 C C . SER A 1 332 ? 3.390 7.507 9.250 1.00 71.06 332 SER A C 1
ATOM 2677 O O . SER A 1 332 ? 4.143 6.901 10.014 1.00 71.06 332 SER A O 1
ATOM 2679 N N . SER A 1 333 ? 3.844 8.455 8.424 1.00 67.38 333 SER A N 1
ATOM 2680 C CA . SER A 1 333 ? 5.255 8.850 8.312 1.00 67.38 333 SER A CA 1
ATOM 2681 C C . SER A 1 333 ? 5.721 9.826 9.399 1.00 67.38 333 SER A C 1
ATOM 2683 O O . SER A 1 333 ? 6.918 9.910 9.672 1.00 67.38 333 SER A O 1
ATOM 2685 N N . GLY A 1 334 ? 4.802 10.533 10.059 1.00 76.69 334 GLY A N 1
ATOM 2686 C CA . GLY A 1 334 ? 5.139 11.469 11.129 1.00 76.69 334 GLY A CA 1
ATOM 2687 C C . GLY A 1 334 ? 5.562 10.761 12.421 1.00 76.69 334 GLY A C 1
ATOM 2688 O O . GLY A 1 334 ? 5.010 9.722 12.788 1.00 76.69 334 GLY A O 1
ATOM 2689 N N . GLY A 1 335 ? 6.570 11.310 13.101 1.00 83.62 335 GLY A N 1
ATOM 2690 C CA . GLY A 1 335 ? 7.140 10.744 14.323 1.00 83.62 335 GLY A CA 1
ATOM 2691 C C . GLY A 1 335 ? 7.020 11.685 15.518 1.00 83.62 335 GLY A C 1
ATOM 2692 O O . GLY A 1 335 ? 7.128 12.901 15.375 1.00 83.62 335 GLY A O 1
ATOM 2693 N N . ILE A 1 336 ? 6.836 11.107 16.699 1.00 87.75 336 ILE A N 1
ATOM 2694 C CA . ILE A 1 336 ? 7.066 11.759 17.986 1.00 87.75 336 ILE A CA 1
ATOM 2695 C C . ILE A 1 336 ? 8.363 11.218 18.574 1.00 87.75 336 ILE A C 1
ATOM 2697 O O . ILE A 1 336 ? 8.674 10.032 18.451 1.00 87.75 336 ILE A O 1
ATOM 2701 N N . SER A 1 337 ? 9.119 12.085 19.239 1.00 90.44 337 SER A N 1
ATOM 2702 C CA . SER A 1 337 ? 10.320 11.667 19.950 1.00 90.44 337 SER A CA 1
ATOM 2703 C C . SER A 1 337 ? 10.470 12.412 21.266 1.00 90.44 337 SER A C 1
ATOM 2705 O O . SER A 1 337 ? 10.297 13.631 21.299 1.00 90.44 337 SER A O 1
ATOM 2707 N N . ARG A 1 338 ? 10.837 11.703 22.335 1.00 89.06 338 ARG A N 1
ATOM 2708 C CA . ARG A 1 338 ? 11.108 12.289 23.653 1.00 89.06 338 ARG A CA 1
ATOM 2709 C C . ARG A 1 338 ? 12.362 11.663 24.248 1.00 89.06 338 ARG A C 1
ATOM 2711 O O . ARG A 1 338 ? 12.457 10.442 24.335 1.00 89.06 338 ARG A O 1
ATOM 2718 N N . ARG A 1 339 ? 13.303 12.498 24.691 1.00 91.88 339 ARG A N 1
ATOM 2719 C CA . ARG A 1 339 ? 14.432 12.042 25.509 1.00 91.88 339 ARG A CA 1
ATOM 2720 C C . ARG A 1 339 ? 13.934 11.706 26.910 1.00 91.88 339 ARG A C 1
ATOM 2722 O O . ARG A 1 339 ? 13.153 12.467 27.483 1.00 91.88 339 ARG A O 1
ATOM 2729 N N . VAL A 1 340 ? 14.383 10.581 27.446 1.00 89.56 340 VAL A N 1
ATOM 2730 C CA . VAL A 1 340 ? 14.000 10.107 28.776 1.00 89.56 340 VAL A CA 1
ATOM 2731 C C . VAL A 1 340 ? 15.230 9.683 29.562 1.00 89.56 340 VAL A C 1
ATOM 2733 O O . VAL A 1 340 ? 16.175 9.141 28.999 1.00 89.56 340 VAL A O 1
ATOM 2736 N N . ASP A 1 341 ? 15.200 9.919 30.870 1.00 91.12 341 ASP A N 1
ATOM 2737 C CA . ASP A 1 341 ? 16.208 9.415 31.804 1.00 91.12 341 ASP A CA 1
ATOM 2738 C C . ASP A 1 341 ? 15.788 8.028 32.311 1.00 91.12 341 ASP A C 1
ATOM 2740 O O . ASP A 1 341 ? 15.373 7.830 33.453 1.00 91.12 341 ASP A O 1
ATOM 2744 N N . LEU A 1 342 ? 15.749 7.076 31.381 1.00 90.06 342 LEU A N 1
ATOM 2745 C CA . LEU A 1 342 ? 15.389 5.684 31.621 1.00 90.06 342 LEU A CA 1
ATOM 2746 C C . LEU A 1 342 ? 16.384 4.796 30.880 1.00 90.06 342 LEU A C 1
ATOM 2748 O O . LEU A 1 342 ? 16.869 5.156 29.809 1.00 90.06 342 LEU A O 1
ATOM 2752 N N . ALA A 1 343 ? 16.668 3.624 31.445 1.00 92.06 343 ALA A N 1
ATOM 2753 C CA . ALA A 1 343 ? 17.528 2.647 30.795 1.00 92.06 343 ALA A CA 1
ATOM 2754 C C . ALA A 1 343 ? 16.898 2.127 29.492 1.00 92.06 343 ALA A C 1
ATOM 2756 O O . ALA A 1 343 ? 15.678 1.954 29.401 1.00 92.06 343 ALA A O 1
ATOM 2757 N N . ASP A 1 344 ? 17.744 1.822 28.512 1.00 94.12 344 ASP A N 1
ATOM 2758 C CA . ASP A 1 344 ? 17.326 1.166 27.275 1.00 94.12 344 ASP A CA 1
ATOM 2759 C C . ASP A 1 344 ? 16.636 -0.177 27.562 1.00 94.12 344 ASP A C 1
ATOM 2761 O O . ASP A 1 344 ? 16.983 -0.899 28.499 1.00 94.12 344 ASP A O 1
ATOM 2765 N N . GLY A 1 345 ? 15.626 -0.508 26.756 1.00 93.94 345 GLY A N 1
ATOM 2766 C CA . GLY A 1 345 ? 14.804 -1.708 26.938 1.00 93.94 345 GLY A CA 1
ATOM 2767 C C . GLY A 1 345 ? 13.624 -1.537 27.901 1.00 93.94 345 GLY A C 1
ATOM 2768 O O . GLY A 1 345 ? 12.740 -2.393 27.933 1.00 93.94 345 GLY A O 1
ATOM 2769 N N . VAL A 1 346 ? 13.542 -0.427 28.644 1.00 93.88 346 VAL A N 1
ATOM 2770 C CA . VAL A 1 346 ? 12.370 -0.122 29.477 1.00 93.88 346 VAL A CA 1
ATOM 2771 C C . VAL A 1 346 ? 11.178 0.241 28.588 1.00 93.88 346 VAL A C 1
ATOM 2773 O O . VAL A 1 346 ? 11.273 1.124 27.739 1.00 93.88 346 VAL A O 1
ATOM 2776 N N . ALA A 1 347 ? 10.037 -0.418 28.795 1.00 93.69 347 ALA A N 1
ATOM 2777 C CA . ALA A 1 347 ? 8.780 -0.056 28.147 1.00 93.69 347 ALA A CA 1
ATOM 2778 C C . ALA A 1 347 ? 8.084 1.073 28.921 1.00 93.69 347 ALA A C 1
ATOM 2780 O O . ALA A 1 347 ? 7.848 0.964 30.126 1.00 93.69 347 ALA A O 1
ATOM 2781 N N . VAL A 1 348 ? 7.735 2.150 28.222 1.00 93.25 348 VAL A N 1
ATOM 2782 C CA . VAL A 1 348 ? 7.039 3.311 28.782 1.00 93.25 348 VAL A CA 1
ATOM 2783 C C . VAL A 1 348 ? 5.643 3.381 28.191 1.00 93.25 348 VAL A C 1
ATOM 2785 O O . VAL A 1 348 ? 5.483 3.543 26.980 1.00 93.25 348 VAL A O 1
ATOM 2788 N N . ARG A 1 349 ? 4.631 3.282 29.057 1.00 94.19 349 ARG A N 1
ATOM 2789 C CA . ARG A 1 349 ? 3.234 3.486 28.674 1.00 94.19 349 ARG A CA 1
ATOM 2790 C C . ARG A 1 349 ? 2.989 4.963 28.400 1.00 94.19 349 ARG A C 1
ATOM 2792 O O . ARG A 1 349 ? 3.459 5.819 29.149 1.00 94.19 349 ARG A O 1
ATOM 2799 N N . TRP A 1 350 ? 2.196 5.260 27.386 1.00 93.38 350 TRP A N 1
ATOM 2800 C CA . TRP A 1 350 ? 1.698 6.598 27.110 1.00 93.38 350 TRP A CA 1
ATOM 2801 C C . TRP A 1 350 ? 0.249 6.561 26.625 1.00 93.38 350 TRP A C 1
ATOM 2803 O O . TRP A 1 350 ? -0.290 5.515 26.251 1.00 93.38 350 TRP A O 1
ATOM 2813 N N . GLU A 1 351 ? -0.405 7.712 26.705 1.00 93.94 351 GLU A N 1
ATOM 2814 C CA . GLU A 1 351 ? -1.774 7.936 26.257 1.00 93.94 351 GLU A CA 1
ATOM 2815 C C . GLU A 1 351 ? -1.822 9.137 25.323 1.00 93.94 351 GLU A C 1
ATOM 2817 O O . GLU A 1 351 ? -1.214 10.172 25.604 1.00 93.94 351 GLU A O 1
ATOM 2822 N N . LEU A 1 352 ? -2.601 9.010 24.253 1.00 92.00 352 LEU A N 1
ATOM 2823 C CA . LEU A 1 352 ? -3.058 10.148 23.471 1.00 92.00 352 LEU A CA 1
ATOM 2824 C C . LEU A 1 352 ? -4.394 10.603 24.055 1.00 92.00 352 LEU A C 1
ATOM 2826 O O . LEU A 1 352 ? -5.347 9.825 24.132 1.00 92.00 352 LEU A O 1
ATOM 2830 N N . ARG A 1 353 ? -4.454 11.852 24.507 1.00 93.31 353 ARG A N 1
ATOM 2831 C CA . ARG A 1 353 ? -5.619 12.447 25.163 1.00 93.31 353 ARG A CA 1
ATOM 2832 C C . ARG A 1 353 ? -6.139 13.603 24.337 1.00 93.31 353 ARG A C 1
ATOM 2834 O O . ARG A 1 353 ? -5.361 14.431 23.876 1.00 93.31 353 ARG A O 1
ATOM 2841 N N . GLU A 1 354 ? -7.449 13.659 24.193 1.00 92.19 354 GLU A N 1
ATOM 2842 C CA . GLU A 1 354 ? -8.163 14.772 23.588 1.00 92.19 354 GLU A CA 1
ATOM 2843 C C . GLU A 1 354 ? -8.792 15.612 24.693 1.00 92.19 354 GLU A C 1
ATOM 2845 O O . GLU A 1 354 ? -9.575 15.102 25.498 1.00 92.19 354 GLU A O 1
ATOM 2850 N N . THR A 1 355 ? -8.433 16.888 24.747 1.00 90.75 355 THR A N 1
ATOM 2851 C CA . THR A 1 355 ? -9.057 17.861 25.640 1.00 90.75 355 THR A CA 1
ATOM 2852 C C . THR A 1 355 ? -10.491 18.112 25.189 1.00 90.75 355 THR A C 1
ATOM 2854 O O . THR A 1 355 ? -10.740 18.422 24.025 1.00 90.75 355 THR A O 1
ATOM 2857 N N . LEU A 1 356 ? -11.438 17.978 26.114 1.00 88.25 356 LEU A N 1
ATOM 2858 C CA . LEU A 1 356 ? -12.847 18.223 25.838 1.00 88.25 356 LEU A CA 1
ATOM 2859 C C . LEU A 1 356 ? -13.176 19.711 26.035 1.00 88.25 356 LEU A C 1
ATOM 2861 O O . LEU A 1 356 ? -12.600 20.348 26.925 1.00 88.25 356 LEU A O 1
ATOM 2865 N N . PRO A 1 357 ? -14.116 20.275 25.250 1.00 83.44 357 PRO A N 1
ATOM 2866 C CA . PRO A 1 357 ? -14.657 21.601 25.523 1.00 83.44 357 PRO A CA 1
ATOM 2867 C C . PRO A 1 357 ? -15.149 21.659 26.968 1.00 83.44 357 PRO A C 1
ATOM 2869 O O . PRO A 1 357 ? -15.920 20.803 27.399 1.00 83.44 357 PRO A O 1
ATOM 2872 N N . THR A 1 358 ? -14.655 22.632 27.725 1.00 79.38 358 THR A N 1
ATOM 2873 C CA . THR A 1 358 ? -14.955 22.762 29.152 1.00 79.38 358 THR A CA 1
ATOM 2874 C C . THR A 1 358 ? -15.955 23.901 29.342 1.00 79.38 358 THR A C 1
ATOM 2876 O O . THR A 1 358 ? -15.681 24.999 28.850 1.00 79.38 358 THR A O 1
ATOM 2879 N N . PRO A 1 359 ? -17.103 23.678 30.006 1.00 77.12 359 PRO A N 1
ATOM 2880 C CA . PRO A 1 359 ? -17.986 24.764 30.423 1.00 77.12 359 PRO A CA 1
ATOM 2881 C C . PRO A 1 359 ? -17.238 25.779 31.300 1.00 77.12 359 PRO A C 1
ATOM 2883 O O . PRO A 1 359 ? -16.312 25.416 32.030 1.00 77.12 359 PRO A O 1
ATOM 2886 N N . GLU A 1 360 ? -17.629 27.055 31.241 1.00 73.81 360 GLU A N 1
ATOM 2887 C CA . GLU A 1 360 ? -17.025 28.091 32.088 1.00 73.81 360 GLU A CA 1
ATOM 2888 C C . GLU A 1 360 ? -17.139 27.714 33.575 1.00 73.81 360 GLU A C 1
ATOM 2890 O O . GLU A 1 360 ? -18.230 27.470 34.085 1.00 73.81 360 GLU A O 1
ATOM 2895 N N . GLY A 1 361 ? -15.999 27.675 34.272 1.00 75.31 361 GLY A N 1
ATOM 2896 C CA . GLY A 1 361 ? -15.922 27.372 35.706 1.00 75.31 361 GLY A CA 1
ATOM 2897 C C . GLY A 1 361 ? -15.647 25.907 36.065 1.00 75.31 361 GLY A C 1
ATOM 2898 O O . GLY A 1 361 ? -15.447 25.618 37.244 1.00 75.31 361 GLY A O 1
ATOM 2899 N N . GLU A 1 362 ? -15.576 24.995 35.091 1.00 80.06 362 GLU A N 1
ATOM 2900 C CA . GLU A 1 362 ? -15.224 23.589 35.330 1.00 80.06 362 GLU A CA 1
ATOM 2901 C C . GLU A 1 362 ? -13.748 23.287 35.027 1.00 80.06 362 GLU A C 1
ATOM 2903 O O . GLU A 1 362 ? -13.073 23.985 34.268 1.00 80.06 362 GLU A O 1
ATOM 2908 N N . ALA A 1 363 ? -13.221 22.226 35.644 1.00 73.88 363 ALA A N 1
ATOM 2909 C CA . ALA A 1 363 ? -11.884 21.739 35.332 1.00 73.88 363 ALA A CA 1
ATOM 2910 C C . ALA A 1 363 ? -11.878 21.064 33.947 1.00 73.88 363 ALA A C 1
ATOM 2912 O O . ALA A 1 363 ? -12.793 20.294 33.647 1.00 73.88 363 ALA A O 1
ATOM 2913 N N . PRO A 1 364 ? -10.847 21.288 33.113 1.00 75.94 364 PRO A N 1
ATOM 2914 C CA . PRO A 1 364 ? -10.809 20.728 31.772 1.00 75.94 364 PRO A CA 1
ATOM 2915 C C . PRO A 1 364 ? -10.770 19.201 31.784 1.00 75.94 364 PRO A C 1
ATOM 2917 O O . PRO A 1 364 ? -9.820 18.577 32.263 1.00 75.94 364 PRO A O 1
ATOM 2920 N N . GLY A 1 365 ? -11.828 18.606 31.234 1.00 86.75 365 GLY A N 1
ATOM 2921 C CA . GLY A 1 365 ? -11.936 17.172 31.016 1.00 86.75 365 GLY A CA 1
ATOM 2922 C C . GLY A 1 365 ? -11.102 16.712 29.822 1.00 86.75 365 GLY A C 1
ATOM 2923 O O . GLY A 1 365 ? -10.752 17.485 28.927 1.00 86.75 365 GLY A O 1
ATOM 2924 N N . TYR A 1 366 ? -10.801 15.418 29.782 1.00 90.88 366 TYR A N 1
ATOM 2925 C CA . TYR A 1 366 ? -10.181 14.799 28.618 1.00 90.88 366 TYR A CA 1
ATOM 2926 C C . TYR A 1 366 ? -10.777 13.425 28.341 1.00 90.88 366 TYR A C 1
ATOM 2928 O O . TYR A 1 366 ? -11.250 12.730 29.242 1.00 90.88 366 TYR A O 1
ATOM 2936 N N . ARG A 1 367 ? -10.693 13.016 27.078 1.00 91.31 367 ARG A N 1
ATOM 2937 C CA . ARG A 1 367 ? -10.965 11.658 26.618 1.00 91.31 367 ARG A CA 1
ATOM 2938 C C . ARG A 1 367 ? -9.648 10.983 26.257 1.00 91.31 367 ARG A C 1
ATOM 2940 O O . ARG A 1 367 ? -8.848 11.544 25.513 1.00 91.31 367 ARG A O 1
ATOM 2947 N N . VAL A 1 368 ? -9.418 9.770 26.757 1.00 91.31 368 VAL A N 1
ATOM 2948 C CA . VAL A 1 368 ? -8.312 8.932 26.269 1.00 91.31 368 VAL A CA 1
ATOM 2949 C C . VAL A 1 368 ? -8.702 8.401 24.893 1.00 91.31 368 VAL A C 1
ATOM 2951 O O . VAL A 1 368 ? -9.698 7.695 24.758 1.00 91.31 368 VAL A O 1
ATOM 2954 N N . VAL A 1 369 ? -7.933 8.768 23.873 1.00 89.31 369 VAL A N 1
ATOM 2955 C CA . VAL A 1 369 ? -8.134 8.315 22.493 1.00 89.31 369 VAL A CA 1
ATOM 2956 C C . VAL A 1 369 ? -7.528 6.928 22.314 1.00 89.31 369 VAL A C 1
ATOM 2958 O O . VAL A 1 369 ? -8.191 6.020 21.810 1.00 89.31 369 VAL A O 1
ATOM 2961 N N . CYS A 1 370 ? -6.286 6.759 22.771 1.00 89.06 370 CYS A N 1
ATOM 2962 C CA . CYS A 1 370 ? -5.560 5.499 22.712 1.00 89.06 370 CYS A CA 1
ATOM 2963 C C . CYS A 1 370 ? -4.456 5.426 23.777 1.00 89.06 370 CYS A C 1
ATOM 2965 O O . CYS A 1 370 ? -4.062 6.440 24.362 1.00 89.06 370 CYS A O 1
ATOM 2967 N N . SER A 1 371 ? -3.963 4.213 24.037 1.00 92.62 371 SER A N 1
ATOM 2968 C CA . SER A 1 371 ? -2.840 3.962 24.940 1.00 92.62 371 SER A CA 1
ATOM 2969 C C . SER A 1 371 ? -1.949 2.867 24.374 1.00 92.62 371 SER A C 1
ATOM 2971 O O . SER A 1 371 ? -2.440 1.816 23.965 1.00 92.62 371 SER A O 1
ATOM 2973 N N . TYR A 1 372 ? -0.645 3.121 24.378 1.00 93.75 372 TYR A N 1
ATOM 2974 C CA . TYR A 1 372 ? 0.375 2.215 23.861 1.00 93.75 372 TYR A CA 1
ATOM 2975 C C . TYR A 1 372 ? 1.602 2.229 24.773 1.00 93.75 372 TYR A C 1
ATOM 2977 O O . TYR A 1 372 ? 1.697 3.035 25.702 1.00 93.75 372 TYR A O 1
ATOM 2985 N N . SER A 1 373 ? 2.546 1.331 24.499 1.00 92.56 373 SER A N 1
ATOM 2986 C CA . SER A 1 373 ? 3.842 1.279 25.170 1.00 92.56 373 SER A CA 1
ATOM 2987 C C . SER A 1 373 ? 4.957 1.345 24.139 1.00 92.56 373 SER A C 1
ATOM 2989 O O . SER A 1 373 ? 4.952 0.580 23.180 1.00 92.56 373 SER A O 1
ATOM 2991 N N . THR A 1 374 ? 5.935 2.216 24.367 1.00 93.00 374 THR A N 1
ATOM 2992 C CA . THR A 1 374 ? 7.117 2.355 23.507 1.00 93.00 374 THR A CA 1
ATOM 2993 C C . THR A 1 374 ? 8.364 2.025 24.319 1.00 93.00 374 THR A C 1
ATOM 2995 O O . THR A 1 374 ? 8.475 2.405 25.486 1.00 93.00 374 THR A O 1
ATOM 2998 N N . VAL A 1 375 ? 9.291 1.279 23.721 1.00 94.38 375 VAL A N 1
ATOM 2999 C CA . VAL A 1 375 ? 10.540 0.860 24.369 1.00 94.38 375 VAL A CA 1
ATOM 3000 C C . VAL A 1 375 ? 11.604 1.938 24.193 1.00 94.38 375 VAL A C 1
ATOM 3002 O O . VAL A 1 375 ? 11.778 2.461 23.094 1.00 94.38 375 VAL A O 1
ATOM 3005 N N . VAL A 1 376 ? 12.326 2.253 25.268 1.00 93.69 376 VAL A N 1
ATOM 3006 C CA . VAL A 1 376 ? 13.454 3.192 25.237 1.00 93.69 376 VAL A CA 1
ATOM 3007 C C . VAL A 1 376 ? 14.607 2.603 24.424 1.00 93.69 376 VAL A C 1
ATOM 3009 O O . VAL A 1 376 ? 15.032 1.472 24.671 1.00 93.69 376 VAL A O 1
ATOM 3012 N N . GLN A 1 377 ? 15.111 3.379 23.464 1.00 92.75 377 GLN A N 1
ATOM 3013 C CA . GLN A 1 377 ? 16.262 3.042 22.628 1.00 92.75 377 GLN A CA 1
ATOM 3014 C C . GLN A 1 377 ? 17.216 4.236 22.572 1.00 92.75 377 GLN A C 1
ATOM 3016 O O . GLN A 1 377 ? 16.824 5.321 22.140 1.00 92.75 377 GLN A O 1
ATOM 3021 N N . ASN A 1 378 ? 18.467 4.049 22.992 1.00 92.38 378 ASN A N 1
ATOM 3022 C CA . ASN A 1 378 ? 19.480 5.099 23.099 1.00 92.38 378 ASN A CA 1
ATOM 3023 C C . ASN A 1 378 ? 18.992 6.326 23.901 1.00 92.38 378 ASN A C 1
ATOM 3025 O O . ASN A 1 378 ? 19.187 7.474 23.490 1.00 92.38 378 ASN A O 1
ATOM 3029 N N . GLY A 1 379 ? 18.291 6.092 25.017 1.00 91.75 379 GLY A N 1
ATOM 3030 C CA . GLY A 1 379 ? 17.708 7.149 25.858 1.00 91.75 379 GLY A CA 1
ATOM 3031 C C . GLY A 1 379 ? 16.562 7.937 25.203 1.00 91.75 379 GLY A C 1
ATOM 3032 O O . GLY A 1 379 ? 16.207 9.026 25.666 1.00 91.75 379 GLY A O 1
ATOM 3033 N N . MET A 1 380 ? 15.988 7.424 24.112 1.00 92.81 380 MET A N 1
ATOM 3034 C CA . MET A 1 380 ? 14.889 8.048 23.379 1.00 92.81 380 MET A CA 1
ATOM 3035 C C . MET A 1 380 ? 13.670 7.128 23.328 1.00 92.81 380 MET A C 1
ATOM 3037 O O . MET A 1 380 ? 13.778 5.925 23.100 1.00 92.81 380 MET A O 1
ATOM 3041 N N . LEU A 1 381 ? 12.489 7.718 23.479 1.00 91.44 381 LEU A N 1
ATOM 3042 C CA . LEU A 1 381 ? 11.234 7.141 23.015 1.00 91.44 381 LEU A CA 1
ATOM 3043 C C . LEU A 1 381 ? 10.969 7.693 21.621 1.00 91.44 381 LEU A C 1
ATOM 3045 O O . LEU A 1 381 ? 10.919 8.912 21.464 1.00 91.44 381 LEU A O 1
ATOM 3049 N N . ILE A 1 382 ? 10.814 6.817 20.633 1.00 91.62 382 ILE A N 1
ATOM 3050 C CA . ILE A 1 382 ? 10.486 7.184 19.253 1.00 91.62 382 ILE A CA 1
ATOM 3051 C C . ILE A 1 382 ? 9.275 6.367 18.839 1.00 91.62 382 ILE A C 1
ATOM 3053 O O . ILE A 1 382 ? 9.279 5.144 18.960 1.00 91.62 382 ILE A O 1
ATOM 3057 N N . GLU A 1 383 ? 8.246 7.046 18.353 1.00 91.75 383 GLU A N 1
ATOM 3058 C CA . GLU A 1 383 ? 7.024 6.399 17.897 1.00 91.75 383 GLU A CA 1
ATOM 3059 C C . GLU A 1 383 ? 6.432 7.145 16.705 1.00 91.75 383 GLU A C 1
ATOM 3061 O O . GLU A 1 383 ? 6.690 8.332 16.515 1.00 91.75 383 GLU A O 1
ATOM 3066 N N . HIS A 1 384 ? 5.628 6.457 15.901 1.00 91.56 384 HIS A N 1
ATOM 3067 C CA . HIS A 1 384 ? 4.943 7.045 14.760 1.00 91.56 384 HIS A CA 1
ATOM 3068 C C . HIS A 1 384 ? 3.438 7.103 14.986 1.00 91.56 384 HIS A C 1
ATOM 3070 O O . HIS A 1 384 ? 2.813 6.135 15.426 1.00 91.56 384 HIS A O 1
ATOM 3076 N N . LEU A 1 385 ? 2.853 8.240 14.624 1.00 90.62 385 LEU A N 1
ATOM 3077 C CA . LEU A 1 385 ? 1.419 8.478 14.697 1.00 90.62 385 LEU A CA 1
ATOM 3078 C C . LEU A 1 385 ? 0.895 8.930 13.334 1.00 90.62 385 LEU A C 1
ATOM 3080 O O . LEU A 1 385 ? 1.627 9.568 12.574 1.00 90.62 385 LEU A O 1
ATOM 3084 N N . PRO A 1 386 ? -0.380 8.644 13.025 1.00 90.44 386 PRO A N 1
ATOM 3085 C CA . PRO A 1 386 ? -1.009 9.182 11.833 1.00 90.44 386 PRO A CA 1
ATOM 3086 C C . PRO A 1 386 ? -0.985 10.713 11.864 1.00 90.44 386 PRO A C 1
ATOM 3088 O O . PRO A 1 386 ? -1.301 11.331 12.886 1.00 90.44 386 PRO A O 1
ATOM 3091 N N . LYS A 1 387 ? -0.670 11.328 10.724 1.00 88.69 387 LYS A N 1
ATOM 3092 C CA . LYS A 1 387 ? -0.607 12.782 10.542 1.00 88.69 387 LYS A CA 1
ATOM 3093 C C . LYS A 1 387 ? -1.825 13.543 11.100 1.00 88.69 387 LYS A C 1
ATOM 3095 O O . LYS A 1 387 ? -1.594 14.544 11.773 1.00 88.69 387 LYS A O 1
ATOM 3100 N N . PRO A 1 388 ? -3.084 13.075 10.957 1.00 89.38 388 PRO A N 1
ATOM 31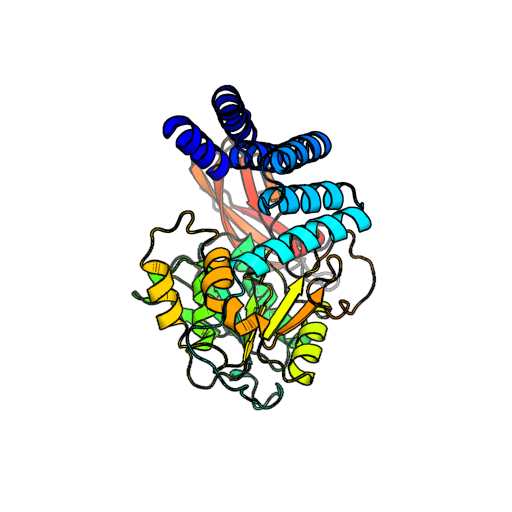01 C CA . PRO A 1 388 ? -4.233 13.757 11.560 1.00 89.38 388 PRO A CA 1
ATOM 3102 C C . PRO A 1 388 ? -4.153 13.924 13.083 1.00 89.38 388 PRO A C 1
ATOM 3104 O O . PRO A 1 388 ? -4.658 14.912 13.613 1.00 89.38 388 PRO A O 1
ATOM 3107 N N . TRP A 1 389 ? -3.512 12.993 13.801 1.00 91.25 389 TRP A N 1
ATOM 3108 C CA . TRP A 1 389 ? -3.271 13.163 15.235 1.00 91.25 389 TRP A CA 1
ATOM 3109 C C . TRP A 1 389 ? -2.180 14.193 15.511 1.00 91.25 389 TRP A C 1
ATOM 3111 O O . TRP A 1 389 ? -2.349 15.036 16.391 1.00 91.25 389 TRP A O 1
ATOM 3121 N N . LEU A 1 390 ? -1.100 14.167 14.731 1.00 89.88 390 LEU A N 1
ATOM 3122 C CA . LEU A 1 390 ? 0.010 15.113 14.862 1.00 89.88 390 LEU A CA 1
ATOM 3123 C C . LEU A 1 390 ? -0.434 16.556 14.591 1.00 89.88 390 LEU A C 1
ATOM 3125 O O . LEU A 1 390 ? -0.140 17.448 15.382 1.00 89.88 390 LEU A O 1
ATOM 3129 N N . ASP A 1 391 ? -1.226 16.777 13.541 1.00 89.25 391 ASP A N 1
ATOM 3130 C CA . ASP A 1 391 ? -1.737 18.103 13.167 1.00 89.25 391 ASP A CA 1
ATOM 3131 C C . ASP A 1 391 ? -2.672 18.698 14.245 1.00 89.25 391 ASP A C 1
ATOM 3133 O O . ASP A 1 391 ? -2.851 19.916 14.337 1.00 89.25 391 ASP A O 1
ATOM 3137 N N . ARG A 1 392 ? -3.251 17.849 15.106 1.00 91.50 392 ARG A N 1
ATOM 3138 C CA . ARG A 1 392 ? -4.091 18.252 16.243 1.00 91.50 392 ARG A CA 1
ATOM 3139 C C . ARG A 1 392 ? -3.323 18.451 17.549 1.00 91.50 392 ARG A C 1
ATOM 3141 O O . ARG A 1 392 ? -3.885 19.012 18.491 1.00 91.50 392 ARG A O 1
ATOM 3148 N N . MET A 1 393 ? -2.043 18.075 17.626 1.00 88.88 393 MET A N 1
ATOM 3149 C CA . MET A 1 393 ? -1.235 18.281 18.839 1.00 88.88 393 MET A CA 1
ATOM 3150 C C . MET A 1 393 ? -1.086 19.763 19.200 1.00 88.88 393 MET A C 1
ATOM 3152 O O . MET A 1 393 ? -1.004 20.104 20.375 1.00 88.88 393 MET A O 1
ATOM 3156 N N . ALA A 1 394 ? -1.118 20.663 18.213 1.00 84.62 394 ALA A N 1
ATOM 3157 C CA . ALA A 1 394 ? -1.101 22.108 18.448 1.00 84.62 394 ALA A CA 1
ATOM 3158 C C . ALA A 1 394 ? -2.436 22.664 18.988 1.00 84.62 394 ALA A C 1
ATOM 3160 O O . ALA A 1 394 ? -2.492 23.819 19.403 1.00 84.62 394 ALA A O 1
ATOM 3161 N N . LYS A 1 395 ? -3.511 21.866 18.973 1.00 88.38 395 LYS A N 1
ATOM 3162 C CA . LYS A 1 395 ? -4.873 22.297 19.306 1.00 88.38 395 LYS A CA 1
ATOM 3163 C C . LYS A 1 395 ? -5.338 21.639 20.600 1.00 88.38 395 LYS A C 1
ATOM 3165 O O . LYS A 1 395 ? -5.237 22.237 21.667 1.00 88.38 395 LYS A O 1
ATOM 3170 N N . ASP A 1 396 ? -5.768 20.389 20.510 1.00 89.62 396 ASP A N 1
ATOM 3171 C CA . ASP A 1 396 ? -6.549 19.696 21.537 1.00 89.62 396 ASP A CA 1
ATOM 3172 C C . ASP A 1 396 ? -6.033 18.290 21.864 1.00 89.62 396 ASP A C 1
ATOM 3174 O O . ASP A 1 396 ? -6.504 17.674 22.817 1.00 89.62 396 ASP A O 1
ATOM 3178 N N . ILE A 1 397 ? -5.046 17.784 21.122 1.00 92.25 397 ILE A N 1
ATOM 3179 C CA . ILE A 1 397 ? -4.399 16.507 21.423 1.00 92.25 397 ILE A CA 1
ATOM 3180 C C . ILE A 1 397 ? -3.155 16.723 22.287 1.00 92.25 397 ILE A C 1
ATOM 3182 O O . ILE A 1 397 ? -2.327 17.601 22.028 1.00 92.25 397 ILE A O 1
ATOM 3186 N N . ARG A 1 398 ? -2.995 15.893 23.319 1.00 91.06 398 ARG A N 1
ATOM 3187 C CA . ARG A 1 398 ? -1.814 15.837 24.190 1.00 91.06 398 ARG A CA 1
ATOM 3188 C C . ARG A 1 398 ? -1.353 14.397 24.362 1.00 91.06 398 ARG A C 1
ATOM 3190 O O . ARG A 1 398 ? -2.171 13.482 24.406 1.00 91.06 398 ARG A O 1
ATOM 3197 N N . ILE A 1 399 ? -0.044 14.205 24.490 1.00 91.12 399 ILE A N 1
ATOM 3198 C CA . ILE A 1 399 ? 0.552 12.897 24.773 1.00 91.12 399 ILE A CA 1
ATOM 3199 C C . ILE A 1 399 ? 1.062 12.907 26.205 1.00 91.12 399 ILE A C 1
ATOM 3201 O O . ILE A 1 399 ? 1.876 13.752 26.569 1.00 91.12 399 ILE A O 1
ATOM 3205 N N . VAL A 1 400 ? 0.585 11.966 27.010 1.00 91.56 400 VAL A N 1
ATOM 3206 C CA . VAL A 1 400 ? 0.970 11.831 28.417 1.00 91.56 400 VAL A CA 1
ATOM 3207 C C . VAL A 1 400 ? 1.707 10.515 28.591 1.00 91.56 400 VAL A C 1
ATOM 3209 O O . VAL A 1 400 ? 1.141 9.456 28.331 1.00 91.56 400 VAL A O 1
ATOM 3212 N N . PHE A 1 401 ? 2.963 10.573 29.029 1.00 91.06 401 PHE A N 1
ATOM 3213 C CA . PHE A 1 401 ? 3.760 9.385 29.342 1.00 91.06 401 PHE A CA 1
ATOM 3214 C C . PHE A 1 401 ? 3.590 9.034 30.815 1.00 91.06 401 PHE A C 1
ATOM 3216 O O . PHE A 1 401 ? 3.331 9.910 31.633 1.00 91.06 401 PHE A O 1
ATOM 3223 N N . PHE A 1 402 ? 3.750 7.767 31.173 1.00 91.56 402 PHE A N 1
ATOM 3224 C CA . PHE A 1 402 ? 3.619 7.302 32.550 1.00 91.56 402 PHE A CA 1
ATOM 3225 C C . PHE A 1 402 ? 4.937 6.718 33.020 1.00 91.56 402 PHE A C 1
ATOM 3227 O O . PHE A 1 402 ? 5.530 5.872 32.350 1.00 91.56 402 PHE A O 1
ATOM 3234 N N . HIS A 1 403 ? 5.391 7.161 34.189 1.00 88.94 403 HIS A N 1
ATOM 3235 C CA . HIS A 1 403 ? 6.634 6.672 34.755 1.00 88.94 403 HIS A CA 1
ATOM 3236 C C . HIS A 1 403 ? 6.519 5.162 35.063 1.00 88.94 403 HIS A C 1
ATOM 3238 O O . HIS A 1 403 ? 5.611 4.769 35.802 1.00 88.94 403 HIS A O 1
ATOM 3244 N N . PRO A 1 404 ? 7.434 4.306 34.563 1.00 87.50 404 PRO A N 1
ATOM 3245 C CA . PRO A 1 404 ? 7.277 2.849 34.624 1.00 87.50 404 PRO A CA 1
ATOM 3246 C C . PRO A 1 404 ? 7.154 2.264 36.036 1.00 87.50 404 PRO A C 1
ATOM 3248 O O . PRO A 1 404 ? 6.524 1.226 36.209 1.00 87.50 404 PRO A O 1
ATOM 3251 N N . LYS A 1 405 ? 7.749 2.912 37.051 1.00 84.62 405 LYS A N 1
ATOM 3252 C CA . LYS A 1 405 ? 7.724 2.417 38.443 1.00 84.62 405 LYS A CA 1
ATOM 3253 C C . LYS A 1 405 ? 6.572 2.968 39.276 1.00 84.62 405 LYS A C 1
ATOM 3255 O O . LYS A 1 405 ? 6.064 2.274 40.144 1.00 84.62 405 LYS A O 1
ATOM 3260 N N . THR A 1 406 ? 6.214 4.234 39.070 1.00 85.69 406 THR A N 1
ATOM 3261 C CA . THR A 1 406 ? 5.248 4.937 39.935 1.00 85.69 406 THR A CA 1
ATOM 3262 C C . THR A 1 406 ? 3.867 5.024 39.301 1.00 85.69 406 THR A C 1
ATOM 3264 O O . THR A 1 406 ? 2.912 5.370 39.987 1.00 85.69 406 THR A O 1
ATOM 3267 N N . GLY A 1 407 ? 3.751 4.766 37.993 1.00 84.50 407 GLY A N 1
ATOM 3268 C CA . GLY A 1 407 ? 2.516 4.947 37.233 1.00 84.50 407 GLY A CA 1
ATOM 3269 C C . GLY A 1 407 ? 2.056 6.404 37.144 1.00 84.50 407 GLY A C 1
ATOM 3270 O O . GLY A 1 407 ? 0.997 6.668 36.584 1.00 84.50 407 GLY A O 1
ATOM 3271 N N . GLN A 1 408 ? 2.827 7.354 37.683 1.00 85.38 408 GLN A N 1
ATOM 3272 C CA . GLN A 1 408 ? 2.477 8.767 37.656 1.00 85.38 408 GLN A CA 1
ATOM 3273 C C . GLN A 1 408 ? 2.679 9.336 36.246 1.00 85.38 408 GLN A C 1
ATOM 3275 O O . GLN A 1 408 ? 3.670 8.991 35.591 1.00 85.38 408 GLN A O 1
ATOM 3280 N N . PRO A 1 409 ? 1.762 10.194 35.766 1.00 84.12 409 PRO A N 1
ATOM 3281 C CA . PRO A 1 409 ? 1.933 10.871 34.491 1.00 84.12 409 PRO A CA 1
ATOM 3282 C C . PRO A 1 409 ? 3.154 11.796 34.556 1.00 84.12 409 PRO A C 1
ATOM 3284 O O . PRO A 1 409 ? 3.361 12.496 35.548 1.00 84.12 409 PRO A O 1
ATOM 3287 N N . SER A 1 410 ? 3.971 11.807 33.506 1.00 72.56 410 SER A N 1
ATOM 3288 C CA . SER A 1 410 ? 5.021 12.805 33.351 1.00 72.56 410 SER A CA 1
ATOM 3289 C C . SER A 1 410 ? 4.376 14.178 33.193 1.00 72.56 410 SER A C 1
ATOM 3291 O O . SER A 1 410 ? 3.320 14.291 32.567 1.00 72.56 410 SER A O 1
ATOM 3293 N N . GLY A 1 411 ? 5.037 15.217 33.708 1.00 60.62 411 GLY A N 1
ATOM 3294 C CA . GLY A 1 411 ? 4.654 16.599 33.419 1.00 60.62 411 GLY A CA 1
ATOM 3295 C C . GLY A 1 411 ? 4.536 16.858 31.905 1.00 60.62 411 GLY A C 1
ATOM 3296 O O . GLY A 1 411 ? 5.124 16.089 31.123 1.00 60.62 411 GLY A O 1
ATOM 3297 N N . PRO A 1 412 ? 3.745 17.882 31.525 1.00 50.84 412 PRO A N 1
ATOM 3298 C CA . PRO A 1 412 ? 3.391 18.179 30.138 1.00 50.84 412 PRO A CA 1
ATOM 3299 C C . PRO A 1 412 ? 4.596 18.249 29.198 1.00 50.84 412 PRO A C 1
ATOM 3301 O O . PRO A 1 412 ? 5.686 18.679 29.643 1.00 50.84 412 PRO A O 1
#

Secondary structure (DSSP, 8-state):
-HHHHHHHHHHHHTT-HHHHHHHHHHHHHH-TT-HHHHHHHHHHHHHTT-HHHHHHHHHHHHHH-TT-HHHHHHHHHHHHHTT-HHHHHHHHHHHHHHHHHHH-PPPSS--PPPP-PPP-GGGGGGEEEEEEE-S--HHHHHHHHHHHHHHHHH-TT-EEEEEE-TTS-HHHHHHHHHTT-EEEE--TTGGGS-GGGGGGGGGTSTT--EEEEE-TTS---HHHHHHHHHHHHHT-SEEEEE-STT--SSS-TTEEEEETTSSS-HHHHHHHHTTSPPS-SSSHHHHHIIIIIHHHHTTSEEEEESS--TTSPBPPPS-S-TTT--TT--TT--EEEEE-SS-TT-EEEEEEEEEPP--TTSPPPEEEEEEEEEE-BTTEEEEE--HHHHHHTTTTEEEEEB-TTT-PBPP-

Nearest PDB structures (foldseek):
  5lyp-assembly1_A  TM=9.444E-01  e=5.075E-05  Saccharomyces cerevisiae
  5lyn-assembly1_B  TM=9.564E-01  e=7.444E-05  Saccharomyces cerevisiae
  8ye5-assembly1_B  TM=9.224E-01  e=1.218E-04  Dehalobacter sp.
  8ei0-assembly1_A  TM=9.659E-01  e=1.994E-04  Homo sapiens
  3upv-assembly1_A  TM=9.481E-01  e=1.030E-03  Saccharomyces cerevisiae S288C